Protein AF-0000000072920788 (afdb_homodimer)

Sequence (516 aa):
MMQLVLKSISQIAMSTTFSICERSWMILAWKSLCYYIQLGRATLAVGLEISRQMSTSIFTAQNLERAKILKPVKINAQSGGDYWSLDESVYFYQKTLGIDKELGLTGLVSHETHRNRSLFTPYAAQYILPKVPELRVTADISHWVVVCERLLDLGEEDREILDLLIPRVTHIHARIGTTQSSQCPEPEDPVFKEEREFFERLWLRIVKARSKDSDLITFVPEYGPYPYHPYGSVRTHGQVADSEGARLQKLFEDSLKEMMQLVLKSISQIAMSTTFSICERSWMILAWKSLCYYIQLGRATLAVGLEISRQMSTSIFTAQNLERAKILKPVKINAQSGGDYWSLDESVYFYQKTLGIDKELGLTGLVSHETHRNRSLFTPYAAQYILPKVPELRVTADISHWVVVCERLLDLGEEDREILDLLIPRVTHIHARIGTTQSSQCPEPEDPVFKEEREFFERLWLRIVKARSKDSDLITFVPEYGPYPYHPYGSVRTHGQVADSEGARLQKLFEDSLKE

Organism: Fusarium oxysporum f. sp. lycopersici (strain 4287 / CBS 123668 / FGSC 9935 / NRRL 34936) (NCBI:txid426428)

Radius of gyration: 23.6 Å; Cα contacts (8 Å, |Δi|>4): 907; chains: 2; bounding box: 44×71×62 Å

pLDDT: mean 74.29, std 27.28, range [22.17, 98.44]

Solvent-accessible surface area (backbone atoms only — not comparable to full-atom values): 27228 Å² total; per-residue (Å²): 128,68,54,67,54,69,56,70,24,64,80,55,55,60,76,52,75,58,71,82,63,88,67,79,77,66,57,63,50,45,49,54,52,44,53,48,40,57,73,51,59,21,68,46,67,46,55,40,75,51,59,94,57,82,58,31,58,50,48,46,48,51,54,47,56,58,46,53,76,55,53,43,70,32,31,36,28,44,44,53,34,56,85,51,52,70,66,55,42,41,50,51,55,54,50,48,52,54,51,27,51,73,70,71,37,66,89,32,52,20,40,33,37,30,47,47,12,41,35,27,38,65,66,45,37,60,60,33,45,78,76,38,74,85,58,32,23,20,45,28,59,15,36,35,22,30,35,41,50,36,73,70,72,77,44,70,68,33,45,52,45,50,63,66,46,42,84,32,46,50,32,34,40,58,36,57,25,35,49,34,21,44,37,50,73,52,62,83,42,75,92,32,44,69,48,42,50,52,50,51,52,50,51,49,50,35,51,57,58,37,60,74,78,39,70,59,51,39,48,37,36,61,44,42,56,75,73,44,31,47,84,81,51,88,62,50,37,47,57,47,13,34,54,47,27,56,53,47,46,52,53,54,55,58,60,66,73,103,128,69,55,68,56,65,60,71,24,66,80,58,58,64,76,52,76,57,69,81,62,88,68,77,79,64,57,63,50,44,48,56,50,43,51,48,37,56,76,51,58,23,67,47,67,46,53,40,76,51,60,93,57,82,58,31,60,49,48,47,49,52,53,47,57,57,45,52,77,55,53,42,70,34,31,37,28,44,43,52,35,57,86,51,54,68,66,56,42,39,52,50,54,55,51,49,52,54,50,27,50,75,72,70,38,67,90,31,52,19,39,32,37,30,48,48,12,41,34,26,37,64,64,45,37,60,61,34,45,77,77,38,73,84,58,32,25,21,45,26,60,16,37,35,22,31,35,42,52,36,73,69,72,79,45,70,68,34,45,52,44,50,63,65,45,43,86,32,46,50,33,34,38,59,36,57,25,34,48,36,22,44,38,50,71,50,63,84,42,75,90,33,43,68,46,39,52,52,50,50,52,49,51,49,50,34,52,57,58,36,60,74,79,37,70,60,52,41,48,37,35,60,48,43,57,76,73,44,31,48,83,81,51,90,61,52,36,45,58,46,14,31,54,47,25,57,54,46,43,53,51,54,54,58,61,66,74,105

Foldseek 3Di:
DADAPLDQCLLQQLPPPQPPDPDDVNPPSVVSQVVCLPVQARQAEAEQPDDPDPCSLVVLLVVVLVVVVSVHQAYEYAAAFPPDDLVVVLVRQVVNCVSCVVSVNQPRYAYECPCRHQNQELVSCVSRCVSVVSHAHAYLCLSHLLVVLHLLPDDPVSVVSLVSRLLRYQEYQQAQHHNNASHDLCCPPPVNVVSNVSSLVSVLSSLVNCVVPHSYHYYFPRQHAPPRNPPPRPDGSSVVRNVVSVVSVVSSVVSVVD/DADAPLDQLLLVALPPPPPPDPDDVNPPSVVSQVVCLPVQARQAEAEQPDDPDPCSLVVLLVSVLVVVVSVHQAYEYAAAFPPDDLVVVLVRQVVNQVSCVVSVNQPRYAYECPCRGQNQELVSCVSRCVSVVSHAHAYLCLSHLLVVLHLLPDDPVSVVSLVSRLLRYQEYQQAQHHNNASHDLCLPPPVNVVSNVSSLVSVLSSLVNCVVPHSYHYYFPDQHAPPRNPPPRPDGSSVVRNVCSVVSVVSSVVSVVD

Structure (mmCIF, N/CA/C/O backbone):
data_AF-0000000072920788-model_v1
#
loop_
_entity.id
_entity.type
_entity.pdbx_description
1 polymer 'Xylose isomerase-like TIM barrel domain-containing protein'
#
loop_
_atom_site.group_PDB
_atom_site.id
_atom_site.type_symbol
_atom_site.label_atom_id
_atom_site.label_alt_id
_atom_site.label_comp_id
_atom_site.label_asym_id
_atom_site.label_entity_id
_atom_site.label_seq_id
_atom_site.pdbx_PDB_ins_code
_atom_site.Cartn_x
_atom_site.Cartn_y
_atom_site.Cartn_z
_atom_site.occupancy
_atom_site.B_iso_or_equiv
_atom_site.auth_seq_id
_atom_site.auth_comp_id
_atom_site.auth_asym_id
_atom_site.auth_atom_id
_atom_site.pdbx_PDB_model_num
ATOM 1 N N . MET A 1 1 ? -1.663 36.125 10.211 1 23.39 1 MET A N 1
ATOM 2 C CA . MET A 1 1 ? -0.418 35.594 9.664 1 23.39 1 MET A CA 1
ATOM 3 C C . MET A 1 1 ? -0.216 34.125 10.078 1 23.39 1 MET A C 1
ATOM 5 O O . MET A 1 1 ? -0.204 33.812 11.266 1 23.39 1 MET A O 1
ATOM 9 N N . MET A 1 2 ? -0.618 33.188 9.219 1 27.11 2 MET A N 1
ATOM 10 C CA . MET A 1 2 ? -0.575 31.766 9.453 1 27.11 2 MET A CA 1
ATOM 11 C C . MET A 1 2 ? 0.817 31.328 9.891 1 27.11 2 MET A C 1
ATOM 13 O O . MET A 1 2 ? 1.817 31.703 9.289 1 27.11 2 MET A O 1
ATOM 17 N N . GLN A 1 3 ? 1.067 31.109 11.18 1 25 3 GLN A N 1
ATOM 18 C CA . GLN A 1 3 ? 2.361 30.656 11.68 1 25 3 GLN A CA 1
ATOM 19 C C . GLN A 1 3 ? 2.66 29.234 11.227 1 25 3 GLN A C 1
ATOM 21 O O . GLN A 1 3 ? 1.826 28.344 11.375 1 25 3 GLN A O 1
ATOM 26 N N . LEU A 1 4 ? 3.439 29.156 10.172 1 26.92 4 LEU A N 1
ATOM 27 C CA . LEU A 1 4 ? 4.051 27.891 9.773 1 26.92 4 LEU A CA 1
ATOM 28 C C . LEU A 1 4 ? 5.129 27.469 10.766 1 26.92 4 LEU A C 1
ATOM 30 O O . LEU A 1 4 ? 6.062 28.234 11.031 1 26.92 4 LEU A O 1
ATOM 34 N N . VAL A 1 5 ? 4.895 26.766 11.719 1 29.5 5 VAL A N 1
ATOM 35 C CA . VAL A 1 5 ? 5.934 26.312 12.633 1 29.5 5 VAL A CA 1
ATOM 36 C C . VAL A 1 5 ? 6.715 25.172 11.992 1 29.5 5 VAL A C 1
ATOM 38 O O . VAL A 1 5 ? 6.137 24.141 11.633 1 29.5 5 VAL A O 1
ATOM 41 N N . LEU A 1 6 ? 7.84 25.594 11.266 1 28.22 6 LEU A N 1
ATOM 42 C CA . LEU A 1 6 ? 8.82 24.672 10.703 1 28.22 6 LEU A CA 1
ATOM 43 C C . LEU A 1 6 ? 9.625 23.984 11.805 1 28.22 6 LEU A C 1
ATOM 45 O O . LEU A 1 6 ? 10.211 24.656 12.656 1 28.22 6 LEU A O 1
ATOM 49 N N . LYS A 1 7 ? 9.266 22.859 12.352 1 30.86 7 LYS A N 1
ATOM 50 C CA . LYS A 1 7 ? 10.156 22.266 13.344 1 30.86 7 LYS A CA 1
ATOM 51 C C . LYS A 1 7 ? 11.305 21.516 12.672 1 30.86 7 LYS A C 1
ATOM 53 O O . LYS A 1 7 ? 11.102 20.844 11.656 1 30.86 7 LYS A O 1
ATOM 58 N N . SER A 1 8 ? 12.461 22.109 12.43 1 26.11 8 SER A N 1
ATOM 59 C CA . SER A 1 8 ? 13.672 21.453 11.938 1 26.11 8 SER A CA 1
ATOM 60 C C . SER A 1 8 ? 13.844 20.078 12.578 1 26.11 8 SER A C 1
ATOM 62 O O . SER A 1 8 ? 13.688 19.922 13.789 1 26.11 8 SER A O 1
ATOM 64 N N . ILE A 1 9 ? 13.664 18.984 11.797 1 30.09 9 ILE A N 1
ATOM 65 C CA . ILE A 1 9 ? 13.594 17.547 11.992 1 30.09 9 ILE A CA 1
ATOM 66 C C . ILE A 1 9 ? 14.93 17.031 12.539 1 30.09 9 ILE A C 1
ATOM 68 O O . ILE A 1 9 ? 15.109 15.828 12.734 1 30.09 9 ILE A O 1
ATOM 72 N N . SER A 1 10 ? 16.062 17.719 12.57 1 25.31 10 SER A N 1
ATOM 73 C CA . SER A 1 10 ? 17.156 16.906 13.102 1 25.31 10 SER A CA 1
ATOM 74 C C . SER A 1 10 ? 16.734 16.172 14.367 1 25.31 10 SER A C 1
ATOM 76 O O . SER A 1 10 ? 17.219 15.07 14.641 1 25.31 10 SER A O 1
ATOM 78 N N . GLN A 1 11 ? 16.219 16.844 15.359 1 24.8 11 GLN A N 1
ATOM 79 C CA . GLN A 1 11 ? 16 16.234 16.672 1 24.8 11 GLN A CA 1
ATOM 80 C C . GLN A 1 11 ? 14.766 15.344 16.672 1 24.8 11 GLN A C 1
ATOM 82 O O . GLN A 1 11 ? 14.398 14.773 17.703 1 24.8 11 GLN A O 1
ATOM 87 N N . ILE A 1 12 ? 13.922 15.484 15.609 1 28.17 12 ILE A N 1
ATOM 88 C CA . ILE A 1 12 ? 12.594 14.898 15.711 1 28.17 12 ILE A CA 1
ATOM 89 C C . ILE A 1 12 ? 12.656 13.414 15.367 1 28.17 12 ILE A C 1
ATOM 91 O O . ILE A 1 12 ? 11.625 12.758 15.219 1 28.17 12 ILE A O 1
ATOM 95 N N . ALA A 1 13 ? 13.766 12.914 15.062 1 25.36 13 ALA A N 1
ATOM 96 C CA . ALA A 1 13 ? 13.727 11.617 14.391 1 25.36 13 ALA A CA 1
ATOM 97 C C . ALA A 1 13 ? 13 10.586 15.25 1 25.36 13 ALA A C 1
ATOM 99 O O . ALA A 1 13 ? 12.898 9.414 14.867 1 25.36 13 ALA A O 1
ATOM 100 N N . MET A 1 14 ? 12.859 10.781 16.562 1 24.98 14 MET A N 1
ATOM 101 C CA . MET A 1 14 ? 12.539 9.516 17.219 1 24.98 14 MET A CA 1
ATOM 102 C C . MET A 1 14 ? 11.047 9.211 17.125 1 24.98 14 MET A C 1
ATOM 104 O O . MET A 1 14 ? 10.234 9.898 17.734 1 24.98 14 MET A O 1
ATOM 108 N N . SER A 1 15 ? 10.516 9.086 15.969 1 25.14 15 SER A N 1
ATOM 109 C CA . SER A 1 15 ? 9.156 8.578 15.859 1 25.14 15 SER A CA 1
ATOM 110 C C . SER A 1 15 ? 8.953 7.328 16.703 1 25.14 15 SER A C 1
ATOM 112 O O . SER A 1 15 ? 9.57 6.293 16.453 1 25.14 15 SER A O 1
ATOM 114 N N . THR A 1 16 ? 8.953 7.359 18.047 1 25.75 16 THR A N 1
ATOM 115 C CA . THR A 1 16 ? 8.703 6.281 19 1 25.75 16 THR A CA 1
ATOM 116 C C . THR A 1 16 ? 7.316 5.68 18.797 1 25.75 16 THR A C 1
ATOM 118 O O . THR A 1 16 ? 6.32 6.406 18.75 1 25.75 16 THR A O 1
ATOM 121 N N . THR A 1 17 ? 7.191 4.75 17.906 1 24.48 17 THR A N 1
ATOM 122 C CA . THR A 1 17 ? 6.031 3.869 17.875 1 24.48 17 THR A CA 1
ATOM 123 C C . THR A 1 17 ? 5.758 3.268 19.25 1 24.48 17 THR A C 1
ATOM 125 O O . THR A 1 17 ? 6.668 2.727 19.891 1 24.48 17 THR A O 1
ATOM 128 N N . PHE A 1 18 ? 4.828 3.824 20.031 1 26.42 18 PHE A N 1
ATOM 129 C CA . PHE A 1 18 ? 4.332 3.373 21.328 1 26.42 18 PHE A CA 1
ATOM 130 C C . PHE A 1 18 ? 3.809 1.944 21.234 1 26.42 18 PHE A C 1
ATOM 132 O O . PHE A 1 18 ? 2.738 1.704 20.672 1 26.42 18 PHE A O 1
ATOM 139 N N . SER A 1 19 ? 4.668 0.994 20.812 1 24.23 19 SER A N 1
ATOM 140 C CA . SER A 1 19 ? 4.188 -0.355 21.109 1 24.23 19 SER A CA 1
ATOM 141 C C . SER A 1 19 ? 4 -0.569 22.609 1 24.23 19 SER A C 1
ATOM 143 O O . SER A 1 19 ? 4.961 -0.471 23.375 1 24.23 19 SER A O 1
ATOM 145 N N . ILE A 1 20 ? 2.803 -0.224 23.188 1 26.5 20 ILE A N 1
ATOM 146 C CA . ILE A 1 20 ? 2.457 -0.541 24.578 1 26.5 20 ILE A CA 1
ATOM 147 C C . ILE A 1 20 ? 2.605 -2.043 24.812 1 26.5 20 ILE A C 1
ATOM 149 O O . ILE A 1 20 ? 1.613 -2.775 24.828 1 26.5 20 ILE A O 1
ATOM 153 N N . CYS A 1 21 ? 3.422 -2.885 24.234 1 24.39 21 CYS A N 1
ATOM 154 C CA . CYS A 1 21 ? 3.574 -4.16 24.922 1 24.39 21 CYS A CA 1
ATOM 155 C C . CYS A 1 21 ? 4.051 -3.951 26.359 1 24.39 21 CYS A C 1
ATOM 157 O O . CYS A 1 21 ? 4.691 -2.945 26.656 1 24.39 21 CYS A O 1
ATOM 159 N N . GLU A 1 22 ? 3.678 -4.758 27.562 1 24.55 22 GLU A N 1
ATOM 160 C CA . GLU A 1 22 ? 4.117 -4.828 28.953 1 24.55 22 GLU A CA 1
ATOM 161 C C . GLU A 1 22 ? 5.613 -4.551 29.062 1 24.55 22 GLU A C 1
ATOM 163 O O . GLU A 1 22 ? 6.109 -4.25 30.156 1 24.55 22 GLU A O 1
ATOM 168 N N . ARG A 1 23 ? 6.547 -5.258 28.422 1 23.7 23 ARG A N 1
ATOM 169 C CA . ARG A 1 23 ? 7.848 -5.211 29.078 1 23.7 23 ARG A CA 1
ATOM 170 C C . ARG A 1 23 ? 8.344 -3.773 29.203 1 23.7 23 ARG A C 1
ATOM 172 O O . ARG A 1 23 ? 7.852 -2.877 28.516 1 23.7 23 ARG A O 1
ATOM 179 N N . SER A 1 24 ? 9.648 -3.457 29.922 1 22.2 24 SER A N 1
ATOM 180 C CA . SER A 1 24 ? 10.414 -2.34 30.469 1 22.2 24 SER A CA 1
ATOM 181 C C . SER A 1 24 ? 10.609 -1.245 29.422 1 22.2 24 SER A C 1
ATOM 183 O O . SER A 1 24 ? 10.984 -0.12 29.766 1 22.2 24 SER A O 1
ATOM 185 N N . TRP A 1 25 ? 10.938 -1.683 28.234 1 23.45 25 TRP A N 1
ATOM 186 C CA . TRP A 1 25 ? 11.617 -0.628 27.484 1 23.45 25 TRP A CA 1
ATOM 187 C C . TRP A 1 25 ? 10.641 0.466 27.078 1 23.45 25 TRP A C 1
ATOM 189 O O . TRP A 1 25 ? 10.891 1.211 26.125 1 23.45 25 TRP A O 1
ATOM 199 N N . MET A 1 26 ? 9.523 0.631 27.766 1 25.53 26 MET A N 1
ATOM 200 C CA . MET A 1 26 ? 8.562 1.731 27.766 1 25.53 26 MET A CA 1
ATOM 201 C C . MET A 1 26 ? 9.281 3.078 27.812 1 25.53 26 MET A C 1
ATOM 203 O O . MET A 1 26 ? 8.711 4.098 27.406 1 25.53 26 MET A O 1
ATOM 207 N N . ILE A 1 27 ? 10.359 3.145 28.641 1 24.02 27 ILE A N 1
ATOM 208 C CA . ILE A 1 27 ? 10.898 4.371 29.219 1 24.02 27 ILE A CA 1
ATOM 209 C C . ILE A 1 27 ? 11.523 5.223 28.125 1 24.02 27 ILE A C 1
ATOM 211 O O . ILE A 1 27 ? 11.375 6.449 28.109 1 24.02 27 ILE A O 1
ATOM 215 N N . LEU A 1 28 ? 12.383 4.48 27.375 1 24.5 28 LEU A N 1
ATOM 216 C CA . LEU A 1 28 ? 13.336 5.352 26.703 1 24.5 28 LEU A CA 1
ATOM 217 C C . LEU A 1 28 ? 12.656 6.141 25.578 1 24.5 28 LEU A C 1
ATOM 219 O O . LEU A 1 28 ? 13.125 7.211 25.203 1 24.5 28 LEU A O 1
ATOM 223 N N . ALA A 1 29 ? 11.648 5.445 25.016 1 26.78 29 ALA A N 1
ATOM 224 C CA . ALA A 1 29 ? 11.062 6.188 23.891 1 26.78 29 ALA A CA 1
ATOM 225 C C . ALA A 1 29 ? 10.25 7.375 24.391 1 26.78 29 ALA A C 1
ATOM 227 O O . ALA A 1 29 ? 9.758 8.18 23.594 1 26.78 29 ALA A O 1
ATOM 228 N N . TRP A 1 30 ? 9.977 7.477 25.609 1 27.11 30 TRP A N 1
ATOM 229 C CA . TRP A 1 30 ? 9.469 8.586 26.406 1 27.11 30 TRP A CA 1
ATOM 230 C C . TRP A 1 30 ? 10.367 9.805 26.297 1 27.11 30 TRP A C 1
ATOM 232 O O . TRP A 1 30 ? 9.891 10.945 26.266 1 27.11 30 TRP A O 1
ATOM 242 N N . LYS A 1 31 ? 11.688 9.531 26.375 1 27.27 31 LYS A N 1
ATOM 243 C CA . LYS A 1 31 ? 12.602 10.664 26.438 1 27.27 31 LYS A CA 1
ATOM 244 C C . LYS A 1 31 ? 12.578 11.469 25.141 1 27.27 31 LYS A C 1
ATOM 246 O O . LYS A 1 31 ? 12.648 12.695 25.156 1 27.27 31 LYS A O 1
ATOM 251 N N . SER A 1 32 ? 12.664 10.711 24.031 1 26.66 32 SER A N 1
ATOM 252 C CA . SER A 1 32 ? 12.688 11.531 22.828 1 26.66 32 SER A CA 1
ATOM 253 C C . SER A 1 32 ? 11.312 12.133 22.531 1 26.66 32 SER A C 1
ATOM 255 O O . SER A 1 32 ? 11.195 13.086 21.766 1 26.66 32 SER A O 1
ATOM 257 N N . LEU A 1 33 ? 10.266 11.547 22.953 1 30.06 33 LEU A N 1
ATOM 258 C CA . LEU A 1 33 ? 8.953 12.164 23.094 1 30.06 33 LEU A CA 1
ATOM 259 C C . LEU A 1 33 ? 9.039 13.438 23.922 1 30.06 33 LEU A C 1
ATOM 261 O O . LEU A 1 33 ? 8.406 14.445 23.594 1 30.06 33 LEU A O 1
ATOM 265 N N . CYS A 1 34 ? 9.711 13.266 25.094 1 27.59 34 CYS A N 1
ATOM 266 C CA . CYS A 1 34 ? 9.859 14.336 26.078 1 27.59 34 CYS A CA 1
ATOM 267 C C . CYS A 1 34 ? 10.641 15.508 25.484 1 27.59 34 CYS A C 1
ATOM 269 O O . CYS A 1 34 ? 10.453 16.656 25.906 1 27.59 34 CYS A O 1
ATOM 271 N N . TYR A 1 35 ? 11.742 15.086 24.891 1 27.64 35 TYR A N 1
ATOM 272 C CA . TYR A 1 35 ? 12.492 16.266 24.469 1 27.64 35 TYR A CA 1
ATOM 273 C C . TYR A 1 35 ? 11.688 17.094 23.484 1 27.64 35 TYR A C 1
ATOM 275 O O . TYR A 1 35 ? 11.828 18.328 23.438 1 27.64 35 TYR A O 1
ATOM 283 N N . TYR A 1 36 ? 10.977 16.312 22.562 1 29.16 36 TYR A N 1
ATOM 284 C CA . TYR A 1 36 ? 10.133 17.156 21.719 1 29.16 36 TYR A CA 1
ATOM 285 C C . TYR A 1 36 ? 9.094 17.891 22.562 1 29.16 36 TYR A C 1
ATOM 287 O O . TYR A 1 36 ? 8.352 18.734 22.031 1 29.16 36 TYR A O 1
ATOM 295 N N . ILE A 1 37 ? 8.727 17.328 23.625 1 28.25 37 ILE A N 1
ATOM 296 C CA . ILE A 1 37 ? 7.945 18.109 24.578 1 28.25 37 ILE A CA 1
ATOM 297 C C . ILE A 1 37 ? 8.727 19.344 25 1 28.25 37 ILE A C 1
ATOM 299 O O . ILE A 1 37 ? 8.156 20.312 25.531 1 28.25 37 ILE A O 1
ATOM 303 N N . GLN A 1 38 ? 9.922 19.203 24.953 1 26.06 38 GLN A N 1
ATOM 304 C CA . GLN A 1 38 ? 10.508 20.359 25.594 1 26.06 38 GLN A CA 1
ATOM 305 C C . GLN A 1 38 ? 10.086 21.656 24.891 1 26.06 38 GLN A C 1
ATOM 307 O O . GLN A 1 38 ? 10.039 22.719 25.5 1 26.06 38 GLN A O 1
ATOM 312 N N . LEU A 1 39 ? 10.422 21.625 23.5 1 29.14 39 LEU A N 1
ATOM 313 C CA . LEU A 1 39 ? 10.258 23.016 23.109 1 29.14 39 LEU A CA 1
ATOM 314 C C . LEU A 1 39 ? 8.781 23.375 22.953 1 29.14 39 LEU A C 1
ATOM 316 O O . LEU A 1 39 ? 8.156 23.016 21.953 1 29.14 39 LEU A O 1
ATOM 320 N N . GLY A 1 40 ? 7.828 23.219 23.938 1 28.2 40 GLY A N 1
ATOM 321 C CA . GLY A 1 40 ? 6.465 23.578 24.297 1 28.2 40 GLY A CA 1
ATOM 322 C C . GLY A 1 40 ? 5.43 22.969 23.375 1 28.2 40 GLY A C 1
ATOM 323 O O . GLY A 1 40 ? 4.246 22.906 23.719 1 28.2 40 GLY A O 1
ATOM 324 N N . ARG A 1 41 ? 5.426 23.047 22.016 1 30.75 41 ARG A N 1
ATOM 325 C CA . ARG A 1 41 ? 4.297 22.703 21.156 1 30.75 41 ARG A CA 1
ATOM 326 C C . ARG A 1 41 ? 4.449 21.297 20.594 1 30.75 41 ARG A C 1
ATOM 328 O O . ARG A 1 41 ? 5.258 21.062 19.703 1 30.75 41 ARG A O 1
ATOM 335 N N . ALA A 1 42 ? 4.363 20.172 21.406 1 32.38 42 ALA A N 1
ATOM 336 C CA . ALA A 1 42 ? 4.668 18.766 21.094 1 32.38 42 ALA A CA 1
ATOM 337 C C . ALA A 1 42 ? 3.529 18.125 20.312 1 32.38 42 ALA A C 1
ATOM 339 O O . ALA A 1 42 ? 2.355 18.328 20.641 1 32.38 42 ALA A O 1
ATOM 340 N N . THR A 1 43 ? 3.664 17.891 18.938 1 32.28 43 THR A N 1
ATOM 341 C CA . THR A 1 43 ? 2.736 16.984 18.266 1 32.28 43 THR A CA 1
ATOM 342 C C . THR A 1 43 ? 2.918 15.562 18.766 1 32.28 43 THR A C 1
ATOM 344 O O . THR A 1 43 ? 4.039 15.047 18.797 1 32.28 43 THR A O 1
ATOM 347 N N . LEU A 1 44 ? 2.053 14.938 19.688 1 33.59 44 LEU A N 1
ATOM 348 C CA . LEU A 1 44 ? 2.072 13.594 20.266 1 33.59 44 LEU A CA 1
ATOM 349 C C . LEU A 1 44 ? 1.532 12.57 19.266 1 33.59 44 LEU A C 1
ATOM 351 O O . LEU A 1 44 ? 0.473 12.773 18.672 1 33.59 44 LEU A O 1
ATOM 355 N N . ALA A 1 45 ? 2.387 11.742 18.688 1 35.38 45 ALA A N 1
ATOM 356 C CA . ALA A 1 45 ? 1.929 10.602 17.891 1 35.38 45 ALA A CA 1
ATOM 357 C C . ALA A 1 45 ? 1.496 9.445 18.781 1 35.38 45 ALA A C 1
ATOM 359 O O . ALA A 1 45 ? 2.266 8.992 19.641 1 35.38 45 ALA A O 1
ATOM 360 N N . VAL A 1 46 ? 0.158 9.148 19.062 1 32.19 46 VAL A N 1
ATOM 361 C CA . VAL A 1 46 ? -0.371 8.062 19.875 1 32.19 46 VAL A CA 1
ATOM 362 C C . VAL A 1 46 ? -0.774 6.891 18.984 1 32.19 46 VAL A C 1
ATOM 364 O O . VAL A 1 46 ? -1.521 7.059 18.031 1 32.19 46 VAL A O 1
ATOM 367 N N . GLY A 1 47 ? 0.143 5.859 18.781 1 33.78 47 GLY A N 1
ATOM 368 C CA . GLY A 1 47 ? -0.266 4.625 18.125 1 33.78 47 GLY A CA 1
ATOM 369 C C . GLY A 1 47 ? -1.359 3.887 18.875 1 33.78 47 GLY A C 1
ATOM 370 O O . GLY A 1 47 ? -1.194 3.547 20.047 1 33.78 47 GLY A O 1
ATOM 371 N N . LEU A 1 48 ? -2.594 4.066 18.656 1 32.16 48 LEU A N 1
ATOM 372 C CA . LEU A 1 48 ? -3.746 3.461 19.312 1 32.16 48 LEU A CA 1
ATOM 373 C C . LEU A 1 48 ? -3.994 2.051 18.781 1 32.16 48 LEU A C 1
ATOM 375 O O . LEU A 1 48 ? -4.387 1.875 17.625 1 32.16 48 LEU A O 1
ATOM 379 N N . GLU A 1 49 ? -3.164 1.115 19.062 1 29.56 49 GLU A N 1
ATOM 380 C CA . GLU A 1 49 ? -3.547 -0.248 18.703 1 29.56 49 GLU A CA 1
ATOM 381 C C . GLU A 1 49 ? -4.844 -0.655 19.406 1 29.56 49 GLU A C 1
ATOM 383 O O . GLU A 1 49 ? -4.969 -0.532 20.625 1 29.56 49 GLU A O 1
ATOM 388 N N . ILE A 1 50 ? -5.977 -0.544 18.75 1 30.17 50 ILE A N 1
ATOM 389 C CA . ILE A 1 50 ? -7.277 -0.958 19.266 1 30.17 50 ILE A CA 1
ATOM 390 C C . ILE A 1 50 ? -7.355 -2.482 19.312 1 30.17 50 ILE A C 1
ATOM 392 O O . ILE A 1 50 ? -7.246 -3.146 18.281 1 30.17 50 ILE A O 1
ATOM 396 N N . SER A 1 51 ? -6.941 -3.115 20.297 1 28.73 51 SER A N 1
ATOM 397 C CA . SER A 1 51 ? -7.562 -4.426 20.469 1 28.73 51 SER A CA 1
ATOM 398 C C . SER A 1 51 ? -9.07 -4.355 20.25 1 28.73 51 SER A C 1
ATOM 400 O O . SER A 1 51 ? -9.68 -3.305 20.469 1 28.73 51 SER A O 1
ATOM 402 N N . ARG A 1 52 ? -9.711 -5.332 19.625 1 32.62 52 ARG A N 1
ATOM 403 C CA . ARG A 1 52 ? -11.141 -5.496 19.375 1 32.62 52 ARG A CA 1
ATOM 404 C C . ARG A 1 52 ? -11.961 -4.891 20.516 1 32.62 52 ARG A C 1
ATOM 406 O O . ARG A 1 52 ? -13.18 -4.715 20.391 1 32.62 52 ARG A O 1
ATOM 413 N N . GLN A 1 53 ? -11.727 -5.039 21.734 1 27.8 53 GLN A N 1
ATOM 414 C CA . GLN A 1 53 ? -12.625 -4.672 22.828 1 27.8 53 GLN A CA 1
ATOM 415 C C . GLN A 1 53 ? -12.602 -3.166 23.078 1 27.8 53 GLN A C 1
ATOM 417 O O . GLN A 1 53 ? -11.609 -2.5 22.781 1 27.8 53 GLN A O 1
ATOM 422 N N . MET A 1 54 ? -13.688 -2.404 23.672 1 32.38 54 MET A N 1
ATOM 423 C CA . MET A 1 54 ? -14.031 -1.152 24.328 1 32.38 54 MET A CA 1
ATOM 424 C C . MET A 1 54 ? -12.797 -0.5 24.953 1 32.38 54 MET A C 1
ATOM 426 O O . MET A 1 54 ? -12.82 0.688 25.281 1 32.38 54 MET A O 1
ATOM 430 N N . SER A 1 55 ? -11.797 -1.195 25.125 1 35.59 55 SER A N 1
ATOM 431 C CA . SER A 1 55 ? -10.648 -0.721 25.875 1 35.59 55 SER A CA 1
ATOM 432 C C . SER A 1 55 ? -9.797 0.234 25.062 1 35.59 55 SER A C 1
ATOM 434 O O . SER A 1 55 ? -8.852 0.838 25.578 1 35.59 55 SER A O 1
ATOM 436 N N . THR A 1 56 ? -10.031 0.288 23.844 1 41.22 56 THR A N 1
ATOM 437 C CA . THR A 1 56 ? -9.328 1.205 22.953 1 41.22 56 THR A CA 1
ATOM 438 C C . THR A 1 56 ? -9.664 2.654 23.297 1 41.22 56 THR A C 1
ATOM 440 O O . THR A 1 56 ? -8.797 3.525 23.266 1 41.22 56 THR A O 1
ATOM 443 N N . SER A 1 57 ? -10.93 2.775 23.562 1 40.97 57 SER A N 1
ATOM 444 C CA . SER A 1 57 ? -11.352 4.117 23.953 1 40.97 57 SER A CA 1
ATOM 445 C C . SER A 1 57 ? -10.641 4.57 25.234 1 40.97 57 SER A C 1
ATOM 447 O O . SER A 1 57 ? -10.242 5.73 25.344 1 40.97 57 SER A O 1
ATOM 449 N N . ILE A 1 58 ? -10.469 3.51 26.031 1 39.88 58 ILE A N 1
ATOM 450 C CA . ILE A 1 58 ? -9.828 3.852 27.297 1 39.88 58 ILE A CA 1
ATOM 451 C C . ILE A 1 58 ? -8.359 4.203 27.062 1 39.88 58 ILE A C 1
ATOM 453 O O . ILE A 1 58 ? -7.855 5.18 27.609 1 39.88 58 ILE A O 1
ATOM 457 N N . PHE A 1 59 ? -7.883 3.393 26.172 1 41.31 59 PHE A N 1
ATOM 458 C CA . PHE A 1 59 ? -6.469 3.641 25.906 1 41.31 59 PHE A CA 1
ATOM 459 C C . PHE A 1 59 ? -6.277 4.969 25.172 1 41.31 59 PHE A C 1
ATOM 461 O O . PHE A 1 59 ? -5.352 5.723 25.484 1 41.31 59 PHE A O 1
ATOM 468 N N . THR A 1 60 ? -7.262 5.168 24.406 1 47.44 60 THR A N 1
ATOM 469 C CA . THR A 1 60 ? -7.211 6.469 23.75 1 47.44 60 THR A CA 1
ATOM 470 C C . THR A 1 60 ? -7.352 7.598 24.766 1 47.44 60 THR A C 1
ATOM 472 O O . THR A 1 60 ? -6.594 8.57 24.719 1 47.44 60 THR A O 1
ATOM 475 N N . ALA A 1 61 ? -8.297 7.309 25.641 1 46.28 61 ALA A N 1
ATOM 476 C CA . ALA A 1 61 ? -8.539 8.336 26.656 1 46.28 61 ALA A CA 1
ATOM 477 C C . ALA A 1 61 ? -7.316 8.539 27.547 1 46.28 61 ALA A C 1
ATOM 479 O O . ALA A 1 61 ? -6.945 9.672 27.844 1 46.28 61 ALA A O 1
ATOM 480 N N . GLN A 1 62 ? -6.738 7.398 27.828 1 48.56 62 GLN A N 1
ATOM 481 C CA . GLN A 1 62 ? -5.59 7.477 28.719 1 48.56 62 GLN A CA 1
ATOM 482 C C . GLN A 1 62 ? -4.406 8.156 28.047 1 48.56 62 GLN A C 1
ATOM 484 O O . GLN A 1 62 ? -3.717 8.969 28.656 1 48.56 62 GLN A O 1
ATOM 489 N N . ASN A 1 63 ? -4.254 7.836 26.812 1 49.16 63 ASN A N 1
ATOM 490 C CA . ASN A 1 63 ? -3.143 8.438 26.078 1 49.16 63 ASN A CA 1
ATOM 491 C C . ASN A 1 63 ? -3.375 9.922 25.828 1 49.16 63 ASN A C 1
ATOM 493 O O . ASN A 1 63 ? -2.443 10.719 25.906 1 49.16 63 ASN A O 1
ATOM 497 N N . LEU A 1 64 ? -4.59 10.25 25.719 1 52.12 64 LEU A N 1
ATOM 498 C CA . LEU A 1 64 ? -4.938 11.648 25.484 1 52.12 64 LEU A CA 1
ATOM 499 C C . LEU A 1 64 ? -4.805 12.461 26.766 1 52.12 64 LEU A C 1
ATOM 501 O O . LEU A 1 64 ? -4.371 13.617 26.734 1 52.12 64 LEU A O 1
ATOM 505 N N . GLU A 1 65 ? -5.141 11.852 27.812 1 52.53 65 GLU A N 1
ATOM 506 C CA . GLU A 1 65 ? -4.992 12.523 29.094 1 52.53 65 GLU A CA 1
ATOM 507 C C . GLU A 1 65 ? -3.531 12.852 29.391 1 52.53 65 GLU A C 1
ATOM 509 O O . GLU A 1 65 ? -3.221 13.914 29.922 1 52.53 65 GLU A O 1
ATOM 514 N N . ARG A 1 66 ? -2.715 11.938 28.938 1 49.78 66 ARG A N 1
ATOM 515 C CA . ARG A 1 66 ? -1.284 12.148 29.141 1 49.78 66 ARG A CA 1
ATOM 516 C C . ARG A 1 66 ? -0.755 13.242 28.219 1 49.78 66 ARG A C 1
ATOM 518 O O . ARG A 1 66 ? 0.088 14.047 28.625 1 49.78 66 ARG A O 1
ATOM 525 N N . ALA A 1 67 ? -1.298 13.227 27.094 1 51.44 67 ALA A N 1
ATOM 526 C CA . ALA A 1 67 ? -0.875 14.25 26.141 1 51.44 67 ALA A CA 1
ATOM 527 C C . ALA A 1 67 ? -1.323 15.641 26.578 1 51.44 67 ALA A C 1
ATOM 529 O O . ALA A 1 67 ? -0.614 16.625 26.359 1 51.44 67 ALA A O 1
ATOM 530 N N . LYS A 1 68 ? -2.418 15.734 27.219 1 51.59 68 LYS A N 1
ATOM 531 C CA . LYS A 1 68 ? -2.977 17 27.672 1 51.59 68 LYS A CA 1
ATOM 532 C C . LYS A 1 68 ? -2.021 17.719 28.625 1 51.59 68 LYS A C 1
ATOM 534 O O . LYS A 1 68 ? -1.929 18.938 28.625 1 51.59 68 LYS A O 1
ATOM 539 N N . ILE A 1 69 ? -1.347 16.922 29.344 1 47.69 69 ILE A N 1
ATOM 540 C CA . ILE A 1 69 ? -0.445 17.5 30.344 1 47.69 69 ILE A CA 1
ATOM 541 C C . ILE A 1 69 ? 0.653 18.297 29.641 1 47.69 69 ILE A C 1
ATOM 543 O O . ILE A 1 69 ? 1.115 19.312 30.172 1 47.69 69 ILE A O 1
ATOM 547 N N . LEU A 1 70 ? 0.848 17.859 28.406 1 46.62 70 LEU A N 1
ATOM 548 C CA . LEU A 1 70 ? 1.96 18.484 27.688 1 46.62 70 LEU A CA 1
ATOM 549 C C . LEU A 1 70 ? 1.487 19.688 26.891 1 46.62 70 LEU A C 1
ATOM 551 O O . LEU A 1 70 ? 2.301 20.422 26.312 1 46.62 70 LEU A O 1
ATOM 555 N N . LYS A 1 71 ? 0.271 20.062 27.078 1 51.22 71 LYS A N 1
ATOM 556 C CA . LYS A 1 71 ? -0.335 21.188 26.375 1 51.22 71 LYS A CA 1
ATOM 557 C C . LYS A 1 71 ? 0.122 21.219 24.906 1 51.22 71 LYS A C 1
ATOM 559 O O . LYS A 1 71 ? 0.717 22.203 24.469 1 51.22 71 LYS A O 1
ATOM 564 N N . PRO A 1 72 ? -0.131 20.109 24.25 1 55.94 72 PRO A N 1
ATOM 565 C CA . PRO A 1 72 ? 0.333 20.062 22.859 1 55.94 72 PRO A CA 1
ATOM 566 C C . PRO A 1 72 ? -0.455 20.984 21.938 1 55.94 72 PRO A C 1
ATOM 568 O O . PRO A 1 72 ? -1.601 21.328 22.234 1 55.94 72 PRO A O 1
ATOM 571 N N . VAL A 1 73 ? 0.223 21.547 20.859 1 58.31 73 VAL A N 1
ATOM 572 C CA . VAL A 1 73 ? -0.472 22.344 19.859 1 58.31 73 VAL A CA 1
ATOM 573 C C . VAL A 1 73 ? -1.347 21.438 19 1 58.31 73 VAL A C 1
ATOM 575 O O . VAL A 1 73 ? -2.457 21.812 18.609 1 58.31 73 VAL A O 1
ATOM 578 N N . LYS A 1 74 ? -0.874 20.203 18.781 1 68.94 74 LYS A N 1
ATOM 579 C CA . LYS A 1 74 ? -1.602 19.219 17.984 1 68.94 74 LYS A CA 1
ATOM 580 C C . LYS A 1 74 ? -1.235 17.797 18.406 1 68.94 74 LYS A C 1
ATOM 582 O O . LYS A 1 74 ? -0.121 17.562 18.875 1 68.94 74 LYS A O 1
ATOM 587 N N . ILE A 1 75 ? -2.186 16.984 18.359 1 71.5 75 ILE A N 1
ATOM 588 C CA . ILE A 1 75 ? -1.974 15.562 18.672 1 71.5 75 ILE A CA 1
ATOM 589 C C . ILE A 1 75 ? -2.207 14.727 17.406 1 71.5 75 ILE A C 1
ATOM 591 O O . ILE A 1 75 ? -3.285 14.773 16.812 1 71.5 75 ILE A O 1
ATOM 595 N N . ASN A 1 76 ? -1.146 14.102 16.953 1 77.75 76 ASN A N 1
ATOM 596 C CA . ASN A 1 76 ? -1.281 13.172 15.844 1 77.75 76 ASN A CA 1
ATOM 597 C C . ASN A 1 76 ? -1.614 11.766 16.328 1 77.75 76 ASN A C 1
ATOM 599 O O . ASN A 1 76 ? -0.941 11.227 17.203 1 77.75 76 ASN A O 1
ATOM 603 N N . ALA A 1 77 ? -2.662 11.195 15.773 1 76.56 77 ALA A N 1
ATOM 604 C CA . ALA A 1 77 ? -3.1 9.867 16.188 1 76.56 77 ALA A CA 1
ATOM 605 C C . ALA A 1 77 ? -3.105 8.898 15.008 1 76.56 77 ALA A C 1
ATOM 607 O O . ALA A 1 77 ? -3.625 9.219 13.938 1 76.56 77 ALA A O 1
ATOM 608 N N . GLN A 1 78 ? -2.391 7.742 15.156 1 81 78 GLN A N 1
ATOM 609 C CA . GLN A 1 78 ? -2.564 6.598 14.266 1 81 78 GLN A CA 1
ATOM 610 C C . GLN A 1 78 ? -3.668 5.672 14.773 1 81 78 GLN A C 1
ATOM 612 O O . GLN A 1 78 ? -3.441 4.859 15.664 1 81 78 GLN A O 1
ATOM 617 N N . SER A 1 79 ? -4.797 5.785 14.141 1 83.5 79 SER A N 1
ATOM 618 C CA . SER A 1 79 ? -6.027 5.293 14.75 1 83.5 79 SER A CA 1
ATOM 619 C C . SER A 1 79 ? -6.59 4.105 13.977 1 83.5 79 SER A C 1
ATOM 621 O O . SER A 1 79 ? -6.543 4.082 12.742 1 83.5 79 SER A O 1
ATOM 623 N N . GLY A 1 80 ? -7.074 3.146 14.812 1 84.31 80 GLY A N 1
ATOM 624 C CA . GLY A 1 80 ? -7.816 2.031 14.25 1 84.31 80 GLY A CA 1
ATOM 625 C C . GLY A 1 80 ? -6.922 0.979 13.617 1 84.31 80 GLY A C 1
ATOM 626 O O . GLY A 1 80 ? -5.793 0.769 14.062 1 84.31 80 GLY A O 1
ATOM 627 N N . GLY A 1 81 ? -7.555 0.222 12.695 1 86.81 81 GLY A N 1
ATOM 628 C CA . GLY A 1 81 ? -6.879 -0.874 12.023 1 86.81 81 GLY A CA 1
ATOM 629 C C . GLY A 1 81 ? -7.395 -1.12 10.617 1 86.81 81 GLY A C 1
ATOM 630 O O . GLY A 1 81 ? -8.578 -0.916 10.344 1 86.81 81 GLY A O 1
ATOM 631 N N . ASP A 1 82 ? -6.41 -1.57 9.812 1 91.12 82 ASP A N 1
ATOM 632 C CA . ASP A 1 82 ? -6.785 -1.806 8.422 1 91.12 82 ASP A CA 1
ATOM 633 C C . ASP A 1 82 ? -7.637 -3.064 8.289 1 91.12 82 ASP A C 1
ATOM 635 O O . ASP A 1 82 ? -8.336 -3.246 7.285 1 91.12 82 ASP A O 1
ATOM 639 N N . TYR A 1 83 ? -7.699 -3.898 9.344 1 87.44 83 TYR A N 1
ATOM 640 C CA . TYR A 1 83 ? -8.484 -5.129 9.297 1 87.44 83 TYR A CA 1
ATOM 641 C C . TYR A 1 83 ? -9.898 -4.895 9.812 1 87.44 83 TYR A C 1
ATOM 643 O O . TYR A 1 83 ? -10.742 -5.793 9.766 1 87.44 83 TYR A O 1
ATOM 651 N N . TRP A 1 84 ? -10.211 -3.662 10.281 1 88.75 84 TRP A N 1
ATOM 652 C CA . TRP A 1 84 ? -11.57 -3.328 10.703 1 88.75 84 TRP A CA 1
ATOM 653 C C . TRP A 1 84 ? -12.484 -3.129 9.5 1 88.75 84 TRP A C 1
ATOM 655 O O . TRP A 1 84 ? -12.023 -2.736 8.422 1 88.75 84 TRP A O 1
ATOM 665 N N . SER A 1 85 ? -13.773 -3.426 9.766 1 89.69 85 SER A N 1
ATOM 666 C CA . SER A 1 85 ? -14.742 -2.967 8.773 1 89.69 85 SER A CA 1
ATOM 667 C C . SER A 1 85 ? -14.805 -1.443 8.734 1 89.69 85 SER A C 1
ATOM 669 O O . SER A 1 85 ? -14.445 -0.774 9.703 1 89.69 85 SER A O 1
ATOM 671 N N . LEU A 1 86 ? -15.211 -0.95 7.574 1 94.44 86 LEU A N 1
ATOM 672 C CA . LEU A 1 86 ? -15.336 0.498 7.438 1 94.44 86 LEU A CA 1
ATOM 673 C C . LEU A 1 86 ? -16.312 1.061 8.461 1 94.44 86 LEU A C 1
ATOM 675 O O . LEU A 1 86 ? -16.062 2.123 9.039 1 94.44 86 LEU A O 1
ATOM 679 N N . ASP A 1 87 ? -17.359 0.323 8.742 1 93.94 87 ASP A N 1
ATOM 680 C CA . ASP A 1 87 ? -18.359 0.766 9.719 1 93.94 87 ASP A CA 1
ATOM 681 C C . ASP A 1 87 ? -17.766 0.779 11.133 1 93.94 87 ASP A C 1
ATOM 683 O O . ASP A 1 87 ? -18.094 1.657 11.938 1 93.94 87 ASP A O 1
ATOM 687 N N . GLU A 1 88 ? -16.953 -0.194 11.43 1 89.75 88 GLU A N 1
ATOM 688 C CA . GLU A 1 88 ? -16.25 -0.208 12.711 1 89.75 88 GLU A CA 1
ATOM 689 C C . GLU A 1 88 ? -15.344 1.011 12.867 1 89.75 88 GLU A C 1
ATOM 691 O O . GLU A 1 88 ? -15.273 1.604 13.945 1 89.75 88 GLU A O 1
ATOM 696 N N . SER A 1 89 ? -14.672 1.341 11.812 1 91.56 89 SER A N 1
ATOM 697 C CA . SER A 1 89 ? -13.812 2.52 11.828 1 91.56 89 SER A CA 1
ATOM 698 C C . SER A 1 89 ? -14.625 3.793 12.039 1 91.56 89 SER A C 1
ATOM 700 O O . SER A 1 89 ? -14.234 4.664 12.82 1 91.56 89 SER A O 1
ATOM 702 N N . VAL A 1 90 ? -15.773 3.887 11.367 1 95.19 90 VAL A N 1
ATOM 703 C CA . VAL A 1 90 ? -16.656 5.039 11.531 1 95.19 90 VAL A CA 1
ATOM 704 C C . VAL A 1 90 ? -17.078 5.152 12.992 1 95.19 90 VAL A C 1
ATOM 706 O O . VAL A 1 90 ? -17 6.23 13.586 1 95.19 90 VAL A O 1
ATOM 709 N N . TYR A 1 91 ? -17.484 4.039 13.5 1 89.75 91 TYR A N 1
ATOM 710 C CA . TYR A 1 91 ? -17.938 4.008 14.891 1 89.75 91 TYR A CA 1
ATOM 711 C C . TYR A 1 91 ? -16.828 4.449 15.836 1 89.75 91 TYR A C 1
ATOM 713 O O . TYR A 1 91 ? -17.062 5.254 16.734 1 89.75 91 TYR A O 1
ATOM 721 N N . PHE A 1 92 ? -15.656 3.936 15.633 1 85.62 92 PHE A N 1
ATOM 722 C CA . PHE A 1 92 ? -14.492 4.273 16.438 1 85.62 92 PHE A CA 1
ATOM 723 C C . PHE A 1 92 ? -14.234 5.773 16.422 1 85.62 92 PHE A C 1
ATOM 725 O O . PHE A 1 92 ? -14.055 6.395 17.469 1 85.62 92 PHE A O 1
ATOM 732 N N . TYR A 1 93 ? -14.227 6.398 15.242 1 90.31 93 TYR A N 1
ATOM 733 C CA . TYR A 1 93 ? -13.914 7.816 15.117 1 90.31 93 TYR A CA 1
ATOM 734 C C . TYR A 1 93 ? -15.008 8.672 15.75 1 90.31 93 TYR A C 1
ATOM 736 O O . TYR A 1 93 ? -14.727 9.703 16.359 1 90.31 93 TYR A O 1
ATOM 744 N N . GLN A 1 94 ? -16.281 8.234 15.633 1 89.38 94 GLN A N 1
ATOM 745 C CA . GLN A 1 94 ? -17.375 8.961 16.281 1 89.38 94 GLN A CA 1
ATOM 746 C C . GLN A 1 94 ? -17.219 8.938 17.797 1 89.38 94 GLN A C 1
ATOM 748 O O . GLN A 1 94 ? -17.406 9.961 18.453 1 89.38 94 GLN A O 1
ATOM 753 N N . LYS A 1 95 ? -16.828 7.836 18.281 1 81.25 95 LYS A N 1
ATOM 754 C CA . LYS A 1 95 ? -16.641 7.691 19.719 1 81.25 95 LYS A CA 1
ATOM 755 C C . LYS A 1 95 ? -15.453 8.516 20.203 1 81.25 95 LYS A C 1
ATOM 757 O O . LYS A 1 95 ? -15.516 9.125 21.281 1 81.25 95 LYS A O 1
ATOM 762 N N . THR A 1 96 ? -14.391 8.477 19.453 1 82.69 96 THR A N 1
ATOM 763 C CA . THR A 1 96 ? -13.195 9.211 19.859 1 82.69 96 THR A CA 1
ATOM 764 C C . THR A 1 96 ? -13.484 10.711 19.938 1 82.69 96 THR A C 1
ATOM 766 O O . THR A 1 96 ? -12.922 11.414 20.766 1 82.69 96 THR A O 1
ATOM 769 N N . LEU A 1 97 ? -14.336 11.25 19.078 1 86.19 97 LEU A N 1
ATOM 770 C CA . LEU A 1 97 ? -14.719 12.656 19.125 1 86.19 97 LEU A CA 1
ATOM 771 C C . LEU A 1 97 ? -15.414 13 20.438 1 86.19 97 LEU A C 1
ATOM 773 O O . LEU A 1 97 ? -15.211 14.078 20.984 1 86.19 97 LEU A O 1
ATOM 777 N N . GLY A 1 98 ? -16.234 12.062 20.859 1 79.5 98 GLY A N 1
ATOM 778 C CA . GLY A 1 98 ? -16.859 12.242 22.156 1 79.5 98 GLY A CA 1
ATOM 779 C C . GLY A 1 98 ? -15.859 12.32 23.297 1 79.5 98 GLY A C 1
ATOM 780 O O . GLY A 1 98 ? -15.992 13.164 24.188 1 79.5 98 GLY A O 1
ATOM 781 N N . ILE A 1 99 ? -14.883 11.516 23.219 1 74.88 99 ILE A N 1
ATOM 782 C CA . ILE A 1 99 ? -13.836 11.469 24.234 1 74.88 99 ILE A CA 1
ATOM 783 C C . ILE A 1 99 ? -13.031 12.766 24.203 1 74.88 99 ILE A C 1
ATOM 785 O O . ILE A 1 99 ? -12.703 13.336 25.25 1 74.88 99 ILE A O 1
ATOM 789 N N . ASP A 1 100 ? -12.703 13.164 22.969 1 78.19 100 ASP A N 1
ATOM 790 C CA . ASP A 1 100 ? -11.992 14.43 22.828 1 78.19 100 ASP A CA 1
ATOM 791 C C . ASP A 1 100 ? -12.758 15.57 23.5 1 78.19 100 ASP A C 1
ATOM 793 O O . ASP A 1 100 ? -12.156 16.406 24.188 1 78.19 100 ASP A O 1
ATOM 797 N N . LYS A 1 101 ? -14.031 15.594 23.312 1 83 101 LYS A N 1
ATOM 798 C CA . LYS A 1 101 ? -14.875 16.625 23.906 1 83 101 LYS A CA 1
ATOM 799 C C . LYS A 1 101 ? -14.836 16.547 25.438 1 83 101 LYS A C 1
ATOM 801 O O . LYS A 1 101 ? -14.68 17.578 26.109 1 83 101 LYS A O 1
ATOM 806 N N . GLU A 1 102 ? -14.906 15.438 25.891 1 75.31 102 GLU A N 1
ATOM 807 C CA . GLU A 1 102 ? -14.914 15.242 27.344 1 75.31 102 GLU A CA 1
ATOM 808 C C . GLU A 1 102 ? -13.586 15.664 27.969 1 75.31 102 GLU A C 1
ATOM 810 O O . GLU A 1 102 ? -13.562 16.188 29.078 1 75.31 102 GLU A O 1
ATOM 815 N N . LEU A 1 103 ? -12.5 15.461 27.219 1 72.81 103 LEU A N 1
ATOM 816 C CA . LEU A 1 103 ? -11.172 15.734 27.75 1 72.81 103 LEU A CA 1
ATOM 817 C C . LEU A 1 103 ? -10.727 17.156 27.406 1 72.81 103 LEU A C 1
ATOM 819 O O . LEU A 1 103 ? -9.617 17.562 27.75 1 72.81 103 LEU A O 1
ATOM 823 N N . GLY A 1 104 ? -11.602 17.906 26.688 1 77.44 104 GLY A N 1
ATOM 824 C CA . GLY A 1 104 ? -11.242 19.266 26.312 1 77.44 104 GLY A CA 1
ATOM 825 C C . GLY A 1 104 ? -10.203 19.312 25.203 1 77.44 104 GLY A C 1
ATOM 826 O O . GLY A 1 104 ? -9.391 20.234 25.156 1 77.44 104 GLY A O 1
ATOM 827 N N . LEU A 1 105 ? -10.211 18.297 24.375 1 76.62 105 LEU A N 1
ATOM 828 C CA . LEU A 1 105 ? -9.219 18.188 23.312 1 76.62 105 LEU A CA 1
ATOM 829 C C . LEU A 1 105 ? -9.859 18.375 21.938 1 76.62 105 LEU A C 1
ATOM 831 O O . LEU A 1 105 ? -9.258 18.031 20.922 1 76.62 105 LEU A O 1
ATOM 835 N N . THR A 1 106 ? -11.047 18.891 21.969 1 81.12 106 THR A N 1
ATOM 836 C CA . THR A 1 106 ? -11.766 19.078 20.719 1 81.12 106 THR A CA 1
ATOM 837 C C . THR A 1 106 ? -10.93 19.891 19.734 1 81.12 106 THR A C 1
ATOM 839 O O . THR A 1 106 ? -10.43 20.953 20.062 1 81.12 106 THR A O 1
ATOM 842 N N . GLY A 1 107 ? -10.719 19.266 18.531 1 78.69 107 GLY A N 1
ATOM 843 C CA . GLY A 1 107 ? -10.031 19.969 17.453 1 78.69 107 GLY A CA 1
ATOM 844 C C . GLY A 1 107 ? -8.516 19.859 17.547 1 78.69 107 GLY A C 1
ATOM 845 O O . GLY A 1 107 ? -7.805 20.344 16.672 1 78.69 107 GLY A O 1
ATOM 846 N N . LEU A 1 108 ? -8.016 19.203 18.594 1 77.56 108 LEU A N 1
ATOM 847 C CA . LEU A 1 108 ? -6.574 19.141 18.812 1 77.56 108 LEU A CA 1
ATOM 848 C C . LEU A 1 108 ? -6.004 17.828 18.297 1 77.56 108 LEU A C 1
ATOM 850 O O . LEU A 1 108 ? -4.793 17.719 18.078 1 77.56 108 LEU A O 1
ATOM 854 N N . VAL A 1 109 ? -6.91 16.875 18.125 1 81.62 109 VAL A N 1
ATOM 855 C CA . VAL A 1 109 ? -6.465 15.547 17.703 1 81.62 109 VAL A CA 1
ATOM 856 C C . VAL A 1 109 ? -6.633 15.391 16.203 1 81.62 109 VAL A C 1
ATOM 858 O O . VAL A 1 109 ? -7.707 15.664 15.656 1 81.62 109 VAL A O 1
ATOM 861 N N . SER A 1 110 ? -5.574 15.125 15.531 1 87.5 110 SER A N 1
ATOM 862 C CA . SER A 1 110 ? -5.582 14.836 14.102 1 87.5 110 SER A CA 1
ATOM 863 C C . SER A 1 110 ? -5.25 13.367 13.836 1 87.5 110 SER A C 1
ATOM 865 O O . SER A 1 110 ? -4.234 12.859 14.312 1 87.5 110 SER A O 1
ATOM 867 N N . HIS A 1 111 ? -6.102 12.703 13.141 1 90.94 111 HIS A N 1
ATOM 868 C CA . HIS A 1 111 ? -5.91 11.289 12.828 1 90.94 111 HIS A CA 1
ATOM 869 C C . HIS A 1 111 ? -5.199 11.109 11.492 1 90.94 111 HIS A C 1
ATOM 871 O O . HIS A 1 111 ? -5.621 11.664 10.477 1 90.94 111 HIS A O 1
ATOM 877 N N . GLU A 1 112 ? -4.191 10.266 11.477 1 92.62 112 GLU A N 1
ATOM 878 C CA . GLU A 1 112 ? -3.236 10.203 10.375 1 92.62 112 GLU A CA 1
ATOM 879 C C . GLU A 1 112 ? -3.693 9.219 9.305 1 92.62 112 GLU A C 1
ATOM 881 O O . GLU A 1 112 ? -4.176 8.125 9.617 1 92.62 112 GLU A O 1
ATOM 886 N N . THR A 1 113 ? -3.564 9.664 8.031 1 97.69 113 THR A N 1
ATOM 887 C CA . THR A 1 113 ? -3.578 8.68 6.957 1 97.69 113 THR A CA 1
ATOM 888 C C . THR A 1 113 ? -2.348 7.785 7.031 1 97.69 113 THR A C 1
ATOM 890 O O . THR A 1 113 ? -1.224 8.242 6.812 1 97.69 113 THR A O 1
ATOM 893 N N . HIS A 1 114 ? -2.564 6.539 7.398 1 94.94 114 HIS A N 1
ATOM 894 C CA . HIS A 1 114 ? -1.437 5.656 7.672 1 94.94 114 HIS A CA 1
ATOM 895 C C . HIS A 1 114 ? -1.787 4.203 7.359 1 94.94 114 HIS A C 1
ATOM 897 O O . HIS A 1 114 ? -2.854 3.723 7.75 1 94.94 114 HIS A O 1
ATOM 903 N N . ARG A 1 115 ? -0.866 3.576 6.613 1 96.31 115 ARG A N 1
ATOM 904 C CA . ARG A 1 115 ? -1.026 2.143 6.398 1 96.31 115 ARG A CA 1
ATOM 905 C C . ARG A 1 115 ? -1.126 1.398 7.727 1 96.31 115 ARG A C 1
ATOM 907 O O . ARG A 1 115 ? -0.585 1.849 8.734 1 96.31 115 ARG A O 1
ATOM 914 N N . ASN A 1 116 ? -1.839 0.272 7.754 1 90.69 116 ASN A N 1
ATOM 915 C CA . ASN A 1 116 ? -2.055 -0.557 8.938 1 90.69 116 ASN A CA 1
ATOM 916 C C . ASN A 1 116 ? -3.098 0.055 9.867 1 90.69 116 ASN A C 1
ATOM 918 O O . ASN A 1 116 ? -3.42 -0.521 10.906 1 90.69 116 ASN A O 1
ATOM 922 N N . ARG A 1 117 ? -3.68 1.22 9.477 1 91.25 117 ARG A N 1
ATOM 923 C CA . ARG A 1 117 ? -4.695 1.905 10.273 1 91.25 117 ARG A CA 1
ATOM 924 C C . ARG A 1 117 ? -5.992 2.057 9.484 1 91.25 117 ARG A C 1
ATOM 926 O O . ARG A 1 117 ? -6.109 1.549 8.367 1 91.25 117 ARG A O 1
ATOM 933 N N . SER A 1 118 ? -7.012 2.744 10.078 1 93.06 118 SER A N 1
ATOM 934 C CA . SER A 1 118 ? -8.344 2.822 9.5 1 93.06 118 SER A CA 1
ATOM 935 C C . SER A 1 118 ? -8.336 3.639 8.211 1 93.06 118 SER A C 1
ATOM 937 O O . SER A 1 118 ? -9.117 3.369 7.293 1 93.06 118 SER A O 1
ATOM 939 N N . LEU A 1 119 ? -7.422 4.621 8.18 1 97.12 119 LEU A N 1
ATOM 940 C CA . LEU A 1 119 ? -7.359 5.484 7.008 1 97.12 119 LEU A CA 1
ATOM 941 C C . LEU A 1 119 ? -6.215 5.066 6.09 1 97.12 119 LEU A C 1
ATOM 943 O O . LEU A 1 119 ? -5.508 5.918 5.547 1 97.12 119 LEU A O 1
ATOM 947 N N . PHE A 1 120 ? -6.012 3.754 5.844 1 96.94 120 PHE A N 1
ATOM 948 C CA . PHE A 1 120 ? -4.832 3.223 5.168 1 96.94 120 PHE A CA 1
ATOM 949 C C . PHE A 1 120 ? -4.973 3.34 3.656 1 96.94 120 PHE A C 1
ATOM 951 O O . PHE A 1 120 ? -3.996 3.188 2.92 1 96.94 120 PHE A O 1
ATOM 958 N N . THR A 1 121 ? -6.234 3.629 3.105 1 97.31 121 THR A N 1
ATOM 959 C CA . THR A 1 121 ? -6.449 3.854 1.68 1 97.31 121 THR A CA 1
ATOM 960 C C . THR A 1 121 ? -7.297 5.102 1.452 1 97.31 121 THR A C 1
ATOM 962 O O . THR A 1 121 ? -8.07 5.504 2.328 1 97.31 121 THR A O 1
ATOM 965 N N . PRO A 1 122 ? -7.168 5.711 0.217 1 96.88 122 PRO A N 1
ATOM 966 C CA . PRO A 1 122 ? -8.062 6.824 -0.108 1 96.88 122 PRO A CA 1
ATOM 967 C C . PRO A 1 122 ? -9.531 6.418 -0.12 1 96.88 122 PRO A C 1
ATOM 969 O O . PRO A 1 122 ? -10.398 7.219 0.234 1 96.88 122 PRO A O 1
ATOM 972 N N . TYR A 1 123 ? -9.789 5.172 -0.377 1 95.69 123 TYR A N 1
ATOM 973 C CA . TYR A 1 123 ? -11.172 4.723 -0.508 1 95.69 123 TYR A CA 1
ATOM 974 C C . TYR A 1 123 ? -11.812 4.512 0.86 1 95.69 123 TYR A C 1
ATOM 976 O O . TYR A 1 123 ? -13.008 4.762 1.041 1 95.69 123 TYR A O 1
ATOM 984 N N . ALA A 1 124 ? -10.984 4.016 1.783 1 96.5 124 ALA A N 1
ATOM 985 C CA . ALA A 1 124 ? -11.461 3.988 3.164 1 96.5 124 ALA A CA 1
ATOM 986 C C . ALA A 1 124 ? -11.805 5.391 3.656 1 96.5 124 ALA A C 1
ATOM 988 O O . ALA A 1 124 ? -12.852 5.602 4.273 1 96.5 124 ALA A O 1
ATOM 989 N N . ALA A 1 125 ? -10.93 6.352 3.373 1 97.56 125 ALA A N 1
ATOM 990 C CA . ALA A 1 125 ? -11.164 7.738 3.762 1 97.56 125 ALA A CA 1
ATOM 991 C C . ALA A 1 125 ? -12.43 8.281 3.104 1 97.56 125 ALA A C 1
ATOM 993 O O . ALA A 1 125 ? -13.211 8.984 3.744 1 97.56 125 ALA A O 1
ATOM 994 N N . GLN A 1 126 ? -12.578 7.938 1.843 1 96.44 126 GLN A N 1
ATOM 995 C CA . GLN A 1 126 ? -13.758 8.391 1.103 1 96.44 126 GLN A CA 1
ATOM 996 C C . GLN A 1 126 ? -15.039 7.914 1.765 1 96.44 126 GLN A C 1
ATOM 998 O O . GLN A 1 126 ? -16.047 8.617 1.747 1 96.44 126 GLN A O 1
ATOM 1003 N N . TYR A 1 127 ? -14.984 6.785 2.32 1 96.25 127 TYR A N 1
ATOM 1004 C CA . TYR A 1 127 ? -16.141 6.227 3 1 96.25 127 TYR A CA 1
ATOM 1005 C C . TYR A 1 127 ? -16.297 6.82 4.395 1 96.25 127 TYR A C 1
ATOM 1007 O O . TYR A 1 127 ? -17.406 7.156 4.812 1 96.25 127 TYR A O 1
ATOM 1015 N N . ILE A 1 128 ? -15.266 6.992 5.172 1 97.56 128 ILE A N 1
ATOM 1016 C CA . ILE A 1 128 ? -15.273 7.293 6.598 1 97.56 128 ILE A CA 1
ATOM 1017 C C . ILE A 1 128 ? -15.484 8.789 6.812 1 97.56 128 ILE A C 1
ATOM 1019 O O . ILE A 1 128 ? -16.312 9.195 7.633 1 97.56 128 ILE A O 1
ATOM 1023 N N . LEU A 1 129 ? -14.812 9.617 6.047 1 97.94 129 LEU A N 1
ATOM 1024 C CA . LEU A 1 129 ? -14.695 11.039 6.348 1 97.94 129 LEU A CA 1
ATOM 1025 C C . LEU A 1 129 ? -16.062 11.727 6.254 1 97.94 129 LEU A C 1
ATOM 1027 O O . LEU A 1 129 ? -16.422 12.508 7.137 1 97.94 129 LEU A O 1
ATOM 1031 N N . PRO A 1 130 ? -16.938 11.383 5.207 1 97.81 130 PRO A N 1
ATOM 1032 C CA . PRO A 1 130 ? -18.266 12.016 5.156 1 97.81 130 PRO A CA 1
ATOM 1033 C C . PRO A 1 130 ? -19.156 11.617 6.328 1 97.81 130 PRO A C 1
ATOM 1035 O O . PRO A 1 130 ? -20.062 12.359 6.695 1 97.81 130 PRO A O 1
ATOM 1038 N N . LYS A 1 131 ? -18.875 10.547 6.973 1 97.88 131 LYS A N 1
ATOM 1039 C CA . LYS A 1 131 ? -19.703 10.031 8.062 1 97.88 131 LYS A CA 1
ATOM 1040 C C . LYS A 1 131 ? -19.219 10.562 9.414 1 97.88 131 LYS A C 1
ATOM 1042 O O . LYS A 1 131 ? -19.906 10.43 10.422 1 97.88 131 LYS A O 1
ATOM 1047 N N . VAL A 1 132 ? -18.062 11.086 9.453 1 97.12 132 VAL A N 1
ATOM 1048 C CA . VAL A 1 132 ? -17.5 11.727 10.633 1 97.12 132 VAL A CA 1
ATOM 1049 C C . VAL A 1 132 ? -16.984 13.125 10.273 1 97.12 132 VAL A C 1
ATOM 1051 O O . VAL A 1 132 ? -15.781 13.375 10.32 1 97.12 132 VAL A O 1
ATOM 1054 N N . PRO A 1 133 ? -17.844 14.039 10 1 95.88 133 PRO A N 1
ATOM 1055 C CA . PRO A 1 133 ? -17.469 15.32 9.398 1 95.88 133 PRO A CA 1
ATOM 1056 C C . PRO A 1 133 ? -16.531 16.141 10.281 1 95.88 133 PRO A C 1
ATOM 1058 O O . PRO A 1 133 ? -15.773 16.969 9.781 1 95.88 133 PRO A O 1
ATOM 1061 N N . GLU A 1 134 ? -16.5 15.938 11.594 1 94.94 134 GLU A N 1
ATOM 1062 C CA . GLU A 1 134 ? -15.695 16.734 12.508 1 94.94 134 GLU A CA 1
ATOM 1063 C C . GLU A 1 134 ? -14.281 16.188 12.633 1 94.94 134 GLU A C 1
ATOM 1065 O O . GLU A 1 134 ? -13.43 16.781 13.289 1 94.94 134 GLU A O 1
ATOM 1070 N N . LEU A 1 135 ? -14.039 15.07 11.992 1 95.12 135 LEU A N 1
ATOM 1071 C CA . LEU A 1 135 ? -12.742 14.414 12.109 1 95.12 135 LEU A CA 1
ATOM 1072 C C . LEU A 1 135 ? -11.648 15.25 11.461 1 95.12 135 LEU A C 1
ATOM 1074 O O . LEU A 1 135 ? -11.789 15.688 10.32 1 95.12 135 LEU A O 1
ATOM 1078 N N . ARG A 1 136 ? -10.594 15.523 12.211 1 93.31 136 ARG A N 1
ATOM 1079 C CA . ARG A 1 136 ? -9.406 16.203 11.688 1 93.31 136 ARG A CA 1
ATOM 1080 C C . ARG A 1 136 ? -8.32 15.195 11.328 1 93.31 136 ARG A C 1
ATOM 1082 O O . ARG A 1 136 ? -8.164 14.172 11.992 1 93.31 136 ARG A O 1
ATOM 1089 N N . VAL A 1 137 ? -7.555 15.586 10.281 1 95.75 137 VAL A N 1
ATOM 1090 C CA . VAL A 1 137 ? -6.68 14.578 9.695 1 95.75 137 VAL A CA 1
ATOM 1091 C C . VAL A 1 137 ? -5.246 15.102 9.648 1 95.75 137 VAL A C 1
ATOM 1093 O O . VAL A 1 137 ? -5.02 16.266 9.328 1 95.75 137 VAL A O 1
ATOM 1096 N N . THR A 1 138 ? -4.301 14.281 10.078 1 92.44 138 THR A N 1
ATOM 1097 C CA . THR A 1 138 ? -2.904 14.438 9.688 1 92.44 138 THR A CA 1
ATOM 1098 C C . THR A 1 138 ? -2.643 13.773 8.336 1 92.44 138 THR A C 1
ATOM 1100 O O . THR A 1 138 ? -2.77 12.555 8.211 1 92.44 138 THR A O 1
ATOM 1103 N N . ALA A 1 139 ? -2.27 14.57 7.348 1 96.94 139 ALA A N 1
ATOM 1104 C CA . ALA A 1 139 ? -2.137 14.055 5.988 1 96.94 139 ALA A CA 1
ATOM 1105 C C . ALA A 1 139 ? -0.714 13.57 5.719 1 96.94 139 ALA A C 1
ATOM 1107 O O . ALA A 1 139 ? 0.206 14.383 5.582 1 96.94 139 ALA A O 1
ATOM 1108 N N . ASP A 1 140 ? -0.503 12.336 5.727 1 97.25 140 ASP A N 1
ATOM 1109 C CA . ASP A 1 140 ? 0.665 11.688 5.145 1 97.25 140 ASP A CA 1
ATOM 1110 C C . ASP A 1 140 ? 0.279 10.867 3.916 1 97.25 140 ASP A C 1
ATOM 1112 O O . ASP A 1 140 ? 0.015 9.664 4.023 1 97.25 140 ASP A O 1
ATOM 1116 N N . ILE A 1 141 ? 0.323 11.492 2.787 1 98.19 141 ILE A N 1
ATOM 1117 C CA . ILE A 1 141 ? -0.229 10.93 1.561 1 98.19 141 ILE A CA 1
ATOM 1118 C C . ILE A 1 141 ? 0.767 9.945 0.95 1 98.19 141 ILE A C 1
ATOM 1120 O O . ILE A 1 141 ? 0.417 9.172 0.054 1 98.19 141 ILE A O 1
ATOM 1124 N N . SER A 1 142 ? 2.037 9.906 1.477 1 98.31 142 SER A N 1
ATOM 1125 C CA . SER A 1 142 ? 2.996 8.906 1.016 1 98.31 142 SER A CA 1
A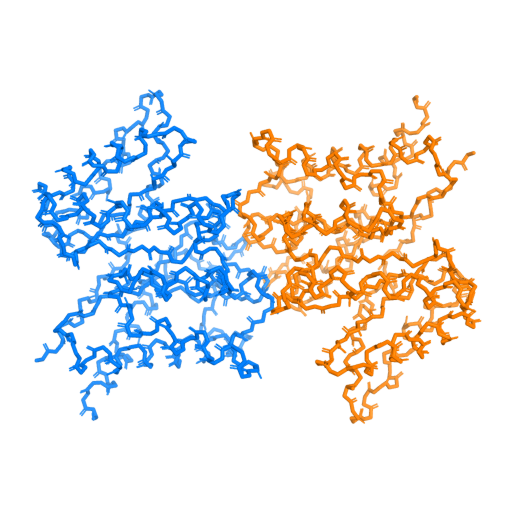TOM 1126 C C . SER A 1 142 ? 2.455 7.492 1.198 1 98.31 142 SER A C 1
ATOM 1128 O O . SER A 1 142 ? 2.711 6.613 0.375 1 98.31 142 SER A O 1
ATOM 1130 N N . HIS A 1 143 ? 1.646 7.289 2.252 1 98.06 143 HIS A N 1
ATOM 1131 C CA . HIS A 1 143 ? 1.037 5.988 2.508 1 98.06 143 HIS A CA 1
ATOM 1132 C C . HIS A 1 143 ? 0.049 5.617 1.408 1 98.06 143 HIS A C 1
ATOM 1134 O O . HIS A 1 143 ? 0.055 4.484 0.92 1 98.06 143 HIS A O 1
ATOM 1140 N N . TRP A 1 144 ? -0.748 6.578 1.011 1 98.31 144 TRP A N 1
ATOM 1141 C CA . TRP A 1 144 ? -1.762 6.305 -0.002 1 98.31 144 TRP A CA 1
ATOM 1142 C C . TRP A 1 144 ? -1.119 6.082 -1.367 1 98.31 144 TRP A C 1
ATOM 1144 O O . TRP A 1 144 ? -1.582 5.246 -2.148 1 98.31 144 TRP A O 1
ATOM 1154 N N . VAL A 1 145 ? -0.072 6.801 -1.648 1 98.12 145 VAL A N 1
ATOM 1155 C CA . VAL A 1 145 ? 0.61 6.695 -2.934 1 98.12 145 VAL A CA 1
ATOM 1156 C C . VAL A 1 145 ? 1.177 5.289 -3.104 1 98.12 145 VAL A C 1
ATOM 1158 O O . VAL A 1 145 ? 0.997 4.66 -4.152 1 98.12 145 VAL A O 1
ATOM 1161 N N . VAL A 1 146 ? 1.827 4.789 -2.096 1 98.19 146 VAL A N 1
ATOM 1162 C CA . VAL A 1 146 ? 2.418 3.461 -2.211 1 98.19 146 VAL A CA 1
ATOM 1163 C C . VAL A 1 146 ? 1.315 2.404 -2.234 1 98.19 146 VAL A C 1
ATOM 1165 O O . VAL A 1 146 ? 1.42 1.404 -2.947 1 98.19 146 VAL A O 1
ATOM 1168 N N . VAL A 1 147 ? 0.221 2.594 -1.518 1 98.19 147 VAL A N 1
ATOM 1169 C CA . VAL A 1 147 ? -0.89 1.65 -1.467 1 98.19 147 VAL A CA 1
ATOM 1170 C C . VAL A 1 147 ? -1.539 1.541 -2.844 1 98.19 147 VAL A C 1
ATOM 1172 O O . VAL A 1 147 ? -1.856 0.441 -3.303 1 98.19 147 VAL A O 1
ATOM 1175 N N . CYS A 1 148 ? -1.644 2.662 -3.514 1 96.19 148 CYS A N 1
ATOM 1176 C CA . CYS A 1 148 ? -2.396 2.705 -4.762 1 96.19 148 CYS A CA 1
ATOM 1177 C C . CYS A 1 148 ? -1.481 2.48 -5.957 1 96.19 148 CYS A C 1
ATOM 1179 O O . CYS A 1 148 ? -1.954 2.281 -7.078 1 96.19 148 CYS A O 1
ATOM 1181 N N . GLU A 1 149 ? -0.205 2.502 -5.77 1 96.31 149 GLU A N 1
ATOM 1182 C CA . GLU A 1 149 ? 0.807 2.357 -6.809 1 96.31 149 GLU A CA 1
ATOM 1183 C C . GLU A 1 149 ? 0.627 3.406 -7.902 1 96.31 149 GLU A C 1
ATOM 1185 O O . GLU A 1 149 ? 0.716 3.092 -9.094 1 96.31 149 GLU A O 1
ATOM 1190 N N . ARG A 1 150 ? 0.3 4.59 -7.547 1 94.25 150 ARG A N 1
ATOM 1191 C CA . ARG A 1 150 ? 0.185 5.742 -8.438 1 94.25 150 ARG A CA 1
ATOM 1192 C C . ARG A 1 150 ? 0.176 7.047 -7.645 1 94.25 150 ARG A C 1
ATOM 1194 O O . ARG A 1 150 ? -0.163 7.059 -6.457 1 94.25 150 ARG A O 1
ATOM 1201 N N . LEU A 1 151 ? 0.564 8.062 -8.414 1 95.06 151 LEU A N 1
ATOM 1202 C CA . LEU A 1 151 ? 0.343 9.383 -7.84 1 95.06 151 LEU A CA 1
ATOM 1203 C C . LEU A 1 151 ? -1.134 9.758 -7.895 1 95.06 151 LEU A C 1
ATOM 1205 O O . LEU A 1 151 ? -1.827 9.43 -8.859 1 95.06 151 LEU A O 1
ATOM 1209 N N . LEU A 1 152 ? -1.846 10.062 -6.969 1 93.69 152 LEU A N 1
ATOM 1210 C CA . LEU A 1 152 ? -3.27 10.344 -6.824 1 93.69 152 LEU A CA 1
ATOM 1211 C C . LEU A 1 152 ? -3.654 11.594 -7.605 1 93.69 152 LEU A C 1
ATOM 1213 O O . LEU A 1 152 ? -4.301 12.5 -7.066 1 93.69 152 LEU A O 1
ATOM 1217 N N . ASP A 1 153 ? -3.211 11.688 -8.82 1 85.81 153 ASP A N 1
ATOM 1218 C CA . ASP A 1 153 ? -3.521 12.812 -9.695 1 85.81 153 ASP A CA 1
ATOM 1219 C C . ASP A 1 153 ? -3.959 12.336 -11.078 1 85.81 153 ASP A C 1
ATOM 1221 O O . ASP A 1 153 ? -3.992 13.117 -12.031 1 85.81 153 ASP A O 1
ATOM 1225 N N . LEU A 1 154 ? -4.227 11.078 -11.234 1 74.56 154 LEU A N 1
ATOM 1226 C CA . LEU A 1 154 ? -4.484 10.508 -12.547 1 74.56 154 LEU A CA 1
ATOM 1227 C C . LEU A 1 154 ? -5.945 10.703 -12.945 1 74.56 154 LEU A C 1
ATOM 1229 O O . LEU A 1 154 ? -6.242 11.016 -14.102 1 74.56 154 LEU A O 1
ATOM 1233 N N . GLY A 1 155 ? -6.77 10.492 -12.078 1 77.69 155 GLY A N 1
ATOM 1234 C CA . GLY A 1 155 ? -8.164 10.5 -12.484 1 77.69 155 GLY A CA 1
ATOM 1235 C C . GLY A 1 155 ? -9.047 11.367 -11.609 1 77.69 155 GLY A C 1
ATOM 1236 O O . GLY A 1 155 ? -8.555 12.016 -10.68 1 77.69 155 GLY A O 1
ATOM 1237 N N . GLU A 1 156 ? -10.25 11.484 -12.086 1 84.5 156 GLU A N 1
ATOM 1238 C CA . GLU A 1 156 ? -11.25 12.266 -11.375 1 84.5 156 GLU A CA 1
ATOM 1239 C C . GLU A 1 156 ? -11.477 11.727 -9.969 1 84.5 156 GLU A C 1
ATOM 1241 O O . GLU A 1 156 ? -11.664 12.5 -9.023 1 84.5 156 GLU A O 1
ATOM 1246 N N . GLU A 1 157 ? -11.344 10.445 -9.859 1 83.56 157 GLU A N 1
ATOM 1247 C CA . GLU A 1 157 ? -11.555 9.82 -8.555 1 83.56 157 GLU A CA 1
ATOM 1248 C C . GLU A 1 157 ? -10.492 10.258 -7.555 1 83.56 157 GLU A C 1
ATOM 1250 O O . GLU A 1 157 ? -10.797 10.508 -6.387 1 83.56 157 GLU A O 1
ATOM 1255 N N . ASP A 1 158 ? -9.281 10.352 -8.031 1 89.81 158 ASP A N 1
ATOM 1256 C CA . ASP A 1 158 ? -8.18 10.805 -7.18 1 89.81 158 ASP A CA 1
ATOM 1257 C C . ASP A 1 158 ? -8.398 12.242 -6.727 1 89.81 158 ASP A C 1
ATOM 1259 O O . ASP A 1 158 ? -8.227 12.562 -5.551 1 89.81 158 ASP A O 1
ATOM 1263 N N . ARG A 1 159 ? -8.859 13.031 -7.641 1 90.88 159 ARG A N 1
ATOM 1264 C CA . ARG A 1 159 ? -9.086 14.438 -7.336 1 90.88 159 ARG A CA 1
ATOM 1265 C C . ARG A 1 159 ? -10.203 14.602 -6.305 1 90.88 159 ARG A C 1
ATOM 1267 O O . ARG A 1 159 ? -10.086 15.406 -5.383 1 90.88 159 ARG A O 1
ATOM 1274 N N . GLU A 1 160 ? -11.195 13.859 -6.473 1 92.5 160 GLU A N 1
ATOM 1275 C CA . GLU A 1 160 ? -12.352 13.953 -5.586 1 92.5 160 GLU A CA 1
ATOM 1276 C C . GLU A 1 160 ? -11.977 13.578 -4.152 1 92.5 160 GLU A C 1
ATOM 1278 O O . GLU A 1 160 ? -12.43 14.211 -3.201 1 92.5 160 GLU A O 1
ATOM 1283 N N . ILE A 1 161 ? -11.188 12.625 -4.016 1 94.69 161 ILE A N 1
ATOM 1284 C CA . ILE A 1 161 ? -10.828 12.156 -2.686 1 94.69 161 ILE A CA 1
ATOM 1285 C C . ILE A 1 161 ? -9.93 13.188 -2 1 94.69 161 ILE A C 1
ATOM 1287 O O . ILE A 1 161 ? -10.07 13.445 -0.801 1 94.69 161 ILE A O 1
ATOM 1291 N N . LEU A 1 162 ? -9 13.766 -2.795 1 96.56 162 LEU A N 1
ATOM 1292 C CA . LEU A 1 162 ? -8.141 14.797 -2.229 1 96.56 162 LEU A CA 1
ATOM 1293 C C . LEU A 1 162 ? -8.953 16.031 -1.85 1 96.56 162 LEU A C 1
ATOM 1295 O O . LEU A 1 162 ? -8.688 16.656 -0.82 1 96.56 162 LEU A O 1
ATOM 1299 N N . ASP A 1 163 ? -9.953 16.344 -2.664 1 95.62 163 ASP A N 1
ATOM 1300 C CA . ASP A 1 163 ? -10.836 17.469 -2.354 1 95.62 163 ASP A CA 1
ATOM 1301 C C . ASP A 1 163 ? -11.594 17.234 -1.052 1 95.62 163 ASP A C 1
ATOM 1303 O O . ASP A 1 163 ? -11.883 18.172 -0.309 1 95.62 163 ASP A O 1
ATOM 1307 N N . LEU A 1 164 ? -11.961 16.031 -0.84 1 96.38 164 LEU A N 1
ATOM 1308 C CA . LEU A 1 164 ? -12.656 15.641 0.385 1 96.38 164 LEU A CA 1
ATOM 1309 C C . LEU A 1 164 ? -11.727 15.734 1.589 1 96.38 164 LEU A C 1
ATOM 1311 O O . LEU A 1 164 ? -12.148 16.125 2.68 1 96.38 164 LEU A O 1
ATOM 1315 N N . LEU A 1 165 ? -10.453 15.445 1.406 1 97.5 165 LEU A N 1
ATOM 1316 C CA . LEU A 1 165 ? -9.469 15.344 2.479 1 97.5 165 LEU A CA 1
ATOM 1317 C C . LEU A 1 165 ? -8.977 16.719 2.896 1 97.5 165 LEU A C 1
ATOM 1319 O O . LEU A 1 165 ? -8.859 17.016 4.09 1 97.5 165 LEU A O 1
ATOM 1323 N N . ILE A 1 166 ? -8.734 17.609 1.983 1 96.81 166 ILE A N 1
ATOM 1324 C CA . ILE A 1 166 ? -7.941 18.812 2.137 1 96.81 166 ILE A CA 1
ATOM 1325 C C . ILE A 1 166 ? -8.578 19.719 3.195 1 96.81 166 ILE A C 1
ATOM 1327 O O . ILE A 1 166 ? -7.895 20.188 4.105 1 96.81 166 ILE A O 1
ATOM 1331 N N . PRO A 1 167 ? -9.898 19.922 3.197 1 95.56 167 PRO A N 1
ATOM 1332 C CA . PRO A 1 167 ? -10.484 20.828 4.191 1 95.56 167 PRO A CA 1
ATOM 1333 C C . PRO A 1 167 ? -10.383 20.281 5.613 1 95.56 167 PRO A C 1
ATOM 1335 O O . PRO A 1 167 ? -10.617 21.031 6.574 1 95.56 167 PRO A O 1
ATOM 1338 N N . ARG A 1 168 ? -9.984 19.047 5.766 1 95.5 168 ARG A N 1
ATOM 1339 C CA . ARG A 1 168 ? -9.969 18.406 7.074 1 95.5 168 ARG A CA 1
ATOM 1340 C C . ARG A 1 168 ? -8.562 18.359 7.648 1 95.5 168 ARG A C 1
ATOM 1342 O O . ARG A 1 168 ? -8.367 18.016 8.812 1 95.5 168 ARG A O 1
ATOM 1349 N N . VAL A 1 169 ? -7.586 18.703 6.887 1 95.06 169 VAL A N 1
ATOM 1350 C CA . VAL A 1 169 ? -6.188 18.562 7.273 1 95.06 169 VAL A CA 1
ATOM 1351 C C . VAL A 1 169 ? -5.797 19.672 8.25 1 95.06 169 VAL A C 1
ATOM 1353 O O . VAL A 1 169 ? -6.008 20.859 7.965 1 95.06 169 VAL A O 1
ATOM 1356 N N . THR A 1 170 ? -5.25 19.266 9.391 1 89.75 170 THR A N 1
ATOM 1357 C CA . THR A 1 170 ? -4.766 20.234 10.367 1 89.75 170 THR A CA 1
ATOM 1358 C C . THR A 1 170 ? -3.264 20.078 10.594 1 89.75 170 THR A C 1
ATOM 1360 O O . THR A 1 170 ? -2.627 20.922 11.211 1 89.75 170 THR A O 1
ATOM 1363 N N . HIS A 1 171 ? -2.719 18.984 10.102 1 87.94 171 HIS A N 1
ATOM 1364 C CA . HIS A 1 171 ? -1.293 18.688 10.203 1 87.94 171 HIS A CA 1
ATOM 1365 C C . HIS A 1 171 ? -0.8 17.922 8.977 1 87.94 171 HIS A C 1
ATOM 1367 O O . HIS A 1 171 ? -1.505 17.062 8.461 1 87.94 171 HIS A O 1
ATOM 1373 N N . ILE A 1 172 ? 0.446 18.297 8.516 1 91.44 172 ILE A N 1
ATOM 1374 C CA . ILE A 1 172 ? 1.006 17.656 7.332 1 91.44 172 ILE A CA 1
ATOM 1375 C C . ILE A 1 172 ? 2.262 16.875 7.711 1 91.44 172 ILE A C 1
ATOM 1377 O O . ILE A 1 172 ? 3.193 17.438 8.297 1 91.44 172 ILE A O 1
ATOM 1381 N N . HIS A 1 173 ? 2.223 15.594 7.555 1 92.88 173 HIS A N 1
ATOM 1382 C CA . HIS A 1 173 ? 3.471 14.844 7.445 1 92.88 173 HIS A CA 1
ATOM 1383 C C . HIS A 1 173 ? 4.031 14.906 6.027 1 92.88 173 HIS A C 1
ATOM 1385 O O . HIS A 1 173 ? 3.559 14.203 5.137 1 92.88 173 HIS A O 1
ATOM 1391 N N . ALA A 1 174 ? 5.051 15.773 5.934 1 94.56 174 ALA A N 1
ATOM 1392 C CA . ALA A 1 174 ? 5.602 16.078 4.613 1 94.56 174 ALA A CA 1
ATOM 1393 C C . ALA A 1 174 ? 6.691 15.078 4.23 1 94.56 174 ALA A C 1
ATOM 1395 O O . ALA A 1 174 ? 7.867 15.445 4.133 1 94.56 174 ALA A O 1
ATOM 1396 N N . ARG A 1 175 ? 6.305 13.914 3.998 1 96.62 175 ARG A N 1
ATOM 1397 C CA . ARG A 1 175 ? 7.148 12.836 3.484 1 96.62 175 ARG A CA 1
ATOM 1398 C C . ARG A 1 175 ? 6.855 12.57 2.012 1 96.62 175 ARG A C 1
ATOM 1400 O O . ARG A 1 175 ? 5.711 12.305 1.64 1 96.62 175 ARG A O 1
ATOM 1407 N N . ILE A 1 176 ? 7.871 12.719 1.21 1 98.19 176 ILE A N 1
ATOM 1408 C CA . ILE A 1 176 ? 7.695 12.328 -0.185 1 98.19 176 ILE A CA 1
ATOM 1409 C C . ILE A 1 176 ? 7.855 10.82 -0.324 1 98.19 176 ILE A C 1
ATOM 1411 O O . ILE A 1 176 ? 8.859 10.25 0.112 1 98.19 176 ILE A O 1
ATOM 1415 N N . GLY A 1 177 ? 6.789 10.156 -0.75 1 97.88 177 GLY A N 1
ATOM 1416 C CA . GLY A 1 177 ? 6.84 8.75 -1.112 1 97.88 177 GLY A CA 1
ATOM 1417 C C . GLY A 1 177 ? 6.977 8.523 -2.607 1 97.88 177 GLY A C 1
ATOM 1418 O O . GLY A 1 177 ? 7.062 9.477 -3.379 1 97.88 177 GLY A O 1
ATOM 1419 N N . THR A 1 178 ? 7.195 7.25 -3.02 1 97.75 178 THR A N 1
ATOM 1420 C CA . THR A 1 178 ? 7.125 6.832 -4.414 1 97.75 178 THR A CA 1
ATOM 1421 C C . THR A 1 178 ? 6.012 5.805 -4.613 1 97.75 178 THR A C 1
ATOM 1423 O O . THR A 1 178 ? 5.379 5.371 -3.648 1 97.75 178 THR A O 1
ATOM 1426 N N . THR A 1 179 ? 5.789 5.465 -5.871 1 97.19 179 THR A N 1
ATOM 1427 C CA . THR A 1 179 ? 4.754 4.473 -6.152 1 97.19 179 THR A CA 1
ATOM 1428 C C . THR A 1 179 ? 5.184 3.094 -5.664 1 97.19 179 THR A C 1
ATOM 1430 O O . THR A 1 179 ? 4.359 2.184 -5.555 1 97.19 179 THR A O 1
ATOM 1433 N N . GLN A 1 180 ? 6.484 2.965 -5.281 1 97.69 180 GLN A N 1
ATOM 1434 C CA . GLN A 1 180 ? 6.977 1.634 -4.938 1 97.69 180 GLN A CA 1
ATOM 1435 C C . GLN A 1 180 ? 7.531 1.603 -3.518 1 97.69 180 GLN A C 1
ATOM 1437 O O . GLN A 1 180 ? 7.809 0.53 -2.977 1 97.69 180 GLN A O 1
ATOM 1442 N N . SER A 1 181 ? 7.711 2.797 -2.918 1 97.25 181 SER A N 1
ATOM 1443 C CA . SER A 1 181 ? 8.258 2.906 -1.569 1 97.25 181 SER A CA 1
ATOM 1444 C C . SER A 1 181 ? 7.574 4.023 -0.788 1 97.25 181 SER A C 1
ATOM 1446 O O . SER A 1 181 ? 7.27 5.082 -1.344 1 97.25 181 SER A O 1
ATOM 1448 N N . SER A 1 182 ? 7.414 3.812 0.542 1 96.75 182 SER A N 1
ATOM 1449 C CA . SER A 1 182 ? 6.723 4.793 1.373 1 96.75 182 SER A CA 1
ATOM 1450 C C . SER A 1 182 ? 7.57 6.043 1.581 1 96.75 182 SER A C 1
ATOM 1452 O O . SER A 1 182 ? 7.043 7.105 1.91 1 96.75 182 SER A O 1
ATOM 1454 N N . GLN A 1 183 ? 8.891 5.914 1.407 1 97.31 183 GLN A N 1
ATOM 1455 C CA . GLN A 1 183 ? 9.781 7.047 1.644 1 97.31 183 GLN A CA 1
ATOM 1456 C C . GLN A 1 183 ? 10.82 7.172 0.537 1 97.31 183 GLN A C 1
ATOM 1458 O O . GLN A 1 183 ? 11.508 6.199 0.216 1 97.31 183 GLN A O 1
ATOM 1463 N N . CYS A 1 184 ? 10.859 8.32 -0.096 1 97.44 184 CYS A N 1
ATOM 1464 C CA . CYS A 1 184 ? 11.852 8.648 -1.109 1 97.44 184 CYS A CA 1
ATOM 1465 C C . CYS A 1 184 ? 13.188 9 -0.467 1 97.44 184 CYS A C 1
ATOM 1467 O O . CYS A 1 184 ? 13.258 9.859 0.41 1 97.44 184 CYS A O 1
ATOM 1469 N N . PRO A 1 185 ? 14.25 8.359 -0.911 1 95.62 185 PRO A N 1
ATOM 1470 C CA . PRO A 1 185 ? 15.547 8.617 -0.28 1 95.62 185 PRO A CA 1
ATOM 1471 C C . PRO A 1 185 ? 16.172 9.938 -0.724 1 95.62 185 PRO A C 1
ATOM 1473 O O . PRO A 1 185 ? 17.016 10.492 -0.016 1 95.62 185 PRO A O 1
ATOM 1476 N N . GLU A 1 186 ? 15.812 10.438 -1.896 1 96.38 186 GLU A N 1
ATOM 1477 C CA . GLU A 1 186 ? 16.422 11.633 -2.48 1 96.38 186 GLU A CA 1
ATOM 1478 C C . GLU A 1 186 ? 15.375 12.5 -3.176 1 96.38 186 GLU A C 1
ATOM 1480 O O . GLU A 1 186 ? 15.344 12.586 -4.406 1 96.38 186 GLU A O 1
ATOM 1485 N N . PRO A 1 187 ? 14.633 13.266 -2.395 1 96.56 187 PRO A N 1
ATOM 1486 C CA . PRO A 1 187 ? 13.492 14 -2.949 1 96.56 187 PRO A CA 1
ATOM 1487 C C . PRO A 1 187 ? 13.906 15.008 -4.016 1 96.56 187 PRO A C 1
ATOM 1489 O O . PRO A 1 187 ? 13.117 15.32 -4.914 1 96.56 187 PRO A O 1
ATOM 1492 N N . GLU A 1 188 ? 15.102 15.531 -3.979 1 95.62 188 GLU A N 1
ATOM 1493 C CA . GLU A 1 188 ? 15.5 16.578 -4.91 1 95.62 188 GLU A CA 1
ATOM 1494 C C . GLU A 1 188 ? 16.188 15.992 -6.141 1 95.62 188 GLU A C 1
ATOM 1496 O O . GLU A 1 188 ? 16.484 16.719 -7.094 1 95.62 188 GLU A O 1
ATOM 1501 N N . ASP A 1 189 ? 16.516 14.68 -6.102 1 96 189 ASP A N 1
ATOM 1502 C CA . ASP A 1 189 ? 17.094 14.039 -7.285 1 96 189 ASP A CA 1
ATOM 1503 C C . ASP A 1 189 ? 16.109 14.094 -8.461 1 96 189 ASP A C 1
ATOM 1505 O O . ASP A 1 189 ? 14.922 13.836 -8.297 1 96 189 ASP A O 1
ATOM 1509 N N . PRO A 1 190 ? 16.625 14.398 -9.672 1 96.94 190 PRO A N 1
ATOM 1510 C CA . PRO A 1 190 ? 15.758 14.516 -10.852 1 96.94 190 PRO A CA 1
ATOM 1511 C C . PRO A 1 190 ? 14.961 13.25 -11.133 1 96.94 190 PRO A C 1
ATOM 1513 O O . PRO A 1 190 ? 13.875 13.312 -11.719 1 96.94 190 PRO A O 1
ATOM 1516 N N . VAL A 1 191 ? 15.383 12.125 -10.68 1 95.44 191 VAL A N 1
ATOM 1517 C CA . VAL A 1 191 ? 14.695 10.859 -10.914 1 95.44 191 VAL A CA 1
ATOM 1518 C C . VAL A 1 191 ? 13.344 10.875 -10.203 1 95.44 191 VAL A C 1
ATOM 1520 O O . VAL A 1 191 ? 12.398 10.203 -10.625 1 95.44 191 VAL A O 1
ATOM 1523 N N . PHE A 1 192 ? 13.195 11.719 -9.156 1 97.44 192 PHE A N 1
ATOM 1524 C CA . PHE A 1 192 ? 11.984 11.758 -8.352 1 97.44 192 PHE A CA 1
ATOM 1525 C C . PHE A 1 192 ? 11.211 13.047 -8.586 1 97.44 192 PHE A C 1
ATOM 1527 O O . PHE A 1 192 ? 10.469 13.5 -7.719 1 97.44 192 PHE A O 1
ATOM 1534 N N . LYS A 1 193 ? 11.43 13.641 -9.758 1 97.75 193 LYS A N 1
ATOM 1535 C CA . LYS A 1 193 ? 10.82 14.93 -10.07 1 97.75 193 LYS A CA 1
ATOM 1536 C C . LYS A 1 193 ? 9.297 14.836 -10.039 1 97.75 193 LYS A C 1
ATOM 1538 O O . LYS A 1 193 ? 8.625 15.703 -9.484 1 97.75 193 LYS A O 1
ATOM 1543 N N . GLU A 1 194 ? 8.734 13.773 -10.609 1 96.5 194 GLU A N 1
ATOM 1544 C CA . GLU A 1 194 ? 7.281 13.633 -10.672 1 96.5 194 GLU A CA 1
ATOM 1545 C C . GLU A 1 194 ? 6.68 13.508 -9.273 1 96.5 194 GLU A C 1
ATOM 1547 O O . GLU A 1 194 ? 5.664 14.133 -8.969 1 96.5 194 GLU A O 1
ATOM 1552 N N . GLU A 1 195 ? 7.297 12.688 -8.422 1 97.81 195 GLU A N 1
ATOM 1553 C CA . GLU A 1 195 ? 6.848 12.547 -7.039 1 97.81 195 GLU A CA 1
ATOM 1554 C C . GLU A 1 195 ? 6.949 13.875 -6.285 1 97.81 195 GLU A C 1
ATOM 1556 O O . GLU A 1 195 ? 5.996 14.297 -5.629 1 97.81 195 GLU A O 1
ATOM 1561 N N . ARG A 1 196 ? 8.094 14.5 -6.449 1 98.19 196 ARG A N 1
ATOM 1562 C CA . ARG A 1 196 ? 8.32 15.766 -5.758 1 98.19 196 ARG A CA 1
ATOM 1563 C C . ARG A 1 196 ? 7.27 16.797 -6.141 1 98.19 196 ARG A C 1
ATOM 1565 O O . ARG A 1 196 ? 6.664 17.438 -5.273 1 98.19 196 ARG A O 1
ATOM 1572 N N . GLU A 1 197 ? 7.047 16.938 -7.41 1 97.75 197 GLU A N 1
ATOM 1573 C CA . GLU A 1 197 ? 6.098 17.922 -7.895 1 97.75 197 GLU A CA 1
ATOM 1574 C C . GLU A 1 197 ? 4.68 17.609 -7.438 1 97.75 197 GLU A C 1
ATOM 1576 O O . GLU A 1 197 ? 3.92 18.516 -7.078 1 97.75 197 GLU A O 1
ATOM 1581 N N . PHE A 1 198 ? 4.309 16.391 -7.469 1 98 198 PHE A N 1
ATOM 1582 C CA . PHE A 1 198 ? 2.982 15.984 -7.012 1 98 198 PHE A CA 1
ATOM 1583 C C . PHE A 1 198 ? 2.775 16.375 -5.551 1 98 198 PHE A C 1
ATOM 1585 O O . PHE A 1 198 ? 1.768 16.984 -5.199 1 98 198 PHE A O 1
ATOM 1592 N N . PHE A 1 199 ? 3.699 16 -4.68 1 98.44 199 PHE A N 1
ATOM 1593 C CA . PHE A 1 199 ? 3.551 16.25 -3.25 1 98.44 199 PHE A CA 1
ATOM 1594 C C . PHE A 1 199 ? 3.58 17.75 -2.953 1 98.44 199 PHE A C 1
ATOM 1596 O O . PHE A 1 199 ? 2.785 18.234 -2.148 1 98.44 199 PHE A O 1
ATOM 1603 N N . GLU A 1 200 ? 4.5 18.438 -3.619 1 97.88 200 GLU A N 1
ATOM 1604 C CA . GLU A 1 200 ? 4.555 19.875 -3.43 1 97.88 200 GLU A CA 1
ATOM 1605 C C . GLU A 1 200 ? 3.23 20.531 -3.814 1 97.88 200 GLU A C 1
ATOM 1607 O O . GLU A 1 200 ? 2.711 21.375 -3.078 1 97.88 200 GLU A O 1
ATOM 1612 N N . ARG A 1 201 ? 2.719 20.156 -4.934 1 97.25 201 ARG A N 1
ATOM 1613 C CA . ARG A 1 201 ? 1.443 20.703 -5.375 1 97.25 201 ARG A CA 1
ATOM 1614 C C . ARG A 1 201 ? 0.341 20.422 -4.363 1 97.25 201 ARG A C 1
ATOM 1616 O O . ARG A 1 201 ? -0.472 21.297 -4.055 1 97.25 201 ARG A O 1
ATOM 1623 N N . LEU A 1 202 ? 0.299 19.234 -3.875 1 97.62 202 LEU A N 1
ATOM 1624 C CA . LEU A 1 202 ? -0.712 18.844 -2.902 1 97.62 202 LEU A CA 1
ATOM 1625 C C . LEU A 1 202 ? -0.567 19.641 -1.61 1 97.62 202 LEU A C 1
ATOM 1627 O O . LEU A 1 202 ? -1.554 20.156 -1.081 1 97.62 202 LEU A O 1
ATOM 1631 N N . TRP A 1 203 ? 0.671 19.719 -1.079 1 96.81 203 TRP A N 1
ATOM 1632 C CA . TRP A 1 203 ? 0.901 20.438 0.173 1 96.81 203 TRP A CA 1
ATOM 1633 C C . TRP A 1 203 ? 0.556 21.922 0.031 1 96.81 203 TRP A C 1
ATOM 1635 O O . TRP A 1 203 ? -0.023 22.516 0.941 1 96.81 203 TRP A O 1
ATOM 1645 N N . LEU A 1 204 ? 0.882 22.453 -1.116 1 96.06 204 LEU A N 1
ATOM 1646 C CA . LEU A 1 204 ? 0.536 23.859 -1.351 1 96.06 204 LEU A CA 1
ATOM 1647 C C . LEU A 1 204 ? -0.978 24.047 -1.398 1 96.06 204 LEU A C 1
ATOM 1649 O O . LEU A 1 204 ? -1.502 25.031 -0.891 1 96.06 204 LEU A O 1
ATOM 1653 N N . ARG A 1 205 ? -1.653 23.125 -2.035 1 95.88 205 ARG A N 1
ATOM 1654 C CA . ARG A 1 205 ? -3.111 23.156 -2.047 1 95.88 205 ARG A CA 1
ATOM 1655 C C . ARG A 1 205 ? -3.672 23.125 -0.629 1 95.88 205 ARG A C 1
ATOM 1657 O O . ARG A 1 205 ? -4.609 23.859 -0.305 1 95.88 205 ARG A O 1
ATOM 1664 N N . ILE A 1 206 ? -3.121 22.25 0.207 1 95.12 206 ILE A N 1
ATOM 1665 C CA . ILE A 1 206 ? -3.557 22.125 1.593 1 95.12 206 ILE A CA 1
ATOM 1666 C C . ILE A 1 206 ? -3.305 23.438 2.334 1 95.12 206 ILE A C 1
ATOM 1668 O O . ILE A 1 206 ? -4.207 23.984 2.98 1 95.12 206 ILE A O 1
ATOM 1672 N N . VAL A 1 207 ? -2.078 23.938 2.238 1 92.44 207 VAL A N 1
ATOM 1673 C CA . VAL A 1 207 ? -1.681 25.156 2.941 1 92.44 207 VAL A CA 1
ATOM 1674 C C . VAL A 1 207 ? -2.578 26.312 2.518 1 92.44 207 VAL A C 1
ATOM 1676 O O . VAL A 1 207 ? -3.072 27.062 3.359 1 92.44 207 VAL A O 1
ATOM 1679 N N . LYS A 1 208 ? -2.85 26.453 1.25 1 91.81 208 LYS A N 1
ATOM 1680 C CA . LYS A 1 208 ? -3.688 27.547 0.742 1 91.81 208 LYS A CA 1
ATOM 1681 C C . LYS A 1 208 ? -5.129 27.391 1.219 1 91.81 208 LYS A C 1
ATOM 1683 O O . LYS A 1 208 ? -5.754 28.375 1.64 1 91.81 208 LYS A O 1
ATOM 1688 N N . ALA A 1 209 ? -5.621 26.219 1.128 1 91.75 209 ALA A N 1
ATOM 1689 C CA . ALA A 1 209 ? -6.996 25.969 1.553 1 91.75 209 ALA A CA 1
ATOM 1690 C C . ALA A 1 209 ? -7.168 26.25 3.043 1 91.75 209 ALA A C 1
ATOM 1692 O O . ALA A 1 209 ? -8.148 26.875 3.457 1 91.75 209 ALA A O 1
ATOM 1693 N N . ARG A 1 210 ? -6.188 25.828 3.787 1 89.44 210 ARG A N 1
ATOM 1694 C CA . ARG A 1 210 ? -6.316 25.922 5.238 1 89.44 210 ARG A CA 1
ATOM 1695 C C . ARG A 1 210 ? -5.984 27.328 5.73 1 89.44 210 ARG A C 1
ATOM 1697 O O . ARG A 1 210 ? -6.371 27.703 6.836 1 89.44 210 ARG A O 1
ATOM 1704 N N . SER A 1 211 ? -5.266 28.094 4.992 1 84.19 211 SER A N 1
ATOM 1705 C CA . SER A 1 211 ? -4.973 29.469 5.34 1 84.19 211 SER A CA 1
ATOM 1706 C C . SER A 1 211 ? -6.238 30.328 5.355 1 84.19 211 SER A C 1
ATOM 1708 O O . SER A 1 211 ? -6.273 31.375 5.98 1 84.19 211 SER A O 1
ATOM 1710 N N . LYS A 1 212 ? -7.246 29.828 4.77 1 81.81 212 LYS A N 1
ATOM 1711 C CA . LYS A 1 212 ? -8.492 30.578 4.676 1 81.81 212 LYS A CA 1
ATOM 1712 C C . LYS A 1 212 ? -9.391 30.297 5.883 1 81.81 212 LYS A C 1
ATOM 1714 O O . LYS A 1 212 ? -10.211 31.141 6.25 1 81.81 212 LYS A O 1
ATOM 1719 N N . ASP A 1 213 ? -9.219 29.125 6.469 1 77.31 213 ASP A N 1
ATOM 1720 C CA . ASP A 1 213 ? -10.227 28.781 7.465 1 77.31 213 ASP A CA 1
ATOM 1721 C C . ASP A 1 213 ? -9.578 28.375 8.789 1 77.31 213 ASP A C 1
ATOM 1723 O O . ASP A 1 213 ? -10.273 28.031 9.75 1 77.31 213 ASP A O 1
ATOM 1727 N N . SER A 1 214 ? -8.242 28.328 8.734 1 71.31 214 SER A N 1
ATOM 1728 C CA . SER A 1 214 ? -7.551 27.953 9.961 1 71.31 214 SER A CA 1
ATOM 1729 C C . SER A 1 214 ? -6.398 28.906 10.258 1 71.31 214 SER A C 1
ATOM 1731 O O . SER A 1 214 ? -5.742 29.391 9.336 1 71.31 214 SER A O 1
ATOM 1733 N N . ASP A 1 215 ? -6.238 29.109 11.484 1 64.19 215 ASP A N 1
ATOM 1734 C CA . ASP A 1 215 ? -5.176 30.031 11.891 1 64.19 215 ASP A CA 1
ATOM 1735 C C . ASP A 1 215 ? -3.828 29.312 11.938 1 64.19 215 ASP A C 1
ATOM 1737 O O . ASP A 1 215 ? -2.777 29.953 11.914 1 64.19 215 ASP A O 1
ATOM 1741 N N . LEU A 1 216 ? -4.004 28 12.008 1 76.25 216 LEU A N 1
ATOM 1742 C CA . LEU A 1 216 ? -2.746 27.297 12.219 1 76.25 216 LEU A CA 1
ATOM 1743 C C . LEU A 1 216 ? -2.717 25.984 11.445 1 76.25 216 LEU A C 1
ATOM 1745 O O . LEU A 1 216 ? -3.648 25.172 11.539 1 76.25 216 LEU A O 1
ATOM 1749 N N . ILE A 1 217 ? -1.727 25.891 10.539 1 81.12 217 ILE A N 1
ATOM 1750 C CA . ILE A 1 217 ? -1.394 24.609 9.914 1 81.12 217 ILE A CA 1
ATOM 1751 C C . ILE A 1 217 ? 0.061 24.25 10.219 1 81.12 217 ILE A C 1
ATOM 1753 O O . ILE A 1 217 ? 0.934 25.125 10.203 1 81.12 217 ILE A O 1
ATOM 1757 N N . THR A 1 218 ? 0.27 23.016 10.648 1 80.12 218 THR A N 1
ATOM 1758 C CA . THR A 1 218 ? 1.614 22.562 11 1 80.12 218 THR A CA 1
ATOM 1759 C C . THR A 1 218 ? 2.08 21.453 10.07 1 80.12 218 THR A C 1
ATOM 1761 O O . THR A 1 218 ? 1.261 20.766 9.469 1 80.12 218 THR A O 1
ATOM 1764 N N . PHE A 1 219 ? 3.402 21.438 9.828 1 84.25 219 PHE A N 1
ATOM 1765 C CA . PHE A 1 219 ? 3.943 20.328 9.055 1 84.25 219 PHE A CA 1
ATOM 1766 C C . PHE A 1 219 ? 5.238 19.812 9.672 1 84.25 219 PHE A C 1
ATOM 1768 O O . PHE A 1 219 ? 5.902 20.531 10.422 1 84.25 219 PHE A O 1
ATOM 1775 N N . VAL A 1 220 ? 5.496 18.547 9.5 1 84.44 220 VAL A N 1
ATOM 1776 C CA . VAL A 1 220 ? 6.754 17.922 9.883 1 84.44 220 VAL A CA 1
ATOM 1777 C C . VAL A 1 220 ? 7.285 17.078 8.719 1 84.44 220 VAL A C 1
ATOM 1779 O O . VAL A 1 220 ? 6.539 16.312 8.109 1 84.44 220 VAL A O 1
ATOM 1782 N N . PRO A 1 221 ? 8.555 17.438 8.281 1 88.94 221 PRO A N 1
ATOM 1783 C CA . PRO A 1 221 ? 9.164 16.516 7.32 1 88.94 221 PRO A CA 1
ATOM 1784 C C . PRO A 1 221 ? 9.43 15.133 7.918 1 88.94 221 PRO A C 1
ATOM 1786 O O . PRO A 1 221 ? 10.57 14.82 8.266 1 88.94 221 PRO A O 1
ATOM 1789 N N . GLU A 1 222 ? 8.469 14.273 7.926 1 85.94 222 GLU A N 1
ATOM 1790 C CA . GLU A 1 222 ? 8.477 13.023 8.68 1 85.94 222 GLU A CA 1
ATOM 1791 C C . GLU A 1 222 ? 9.211 11.93 7.922 1 85.94 222 GLU A C 1
ATOM 1793 O O . GLU A 1 222 ? 8.602 10.938 7.5 1 85.94 222 GLU A O 1
ATOM 1798 N N . TYR A 1 223 ? 10.547 12.109 7.801 1 90.44 223 TYR A N 1
ATOM 1799 C CA . TYR A 1 223 ? 11.383 11.039 7.289 1 90.44 223 TYR A CA 1
ATOM 1800 C C . TYR A 1 223 ? 11.875 10.141 8.422 1 90.44 223 TYR A C 1
ATOM 1802 O O . TYR A 1 223 ? 12.508 10.617 9.367 1 90.44 223 TYR A O 1
ATOM 1810 N N . GLY A 1 224 ? 11.492 8.852 8.305 1 87.94 224 GLY A N 1
ATOM 1811 C CA . GLY A 1 224 ? 11.828 7.918 9.375 1 87.94 224 GLY A CA 1
ATOM 1812 C C . GLY A 1 224 ? 13.031 7.055 9.055 1 87.94 224 GLY A C 1
ATOM 1813 O O . GLY A 1 224 ? 13.469 6.988 7.906 1 87.94 224 GLY A O 1
ATOM 1814 N N . PRO A 1 225 ? 13.602 6.473 10.117 1 91.06 225 PRO A N 1
ATOM 1815 C CA . PRO A 1 225 ? 14.75 5.59 9.922 1 91.06 225 PRO A CA 1
ATOM 1816 C C . PRO A 1 225 ? 14.383 4.285 9.219 1 91.06 225 PRO A C 1
ATOM 1818 O O . PRO A 1 225 ? 13.211 4.055 8.914 1 91.06 225 PRO A O 1
ATOM 1821 N N . TYR A 1 226 ? 15.477 3.486 8.898 1 89.88 226 TYR A N 1
ATOM 1822 C CA . TYR A 1 226 ? 15.203 2.139 8.414 1 89.88 226 TYR A CA 1
ATOM 1823 C C . TYR A 1 226 ? 14.211 1.425 9.328 1 89.88 226 TYR A C 1
ATOM 1825 O O . TYR A 1 226 ? 14.32 1.51 10.555 1 89.88 226 TYR A O 1
ATOM 1833 N N . PRO A 1 227 ? 13.031 0.822 8.797 1 94 227 PRO A N 1
ATOM 1834 C CA . PRO A 1 227 ? 12.945 0.358 7.41 1 94 227 PRO A CA 1
ATOM 1835 C C . PRO A 1 227 ? 12.227 1.349 6.496 1 94 227 PRO A C 1
ATOM 1837 O O . PRO A 1 227 ? 12.125 1.121 5.289 1 94 227 PRO A O 1
ATOM 1840 N N . TYR A 1 228 ? 11.812 2.523 7.004 1 92.81 228 TYR A N 1
ATOM 1841 C CA . TYR A 1 228 ? 11.227 3.531 6.125 1 92.81 228 TYR A CA 1
AT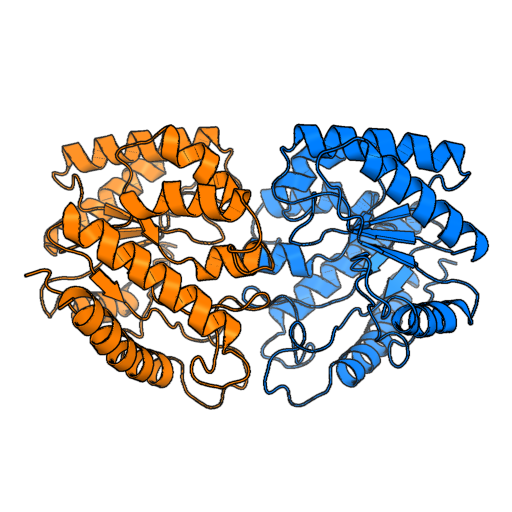OM 1842 C C . TYR A 1 228 ? 12.258 4.047 5.129 1 92.81 228 TYR A C 1
ATOM 1844 O O . TYR A 1 228 ? 11.992 4.129 3.93 1 92.81 228 TYR A O 1
ATOM 1852 N N . HIS A 1 229 ? 13.398 4.457 5.75 1 94 229 HIS A N 1
ATOM 1853 C CA . HIS A 1 229 ? 14.477 4.957 4.898 1 94 229 HIS A CA 1
ATOM 1854 C C . HIS A 1 229 ? 15.109 3.824 4.098 1 94 229 HIS A C 1
ATOM 1856 O O . HIS A 1 229 ? 15.57 2.834 4.672 1 94 229 HIS A O 1
ATOM 1862 N N . PRO A 1 230 ? 15.07 3.939 2.787 1 93.88 230 PRO A N 1
ATOM 1863 C CA . PRO A 1 230 ? 15.492 2.814 1.948 1 93.88 230 PRO A CA 1
ATOM 1864 C C . PRO A 1 230 ? 16.906 2.344 2.258 1 93.88 230 PRO A C 1
ATOM 1866 O O . PRO A 1 230 ? 17.797 3.166 2.52 1 93.88 230 PRO A O 1
ATOM 1869 N N . TYR A 1 231 ? 17.062 1.026 2.199 1 91.06 231 TYR A N 1
ATOM 1870 C CA . TYR A 1 231 ? 18.359 0.369 2.373 1 91.06 231 TYR A CA 1
ATOM 1871 C C . TYR A 1 231 ? 19.359 0.865 1.344 1 91.06 231 TYR A C 1
ATOM 1873 O O . TYR A 1 231 ? 19.047 0.983 0.158 1 91.06 231 TYR A O 1
ATOM 1881 N N . GLY A 1 232 ? 20.547 1.229 1.82 1 89.38 232 GLY A N 1
ATOM 1882 C CA . GLY A 1 232 ? 21.609 1.605 0.912 1 89.38 232 GLY A CA 1
ATOM 1883 C C . GLY A 1 232 ? 21.578 3.068 0.511 1 89.38 232 GLY A C 1
ATOM 1884 O O . GLY A 1 232 ? 22.281 3.49 -0.398 1 89.38 232 GLY A O 1
ATOM 1885 N N . SER A 1 233 ? 20.75 3.891 1.142 1 92.31 233 SER A N 1
ATOM 1886 C CA . SER A 1 233 ? 20.656 5.309 0.815 1 92.31 233 SER A CA 1
ATOM 1887 C C . SER A 1 233 ? 21.953 6.035 1.119 1 92.31 233 SER A C 1
ATOM 1889 O O . SER A 1 233 ? 22.656 5.699 2.08 1 92.31 233 SER A O 1
ATOM 1891 N N . VAL A 1 234 ? 22.25 7.055 0.297 1 92.44 234 VAL A N 1
ATOM 1892 C CA . VAL A 1 234 ? 23.469 7.832 0.461 1 92.44 234 VAL A CA 1
ATOM 1893 C C . VAL A 1 234 ? 23.328 8.773 1.657 1 92.44 234 VAL A C 1
ATOM 1895 O O . VAL A 1 234 ? 24.172 8.781 2.553 1 92.44 234 VAL A O 1
ATOM 1898 N N . ARG A 1 235 ? 22.281 9.523 1.713 1 94.75 235 ARG A N 1
ATOM 1899 C CA . ARG A 1 235 ? 22.016 10.422 2.83 1 94.75 235 ARG A CA 1
ATOM 1900 C C . ARG A 1 235 ? 21.234 9.719 3.932 1 94.75 235 ARG A C 1
ATOM 1902 O O . ARG A 1 235 ? 20.469 8.789 3.66 1 94.75 235 ARG A O 1
ATOM 1909 N N . THR A 1 236 ? 21.438 10.164 5.172 1 93.56 236 THR A N 1
ATOM 1910 C CA . THR A 1 236 ? 20.625 9.672 6.273 1 93.56 236 THR A CA 1
ATOM 1911 C C . THR A 1 236 ? 19.219 10.281 6.223 1 93.56 236 THR A C 1
ATOM 1913 O O . THR A 1 236 ? 19 11.305 5.57 1 93.56 236 THR A O 1
ATOM 1916 N N . HIS A 1 237 ? 18.344 9.562 6.895 1 91.75 237 HIS A N 1
ATOM 1917 C CA . HIS A 1 237 ? 16.984 10.086 6.957 1 91.75 237 HIS A CA 1
ATOM 1918 C C . HIS A 1 237 ? 16.953 11.469 7.605 1 91.75 237 HIS A C 1
ATOM 1920 O O . HIS A 1 237 ? 16.141 12.32 7.23 1 91.75 237 HIS A O 1
ATOM 1926 N N . GLY A 1 238 ? 17.797 11.688 8.578 1 88.75 238 GLY A N 1
ATOM 1927 C CA . GLY A 1 238 ? 17.891 12.984 9.234 1 88.75 238 GLY A CA 1
ATOM 1928 C C . GLY A 1 238 ? 18.344 14.086 8.297 1 88.75 238 GLY A C 1
ATOM 1929 O O . GLY A 1 238 ? 17.781 15.188 8.305 1 88.75 238 GLY A O 1
ATOM 1930 N N . GLN A 1 239 ? 19.375 13.797 7.496 1 92.5 239 GLN A N 1
ATOM 1931 C CA . GLN A 1 239 ? 19.859 14.766 6.516 1 92.5 239 GLN A CA 1
ATOM 1932 C C . GLN A 1 239 ? 18.766 15.141 5.52 1 92.5 239 GLN A C 1
ATOM 1934 O O . GLN A 1 239 ? 18.609 16.312 5.172 1 92.5 239 GLN A O 1
ATOM 1939 N N . VAL A 1 240 ? 18.016 14.164 5.082 1 94.25 240 VAL A N 1
ATOM 1940 C CA . VAL A 1 240 ? 16.922 14.398 4.141 1 94.25 240 VAL A CA 1
ATOM 1941 C C . VAL A 1 240 ? 15.836 15.242 4.805 1 94.25 240 VAL A C 1
ATOM 1943 O O . VAL A 1 240 ? 15.352 16.203 4.223 1 94.25 240 VAL A O 1
ATOM 1946 N N . ALA A 1 241 ? 15.461 14.859 6.066 1 90.5 241 ALA A N 1
ATOM 1947 C CA . ALA A 1 241 ? 14.438 15.594 6.809 1 90.5 241 ALA A CA 1
ATOM 1948 C C . ALA A 1 241 ? 14.82 17.062 6.98 1 90.5 241 ALA A C 1
ATOM 1950 O O . ALA A 1 241 ? 13.992 17.953 6.777 1 90.5 241 ALA A O 1
ATOM 1951 N N . ASP A 1 242 ? 16.078 17.297 7.309 1 86.88 242 ASP A N 1
ATOM 1952 C CA . ASP A 1 242 ? 16.562 18.656 7.535 1 86.88 242 ASP A CA 1
ATOM 1953 C C . ASP A 1 242 ? 16.516 19.484 6.246 1 86.88 242 ASP A C 1
ATOM 1955 O O . ASP A 1 242 ? 16.031 20.609 6.25 1 86.88 242 ASP A O 1
ATOM 1959 N N . SER A 1 243 ? 17.047 18.938 5.195 1 92.94 243 SER A N 1
ATOM 1960 C CA . SER A 1 243 ? 17.062 19.641 3.922 1 92.94 243 SER A CA 1
ATOM 1961 C C . SER A 1 243 ? 15.656 19.906 3.408 1 92.94 243 SER A C 1
ATOM 1963 O O . SER A 1 243 ? 15.359 21 2.928 1 92.94 243 SER A O 1
ATOM 1965 N N . GLU A 1 244 ? 14.797 18.922 3.525 1 93.44 244 GLU A N 1
ATOM 1966 C CA . GLU A 1 244 ? 13.414 19.078 3.086 1 93.44 244 GLU A CA 1
ATOM 1967 C C . GLU A 1 244 ? 12.656 20.062 3.971 1 93.44 244 GLU A C 1
ATOM 1969 O O . GLU A 1 244 ? 11.836 20.844 3.48 1 93.44 244 GLU A O 1
ATOM 1974 N N . GLY A 1 245 ? 12.906 19.938 5.289 1 90 245 GLY A N 1
ATOM 1975 C CA . GLY A 1 245 ? 12.297 20.906 6.191 1 90 245 GLY A CA 1
ATOM 1976 C C . GLY A 1 245 ? 12.578 22.344 5.797 1 90 245 GLY A C 1
ATOM 1977 O O . GLY A 1 245 ? 11.656 23.156 5.719 1 90 245 GLY A O 1
ATOM 1978 N N . ALA A 1 246 ? 13.836 22.641 5.516 1 87.62 246 ALA A N 1
ATOM 1979 C CA . ALA A 1 246 ? 14.234 23.984 5.121 1 87.62 246 ALA A CA 1
ATOM 1980 C C . ALA A 1 246 ? 13.617 24.375 3.777 1 87.62 246 ALA A C 1
ATOM 1982 O O . ALA A 1 246 ? 13.086 25.469 3.621 1 87.62 246 ALA A O 1
ATOM 1983 N N . ARG A 1 247 ? 13.688 23.484 2.842 1 94.38 247 ARG A N 1
ATOM 1984 C CA . ARG A 1 247 ? 13.195 23.734 1.49 1 94.38 247 ARG A CA 1
ATOM 1985 C C . ARG A 1 247 ? 11.688 23.969 1.494 1 94.38 247 ARG A C 1
ATOM 1987 O O . ARG A 1 247 ? 11.195 24.891 0.855 1 94.38 247 ARG A O 1
ATOM 1994 N N . LEU A 1 248 ? 10.969 23.172 2.229 1 91.94 248 LEU A N 1
ATOM 1995 C CA . LEU A 1 248 ? 9.508 23.234 2.234 1 91.94 248 LEU A CA 1
ATOM 1996 C C . LEU A 1 248 ? 9.023 24.438 3.031 1 91.94 248 LEU A C 1
ATOM 1998 O O . LEU A 1 248 ? 7.996 25.031 2.699 1 91.94 248 LEU A O 1
ATOM 2002 N N . GLN A 1 249 ? 9.742 24.75 4.125 1 87.75 249 GLN A N 1
ATOM 2003 C CA . GLN A 1 249 ? 9.398 25.969 4.855 1 87.75 249 GLN A CA 1
ATOM 2004 C C . GLN A 1 249 ? 9.375 27.188 3.932 1 87.75 249 GLN A C 1
ATOM 2006 O O . GLN A 1 249 ? 8.43 27.969 3.947 1 87.75 249 GLN A O 1
ATOM 2011 N N . LYS A 1 250 ? 10.43 27.312 3.164 1 89.38 250 LYS A N 1
ATOM 2012 C CA . LYS A 1 250 ? 10.516 28.406 2.215 1 89.38 250 LYS A CA 1
ATOM 2013 C C . LYS A 1 250 ? 9.391 28.344 1.188 1 89.38 250 LYS A C 1
ATOM 2015 O O . LYS A 1 250 ? 8.781 29.359 0.861 1 89.38 250 LYS A O 1
ATOM 2020 N N . LEU A 1 251 ? 9.148 27.156 0.7 1 92.56 251 LEU A N 1
ATOM 2021 C CA . LEU A 1 251 ? 8.109 26.969 -0.302 1 92.56 251 LEU A CA 1
ATOM 2022 C C . LEU A 1 251 ? 6.746 27.391 0.235 1 92.56 251 LEU A C 1
ATOM 2024 O O . LEU A 1 251 ? 5.996 28.094 -0.448 1 92.56 251 LEU A O 1
ATOM 2028 N N . PHE A 1 252 ? 6.379 26.969 1.465 1 89.31 252 PHE A N 1
ATOM 2029 C CA . PHE A 1 252 ? 5.09 27.266 2.07 1 89.31 252 PHE A CA 1
ATOM 2030 C C . PHE A 1 252 ? 4.969 28.75 2.381 1 89.31 252 PHE A C 1
ATOM 2032 O O . PHE A 1 252 ? 3.926 29.359 2.127 1 89.31 252 PHE A O 1
ATOM 2039 N N . GLU A 1 253 ? 6.027 29.344 2.881 1 86.44 253 GLU A N 1
ATOM 2040 C CA . GLU A 1 253 ? 6.02 30.781 3.188 1 86.44 253 GLU A CA 1
ATOM 2041 C C . GLU A 1 253 ? 5.816 31.609 1.926 1 86.44 253 GLU A C 1
ATOM 2043 O O . GLU A 1 253 ? 5.055 32.594 1.933 1 86.44 253 GLU A O 1
ATOM 2048 N N . ASP A 1 254 ? 6.492 31.25 0.872 1 90.12 254 ASP A N 1
ATOM 2049 C CA . ASP A 1 254 ? 6.375 31.969 -0.394 1 90.12 254 ASP A CA 1
ATOM 2050 C C . ASP A 1 254 ? 4.953 31.875 -0.949 1 90.12 254 ASP A C 1
ATOM 2052 O O . ASP A 1 254 ? 4.477 32.812 -1.599 1 90.12 254 ASP A O 1
ATOM 2056 N N . SER A 1 255 ? 4.348 30.75 -0.724 1 87.31 255 SER A N 1
ATOM 2057 C CA . SER A 1 255 ? 3.004 30.531 -1.253 1 87.31 255 SER A CA 1
ATOM 2058 C C . SER A 1 255 ? 1.976 31.375 -0.498 1 87.31 255 SER A C 1
ATOM 2060 O O . SER A 1 255 ? 0.895 31.656 -1.019 1 87.31 255 SER A O 1
ATOM 2062 N N . LEU A 1 256 ? 2.203 31.781 0.713 1 84.44 256 LEU A N 1
ATOM 2063 C CA . LEU A 1 256 ? 1.27 32.531 1.546 1 84.44 256 LEU A CA 1
ATOM 2064 C C . LEU A 1 256 ? 1.463 34.031 1.36 1 84.44 256 LEU A C 1
ATOM 2066 O O . LEU A 1 256 ? 0.632 34.812 1.803 1 84.44 256 LEU A O 1
ATOM 2070 N N . LYS A 1 257 ? 2.514 34.531 0.763 1 81.69 257 LYS A N 1
ATOM 2071 C CA . LYS A 1 257 ? 2.74 35.938 0.453 1 81.69 257 LYS A CA 1
ATOM 2072 C C . LYS A 1 257 ? 1.987 36.344 -0.808 1 81.69 257 LYS A C 1
ATOM 2074 O O . LYS A 1 257 ? 1.716 37.531 -1.016 1 81.69 257 LYS A O 1
ATOM 2079 N N . GLU A 1 258 ? 1.591 35.438 -1.627 1 67.25 258 GLU A N 1
ATOM 2080 C CA . GLU A 1 258 ? 0.856 35.781 -2.842 1 67.25 258 GLU A CA 1
ATOM 2081 C C . GLU A 1 258 ? -0.642 35.875 -2.57 1 67.25 258 GLU A C 1
ATOM 2083 O O . GLU A 1 258 ? -1.168 35.188 -1.703 1 67.25 258 GLU A O 1
ATOM 2088 N N . MET B 1 1 ? 4.535 -36.125 -10.602 1 22.67 1 MET B N 1
ATOM 2089 C CA . MET B 1 1 ? 5.727 -35.312 -10.367 1 22.67 1 MET B CA 1
ATOM 2090 C C . MET B 1 1 ? 5.488 -33.844 -10.758 1 22.67 1 MET B C 1
ATOM 2092 O O . MET B 1 1 ? 5.137 -33.562 -11.906 1 22.67 1 MET B O 1
ATOM 2096 N N . MET B 1 2 ? 5.086 -33.031 -9.789 1 26.16 2 MET B N 1
ATOM 2097 C CA . MET B 1 2 ? 4.738 -31.625 -9.961 1 26.16 2 MET B CA 1
ATOM 2098 C C . MET B 1 2 ? 5.848 -30.875 -10.695 1 26.16 2 MET B C 1
ATOM 2100 O O . MET B 1 2 ? 7.023 -31 -10.336 1 26.16 2 MET B O 1
ATOM 2104 N N . GLN B 1 3 ? 5.734 -30.656 -12 1 24.33 3 GLN B N 1
ATOM 2105 C CA . GLN B 1 3 ? 6.746 -29.938 -12.766 1 24.33 3 GLN B CA 1
ATOM 2106 C C . GLN B 1 3 ? 6.797 -28.469 -12.352 1 24.33 3 GLN B C 1
ATOM 2108 O O . GLN B 1 3 ? 5.766 -27.797 -12.289 1 24.33 3 GLN B O 1
ATOM 2113 N N . LEU B 1 4 ? 7.758 -28.172 -11.508 1 26.23 4 LEU B N 1
ATOM 2114 C CA . LEU B 1 4 ? 8.133 -26.797 -11.219 1 26.23 4 LEU B CA 1
ATOM 2115 C C . LEU B 1 4 ? 8.844 -26.156 -12.414 1 26.23 4 LEU B C 1
ATOM 2117 O O . LEU B 1 4 ? 9.836 -26.688 -12.906 1 26.23 4 LEU B O 1
ATOM 2121 N N . VAL B 1 5 ? 8.234 -25.562 -13.273 1 29.11 5 VAL B N 1
ATOM 2122 C CA . VAL B 1 5 ? 8.914 -24.906 -14.391 1 29.11 5 VAL B CA 1
ATOM 2123 C C . VAL B 1 5 ? 9.523 -23.578 -13.914 1 29.11 5 VAL B C 1
ATOM 2125 O O . VAL B 1 5 ? 8.82 -22.703 -13.414 1 29.11 5 VAL B O 1
ATOM 2128 N N . LEU B 1 6 ? 10.852 -23.688 -13.445 1 27.41 6 LEU B N 1
ATOM 2129 C CA . LEU B 1 6 ? 11.695 -22.562 -13.102 1 27.41 6 LEU B CA 1
ATOM 2130 C C . LEU B 1 6 ? 12.078 -21.766 -14.344 1 27.41 6 LEU B C 1
ATOM 2132 O O . LEU B 1 6 ? 12.609 -22.328 -15.305 1 27.41 6 LEU B O 1
ATOM 2136 N N . LYS B 1 7 ? 11.359 -20.797 -14.805 1 29.75 7 LYS B N 1
ATOM 2137 C CA . LYS B 1 7 ? 11.852 -20.078 -15.977 1 29.75 7 LYS B CA 1
ATOM 2138 C C . LYS B 1 7 ? 12.922 -19.062 -15.594 1 29.75 7 LYS B C 1
ATOM 2140 O O . LYS B 1 7 ? 12.82 -18.406 -14.562 1 29.75 7 LYS B O 1
ATOM 2145 N N . SER B 1 8 ? 14.219 -19.375 -15.672 1 25.67 8 SER B N 1
ATOM 2146 C CA . SER B 1 8 ? 15.352 -18.469 -15.469 1 25.67 8 SER B CA 1
ATOM 2147 C C . SER B 1 8 ? 15.07 -17.094 -16.047 1 25.67 8 SER B C 1
ATOM 2149 O O . SER B 1 8 ? 14.547 -16.969 -17.156 1 25.67 8 SER B O 1
ATOM 2151 N N . ILE B 1 9 ? 14.953 -16.047 -15.195 1 29.69 9 ILE B N 1
ATOM 2152 C CA . ILE B 1 9 ? 14.562 -14.641 -15.258 1 29.69 9 ILE B CA 1
ATOM 2153 C C . ILE B 1 9 ? 15.531 -13.883 -16.156 1 29.69 9 ILE B C 1
ATOM 2155 O O . ILE B 1 9 ? 15.391 -12.672 -16.359 1 29.69 9 ILE B O 1
ATOM 2159 N N . SER B 1 10 ? 16.734 -14.289 -16.516 1 24.92 10 SER B N 1
ATOM 2160 C CA . SER B 1 10 ? 17.469 -13.305 -17.297 1 24.92 10 SER B CA 1
ATOM 2161 C C . SER B 1 10 ? 16.594 -12.719 -18.406 1 24.92 10 SER B C 1
ATOM 2163 O O . SER B 1 10 ? 16.766 -11.57 -18.797 1 24.92 10 SER B O 1
ATOM 2165 N N . GLN B 1 11 ? 15.969 -13.508 -19.219 1 24.88 11 GLN B N 1
ATOM 2166 C CA . GLN B 1 11 ? 15.289 -13.016 -20.406 1 24.88 11 GLN B CA 1
ATOM 2167 C C . GLN B 1 11 ? 13.938 -12.391 -20.062 1 24.88 11 GLN B C 1
ATOM 2169 O O . GLN B 1 11 ? 13.188 -11.984 -20.938 1 24.88 11 GLN B O 1
ATOM 2174 N N . ILE B 1 12 ? 13.477 -12.617 -18.797 1 28.09 12 ILE B N 1
ATOM 2175 C CA . ILE B 1 12 ? 12.078 -12.297 -18.516 1 28.09 12 ILE B CA 1
ATOM 2176 C C . ILE B 1 12 ? 11.945 -10.805 -18.219 1 28.09 12 ILE B C 1
ATOM 2178 O O . ILE B 1 12 ? 11.016 -10.391 -17.5 1 28.09 12 ILE B O 1
ATOM 2182 N N . ALA B 1 13 ? 12.938 -10.016 -18.422 1 24.47 13 ALA B N 1
ATOM 2183 C CA . ALA B 1 13 ? 12.836 -8.672 -17.859 1 24.47 13 ALA B CA 1
ATOM 2184 C C . ALA B 1 13 ? 11.562 -7.977 -18.328 1 24.47 13 ALA B C 1
ATOM 2186 O O . ALA B 1 13 ? 11.219 -6.902 -17.828 1 24.47 13 ALA B O 1
ATOM 2187 N N . MET B 1 14 ? 11.031 -8.266 -19.547 1 24.7 14 MET B N 1
ATOM 2188 C CA . MET B 1 14 ? 10.211 -7.172 -20.062 1 24.7 14 MET B CA 1
ATOM 2189 C C . MET B 1 14 ? 8.789 -7.254 -19.516 1 24.7 14 MET B C 1
ATOM 2191 O O . MET B 1 14 ? 8.055 -8.188 -19.844 1 24.7 14 MET B O 1
ATOM 2195 N N . SER B 1 15 ? 8.578 -7.16 -18.281 1 24.75 15 SER B N 1
ATOM 2196 C CA . SER B 1 15 ? 7.219 -6.992 -17.766 1 24.75 15 SER B CA 1
ATOM 2197 C C . SER B 1 15 ? 6.484 -5.891 -18.531 1 24.75 15 SER B C 1
ATOM 2199 O O . SER B 1 15 ? 6.871 -4.723 -18.469 1 24.75 15 SER B O 1
ATOM 2201 N N . THR B 1 16 ? 6.113 -6.031 -19.828 1 25.45 16 THR B N 1
ATOM 2202 C CA . THR B 1 16 ? 5.379 -5.113 -20.688 1 25.45 16 THR B CA 1
ATOM 2203 C C . THR B 1 16 ? 3.988 -4.836 -20.125 1 25.45 16 THR B C 1
ATOM 2205 O O . THR B 1 16 ? 3.23 -5.766 -19.828 1 25.45 16 THR B O 1
ATOM 2208 N N . THR B 1 17 ? 3.871 -3.941 -19.219 1 24.53 17 THR B N 1
ATOM 2209 C CA . THR B 1 17 ? 2.576 -3.357 -18.891 1 24.53 17 THR B CA 1
ATOM 2210 C C . THR B 1 17 ? 1.864 -2.869 -20.141 1 24.53 17 THR B C 1
ATOM 2212 O O . THR B 1 17 ? 2.449 -2.146 -20.953 1 24.53 17 THR B O 1
ATOM 2215 N N . PHE B 1 18 ? 0.944 -3.658 -20.734 1 26.2 18 PHE B N 1
ATOM 2216 C CA . PHE B 1 18 ? 0.075 -3.379 -21.875 1 26.2 18 PHE B CA 1
ATOM 2217 C C . PHE B 1 18 ? -0.736 -2.111 -21.641 1 26.2 18 PHE B C 1
ATOM 2219 O O . PHE B 1 18 ? -1.678 -2.109 -20.844 1 26.2 18 PHE B O 1
ATOM 2226 N N . SER B 1 19 ? -0.075 -0.97 -21.406 1 24.25 19 SER B N 1
ATOM 2227 C CA . SER B 1 19 ? -0.92 0.21 -21.547 1 24.25 19 SER B CA 1
ATOM 2228 C C . SER B 1 19 ? -1.475 0.316 -22.969 1 24.25 19 SER B C 1
ATOM 2230 O O . SER B 1 19 ? -0.714 0.423 -23.938 1 24.25 19 SER B O 1
ATOM 2232 N N . ILE B 1 20 ? -2.643 -0.348 -23.297 1 26.39 20 ILE B N 1
ATOM 2233 C CA . ILE B 1 20 ? -3.348 -0.209 -24.562 1 26.39 20 ILE B CA 1
ATOM 2234 C C . ILE B 1 20 ? -3.639 1.266 -24.844 1 26.39 20 ILE B C 1
ATOM 2236 O O . ILE B 1 20 ? -4.789 1.703 -24.766 1 26.39 20 ILE B O 1
ATOM 2240 N N . CYS B 1 21 ? -3.064 2.328 -24.359 1 24.55 21 CYS B N 1
ATOM 2241 C CA . CYS B 1 21 ? -3.41 3.557 -25.062 1 24.55 21 CYS B CA 1
ATOM 2242 C C . CYS B 1 21 ? -3.045 3.455 -26.547 1 24.55 21 CYS B C 1
ATOM 2244 O O . CYS B 1 21 ? -2.164 2.68 -26.922 1 24.55 21 CYS B O 1
ATOM 2246 N N . GLU B 1 22 ? -3.729 4.117 -27.688 1 24.44 22 GLU B N 1
ATOM 2247 C CA . GLU B 1 22 ? -3.512 4.273 -29.125 1 24.44 22 GLU B CA 1
ATOM 2248 C C . GLU B 1 22 ? -2.023 4.391 -29.453 1 24.44 22 GLU B C 1
ATOM 2250 O O . GLU B 1 22 ? -1.619 4.23 -30.609 1 24.44 22 GLU B O 1
ATOM 2255 N N . ARG B 1 23 ? -1.23 5.289 -28.938 1 23.61 23 ARG B N 1
ATOM 2256 C CA . ARG B 1 23 ? -0.068 5.555 -29.781 1 23.61 23 ARG B CA 1
ATOM 2257 C C . ARG B 1 23 ? 0.731 4.277 -30.016 1 23.61 23 ARG B C 1
ATOM 2259 O O . ARG B 1 23 ? 0.583 3.295 -29.297 1 23.61 23 ARG B O 1
ATOM 2266 N N . SER B 1 24 ? 1.896 4.277 -30.984 1 22.17 24 SER B N 1
ATOM 2267 C CA . SER B 1 24 ? 2.785 3.354 -31.688 1 22.17 24 SER B CA 1
ATOM 2268 C C . SER B 1 24 ? 3.424 2.365 -30.719 1 22.17 24 SER B C 1
ATOM 2270 O O . SER B 1 24 ? 4.039 1.384 -31.141 1 22.17 24 SER B O 1
ATOM 2272 N N . TRP B 1 25 ? 3.795 2.912 -29.578 1 23.88 25 TRP B N 1
ATOM 2273 C CA . TRP B 1 25 ? 4.824 2.064 -28.984 1 23.88 25 TRP B CA 1
ATOM 2274 C C . TRP B 1 25 ? 4.234 0.744 -28.5 1 23.88 25 TRP B C 1
ATOM 2276 O O . TRP B 1 25 ? 4.805 0.079 -27.641 1 23.88 25 TRP B O 1
ATOM 2286 N N . MET B 1 26 ? 3.062 0.338 -29 1 25.44 26 MET B N 1
ATOM 2287 C CA . MET B 1 26 ? 2.398 -0.956 -28.875 1 25.44 26 MET B CA 1
ATOM 2288 C C . MET B 1 26 ? 3.369 -2.096 -29.172 1 25.44 26 MET B C 1
ATOM 2290 O O . MET B 1 26 ? 3.164 -3.221 -28.703 1 25.44 26 MET B O 1
ATOM 2294 N N . ILE B 1 27 ? 4.195 -1.906 -30.25 1 23.88 27 ILE B N 1
ATOM 2295 C CA . ILE B 1 27 ? 4.844 -2.973 -31.016 1 23.88 27 ILE B CA 1
ATOM 2296 C C . ILE B 1 27 ? 5.895 -3.656 -30.141 1 23.88 27 ILE B C 1
ATOM 2298 O O . ILE B 1 27 ? 6.023 -4.883 -30.156 1 23.88 27 ILE B O 1
ATOM 2302 N N . LEU B 1 28 ? 6.723 -2.729 -29.594 1 24.61 28 LEU B N 1
ATOM 2303 C CA . LEU B 1 28 ? 7.977 -3.365 -29.188 1 24.61 28 LEU B CA 1
ATOM 2304 C C . LEU B 1 28 ? 7.77 -4.281 -28 1 24.61 28 LEU B C 1
ATOM 2306 O O . LEU B 1 28 ? 8.555 -5.199 -27.766 1 24.61 28 LEU B O 1
ATOM 2310 N N . ALA B 1 29 ? 6.781 -3.84 -27.188 1 26.67 29 ALA B N 1
ATOM 2311 C CA . ALA B 1 29 ? 6.641 -4.691 -26.016 1 26.67 29 ALA B CA 1
ATOM 2312 C C . ALA B 1 29 ? 6.023 -6.039 -26.375 1 26.67 29 ALA B C 1
ATOM 2314 O O . ALA B 1 29 ? 5.91 -6.926 -25.531 1 26.67 29 ALA B O 1
ATOM 2315 N N . TRP B 1 30 ? 5.52 -6.207 -27.531 1 26.73 30 TRP B N 1
ATOM 2316 C CA . TRP B 1 30 ? 5.102 -7.406 -28.25 1 26.73 30 TRP B CA 1
ATOM 2317 C C . TRP B 1 30 ? 6.258 -8.398 -28.375 1 26.73 30 TRP B C 1
ATOM 2319 O O . TRP B 1 30 ? 6.055 -9.609 -28.297 1 26.73 30 TRP B O 1
ATOM 2329 N N . LYS B 1 31 ? 7.418 -7.836 -28.734 1 27.25 31 LYS B N 1
ATOM 2330 C CA . LYS B 1 31 ? 8.516 -8.75 -29.031 1 27.25 31 LYS B CA 1
ATOM 2331 C C . LYS B 1 31 ? 8.953 -9.516 -27.781 1 27.25 31 LYS B C 1
ATOM 2333 O O . LYS B 1 31 ? 9.266 -10.711 -27.875 1 27.25 31 LYS B O 1
ATOM 2338 N N . SER B 1 32 ? 9.125 -8.734 -26.703 1 26.33 32 SER B N 1
ATOM 2339 C CA . SER B 1 32 ? 9.594 -9.516 -25.562 1 26.33 32 SER B CA 1
ATOM 2340 C C . SER B 1 32 ? 8.469 -10.367 -24.984 1 26.33 32 SER B C 1
ATOM 2342 O O . SER B 1 32 ? 8.719 -11.305 -24.219 1 26.33 32 SER B O 1
ATOM 2344 N N . LEU B 1 33 ? 7.25 -9.984 -25.125 1 29.67 33 LEU B N 1
ATOM 2345 C CA . LEU B 1 33 ? 6.094 -10.859 -24.969 1 29.67 33 LEU B CA 1
ATOM 2346 C C . LEU B 1 33 ? 6.23 -12.102 -25.828 1 29.67 33 LEU B C 1
ATOM 2348 O O . LEU B 1 33 ? 5.906 -13.211 -25.406 1 29.67 33 LEU B O 1
ATOM 2352 N N . CYS B 1 34 ? 6.566 -11.805 -27.109 1 27.34 34 CYS B N 1
ATOM 2353 C CA . CYS B 1 34 ? 6.688 -12.844 -28.141 1 27.34 34 CYS B CA 1
ATOM 2354 C C . CYS B 1 34 ? 7.809 -13.82 -27.797 1 27.34 34 CYS B C 1
ATOM 2356 O O . CYS B 1 34 ? 7.738 -14.992 -28.141 1 27.34 34 CYS B O 1
ATOM 2358 N N . TYR B 1 35 ? 8.898 -13.18 -27.453 1 27.23 35 TYR B N 1
ATOM 2359 C CA . TYR B 1 35 ? 9.953 -14.172 -27.281 1 27.23 35 TYR B CA 1
ATOM 2360 C C . TYR B 1 35 ? 9.609 -15.133 -26.141 1 27.23 35 TYR B C 1
ATOM 2362 O O . TYR B 1 35 ? 9.984 -16.312 -26.188 1 27.23 35 TYR B O 1
ATOM 2370 N N . TYR B 1 36 ? 9.016 -14.5 -25.047 1 28.73 36 TYR B N 1
ATOM 2371 C CA . TYR B 1 36 ? 8.602 -15.484 -24.062 1 28.73 36 TYR B CA 1
ATOM 2372 C C . TYR B 1 36 ? 7.551 -16.422 -24.641 1 28.73 36 TYR B C 1
ATOM 2374 O O . TYR B 1 36 ? 7.16 -17.406 -23.984 1 28.73 36 TYR B O 1
ATOM 2382 N N . ILE B 1 37 ? 6.82 -15.953 -25.547 1 28.03 37 ILE B N 1
ATOM 2383 C CA . ILE B 1 37 ? 6.008 -16.906 -26.312 1 28.03 37 ILE B CA 1
ATOM 2384 C C . ILE B 1 37 ? 6.906 -17.953 -26.953 1 28.03 37 ILE B C 1
ATOM 2386 O O . ILE B 1 37 ? 6.441 -19.031 -27.328 1 28.03 37 ILE B O 1
ATOM 2390 N N . GLN B 1 38 ? 8.016 -17.531 -27.219 1 25.98 38 GLN B N 1
ATOM 2391 C CA . GLN B 1 38 ? 8.664 -18.547 -28.047 1 25.98 38 GLN B CA 1
ATOM 2392 C C . GLN B 1 38 ? 8.727 -19.891 -27.312 1 25.98 38 GLN B C 1
ATOM 2394 O O . GLN B 1 38 ? 8.812 -20.938 -27.938 1 25.98 38 GLN B O 1
ATOM 2399 N N . LEU B 1 39 ? 9.383 -19.781 -26.047 1 29.03 39 LEU B N 1
ATOM 2400 C CA . LEU B 1 39 ? 9.633 -21.172 -25.703 1 29.03 39 LEU B CA 1
ATOM 2401 C C . LEU B 1 39 ? 8.359 -21.844 -25.219 1 29.03 39 LEU B C 1
ATOM 2403 O O . LEU B 1 39 ? 8.016 -21.766 -24.031 1 29.03 39 LEU B O 1
ATOM 2407 N N . GLY B 1 40 ? 7.145 -21.828 -25.922 1 28.17 40 GLY B N 1
ATOM 2408 C CA . GLY B 1 40 ? 5.84 -22.469 -25.969 1 28.17 40 GLY B CA 1
ATOM 2409 C C . GLY B 1 40 ? 4.941 -22.094 -24.812 1 28.17 40 GLY B C 1
ATOM 2410 O O . GLY B 1 40 ? 3.723 -22.266 -24.875 1 28.17 40 GLY B O 1
ATOM 2411 N N . ARG B 1 41 ? 5.246 -22.125 -23.484 1 30.5 41 ARG B N 1
ATOM 2412 C CA . ARG B 1 41 ? 4.293 -22.031 -22.375 1 30.5 41 ARG B CA 1
ATOM 2413 C C . ARG B 1 41 ? 4.262 -20.609 -21.812 1 30.5 41 ARG B C 1
ATOM 2415 O O . ARG B 1 41 ? 5.191 -20.203 -21.125 1 30.5 41 ARG B O 1
ATOM 2422 N N . ALA B 1 42 ? 3.75 -19.547 -22.516 1 32.16 42 ALA B N 1
ATOM 2423 C CA . ALA B 1 42 ? 3.799 -18.109 -22.234 1 32.16 42 ALA B CA 1
ATOM 2424 C C . ALA B 1 42 ? 2.756 -17.719 -21.188 1 32.16 42 ALA B C 1
ATOM 2426 O O . ALA B 1 42 ? 1.622 -18.203 -21.219 1 32.16 42 ALA B O 1
ATOM 2427 N N . THR B 1 43 ? 3.162 -17.422 -19.859 1 31.98 43 THR B N 1
ATOM 2428 C CA . THR B 1 43 ? 2.236 -16.75 -18.953 1 31.98 43 THR B CA 1
ATOM 2429 C C . THR B 1 43 ? 1.961 -15.328 -19.438 1 31.98 43 THR B C 1
ATOM 2431 O O . THR B 1 43 ? 2.893 -14.562 -19.719 1 31.98 43 THR B O 1
ATOM 2434 N N . LEU B 1 44 ? 0.789 -14.93 -20.109 1 33.91 44 LEU B N 1
ATOM 2435 C CA . LEU B 1 44 ? 0.361 -13.633 -20.625 1 33.91 44 LEU B CA 1
ATOM 2436 C C . LEU B 1 44 ? -0.149 -12.742 -19.5 1 33.91 44 LEU B C 1
ATOM 2438 O O . LEU B 1 44 ? -0.97 -13.172 -18.688 1 33.91 44 LEU B O 1
ATOM 2442 N N . ALA B 1 45 ? 0.616 -11.734 -19.062 1 35.12 45 ALA B N 1
ATOM 2443 C CA . ALA B 1 45 ? 0.107 -10.719 -18.141 1 35.12 45 ALA B CA 1
ATOM 2444 C C . ALA B 1 45 ? -0.774 -9.711 -18.875 1 35.12 45 ALA B C 1
ATOM 2446 O O . ALA B 1 45 ? -0.348 -9.109 -19.859 1 35.12 45 ALA B O 1
ATOM 2447 N N . VAL B 1 46 ? -2.156 -9.75 -18.859 1 32.09 46 VAL B N 1
ATOM 2448 C CA . VAL B 1 46 ? -3.094 -8.836 -19.5 1 32.09 46 VAL B CA 1
ATOM 2449 C C . VAL B 1 46 ? -3.527 -7.754 -18.516 1 32.09 46 VAL B C 1
ATOM 2451 O O . VAL B 1 46 ? -3.967 -8.062 -17.406 1 32.09 46 VAL B O 1
ATOM 2454 N N . GLY B 1 47 ? -2.852 -6.547 -18.5 1 33.59 47 GLY B N 1
ATOM 2455 C CA . GLY B 1 47 ? -3.359 -5.418 -17.734 1 33.59 47 GLY B CA 1
ATOM 2456 C C . GLY B 1 47 ? -4.734 -4.961 -18.188 1 33.59 47 GLY B C 1
ATOM 2457 O O . GLY B 1 47 ? -4.926 -4.621 -19.344 1 33.59 47 GLY B O 1
ATOM 2458 N N . LEU B 1 48 ? -5.809 -5.398 -17.672 1 32.09 48 LEU B N 1
ATOM 2459 C CA . LEU B 1 48 ? -7.188 -5.082 -18.016 1 32.09 48 LEU B CA 1
ATOM 2460 C C . LEU B 1 48 ? -7.605 -3.742 -17.422 1 32.09 48 LEU B C 1
ATOM 2462 O O . LEU B 1 48 ? -7.727 -3.613 -16.203 1 32.09 48 LEU B O 1
ATOM 2466 N N . GLU B 1 49 ? -7.09 -2.658 -17.875 1 29.41 49 GLU B N 1
ATOM 2467 C CA . GLU B 1 49 ? -7.688 -1.408 -17.406 1 29.41 49 GLU B CA 1
ATOM 2468 C C . GLU B 1 49 ? -9.164 -1.337 -17.766 1 29.41 49 GLU B C 1
ATOM 2470 O O . GLU B 1 49 ? -9.539 -1.509 -18.938 1 29.41 49 GLU B O 1
ATOM 2475 N N . ILE B 1 50 ? -10.062 -1.707 -16.891 1 29.98 50 ILE B N 1
ATOM 2476 C CA . ILE B 1 50 ? -11.508 -1.627 -17.062 1 29.98 50 ILE B CA 1
ATOM 2477 C C . ILE B 1 50 ? -11.945 -0.165 -17.047 1 29.98 50 ILE B C 1
ATOM 2479 O O . ILE B 1 50 ? -11.758 0.532 -16.047 1 29.98 50 ILE B O 1
ATOM 2483 N N . SER B 1 51 ? -11.945 0.535 -18.078 1 28.55 51 SER B N 1
ATOM 2484 C CA . SER B 1 51 ? -12.875 1.66 -18.062 1 28.55 51 SER B CA 1
ATOM 2485 C C . SER B 1 5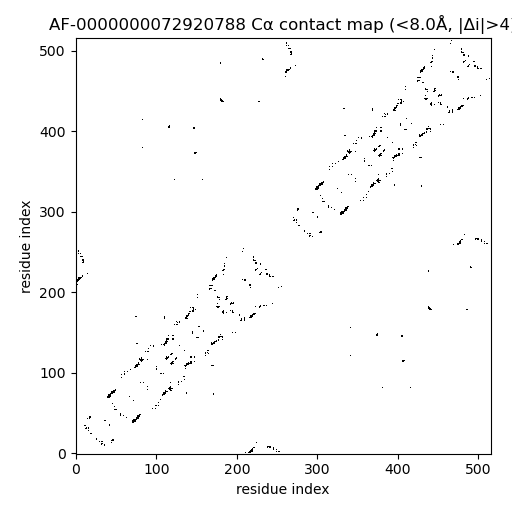1 ? -14.227 1.248 -17.5 1 28.55 51 SER B C 1
ATOM 2487 O O . SER B 1 51 ? -14.625 0.084 -17.594 1 28.55 51 SER B O 1
ATOM 2489 N N . ARG B 1 52 ? -14.914 2.053 -16.703 1 32.41 52 ARG B N 1
ATOM 2490 C CA . ARG B 1 52 ? -16.234 1.881 -16.125 1 32.41 52 ARG B CA 1
ATOM 2491 C C . ARG B 1 52 ? -17.141 1.083 -17.062 1 32.41 52 ARG B C 1
ATOM 2493 O O . ARG B 1 52 ? -18.219 0.645 -16.656 1 32.41 52 ARG B O 1
ATOM 2500 N N . GLN B 1 53 ? -17.234 1.243 -18.281 1 27.48 53 GLN B N 1
ATOM 2501 C CA . GLN B 1 53 ? -18.266 0.66 -19.141 1 27.48 53 GLN B CA 1
ATOM 2502 C C . GLN B 1 53 ? -17.969 -0.809 -19.422 1 27.48 53 GLN B C 1
ATOM 2504 O O . GLN B 1 53 ? -16.812 -1.23 -19.391 1 27.48 53 GLN B O 1
ATOM 2509 N N . MET B 1 54 ? -18.969 -1.807 -19.734 1 32.12 54 MET B N 1
ATOM 2510 C CA . MET B 1 54 ? -19.172 -3.129 -20.312 1 32.12 54 MET B CA 1
ATOM 2511 C C . MET B 1 54 ? -18.016 -3.498 -21.234 1 32.12 54 MET B C 1
ATOM 2513 O O . MET B 1 54 ? -17.828 -4.672 -21.578 1 32.12 54 MET B O 1
ATOM 2517 N N . SER B 1 55 ? -17.281 -2.6 -21.641 1 35.28 55 SER B N 1
ATOM 2518 C CA . SER B 1 55 ? -16.281 -2.82 -22.672 1 35.28 55 SER B CA 1
ATOM 2519 C C . SER B 1 55 ? -15.047 -3.523 -22.094 1 35.28 55 SER B C 1
ATOM 2521 O O . SER B 1 55 ? -14.156 -3.928 -22.859 1 35.28 55 SER B O 1
ATOM 2523 N N . THR B 1 56 ? -14.969 -3.604 -20.859 1 40.59 56 THR B N 1
ATOM 2524 C CA . THR B 1 56 ? -13.875 -4.301 -20.188 1 40.59 56 THR B CA 1
ATOM 2525 C C . THR B 1 56 ? -13.945 -5.801 -20.469 1 40.59 56 THR B C 1
ATOM 2527 O O . THR B 1 56 ? -12.914 -6.445 -20.672 1 40.59 56 THR B O 1
ATOM 2530 N N . SER B 1 57 ? -15.18 -6.234 -20.438 1 40.66 57 SER B N 1
ATOM 2531 C CA . SER B 1 57 ? -15.352 -7.648 -20.75 1 40.66 57 SER B CA 1
ATOM 2532 C C . SER B 1 57 ? -14.883 -7.965 -22.172 1 40.66 57 SER B C 1
ATOM 2534 O O . SER B 1 57 ? -14.266 -9.008 -22.406 1 40.66 57 SER B O 1
ATOM 2536 N N . ILE B 1 58 ? -15.164 -6.922 -22.953 1 39.28 58 ILE B N 1
ATOM 2537 C CA . ILE B 1 58 ? -14.797 -7.148 -24.344 1 39.28 58 ILE B CA 1
ATOM 2538 C C . ILE B 1 58 ? -13.273 -7.141 -24.484 1 39.28 58 ILE B C 1
ATOM 2540 O O . ILE B 1 58 ? -12.703 -7.988 -25.172 1 39.28 58 ILE B O 1
ATOM 2544 N N . PHE B 1 59 ? -12.781 -6.207 -23.703 1 40.91 59 PHE B N 1
ATOM 2545 C CA . PHE B 1 59 ? -11.328 -6.113 -23.797 1 40.91 59 PHE B CA 1
ATOM 2546 C C . PHE B 1 59 ? -10.664 -7.336 -23.172 1 40.91 59 PHE B C 1
ATOM 2548 O O . PHE B 1 59 ? -9.695 -7.863 -23.719 1 40.91 59 PHE B O 1
ATOM 2555 N N . THR B 1 60 ? -11.352 -7.75 -22.203 1 46.97 60 THR B N 1
ATOM 2556 C CA . THR B 1 60 ? -10.844 -8.984 -21.609 1 46.97 60 THR B CA 1
ATOM 2557 C C . THR B 1 60 ? -10.953 -10.141 -22.594 1 46.97 60 THR B C 1
ATOM 2559 O O . THR B 1 60 ? -10.008 -10.914 -22.766 1 46.97 60 THR B O 1
ATOM 2562 N N . ALA B 1 61 ? -12.141 -10.109 -23.219 1 46.16 61 ALA B N 1
ATOM 2563 C CA . ALA B 1 61 ? -12.367 -11.195 -24.172 1 46.16 61 ALA B CA 1
ATOM 2564 C C . ALA B 1 61 ? -11.383 -11.141 -25.328 1 46.16 61 ALA B C 1
ATOM 2566 O O . ALA B 1 61 ? -10.844 -12.164 -25.75 1 46.16 61 ALA B O 1
ATOM 2567 N N . GLN B 1 62 ? -11.156 -9.898 -25.703 1 48.31 62 GLN B N 1
ATOM 2568 C CA . GLN B 1 62 ? -10.266 -9.734 -26.859 1 48.31 62 GLN B CA 1
ATOM 2569 C C . GLN B 1 62 ? -8.828 -10.102 -26.5 1 48.31 62 GLN B C 1
ATOM 2571 O O . GLN B 1 62 ? -8.133 -10.758 -27.281 1 48.31 62 GLN B O 1
ATOM 2576 N N . ASN B 1 63 ? -8.469 -9.719 -25.328 1 48.56 63 ASN B N 1
ATOM 2577 C CA . ASN B 1 63 ? -7.109 -10.031 -24.891 1 48.56 63 ASN B CA 1
ATOM 2578 C C . ASN B 1 63 ? -6.926 -11.523 -24.625 1 48.56 63 ASN B C 1
ATOM 2580 O O . ASN B 1 63 ? -5.883 -12.086 -24.953 1 48.56 63 ASN B O 1
ATOM 2584 N N . LEU B 1 64 ? -7.98 -12.125 -24.25 1 51.53 64 LEU B N 1
ATOM 2585 C CA . LEU B 1 64 ? -7.934 -13.555 -23.984 1 51.53 64 LEU B CA 1
ATOM 2586 C C . LEU B 1 64 ? -7.922 -14.352 -25.281 1 51.53 64 LEU B C 1
ATOM 2588 O O . LEU B 1 64 ? -7.242 -15.367 -25.391 1 51.53 64 LEU B O 1
ATOM 2592 N N . GLU B 1 65 ? -8.625 -13.867 -26.203 1 52.19 65 GLU B N 1
ATOM 2593 C CA . GLU B 1 65 ? -8.633 -14.523 -27.516 1 52.19 65 GLU B CA 1
ATOM 2594 C C . GLU B 1 65 ? -7.242 -14.508 -28.141 1 52.19 65 GLU B C 1
ATOM 2596 O O . GLU B 1 65 ? -6.824 -15.492 -28.766 1 52.19 65 GLU B O 1
ATOM 2601 N N . ARG B 1 66 ? -6.574 -13.422 -27.859 1 49.34 66 ARG B N 1
ATOM 2602 C CA . ARG B 1 66 ? -5.223 -13.297 -28.406 1 49.34 66 ARG B CA 1
ATOM 2603 C C . ARG B 1 66 ? -4.25 -14.211 -27.672 1 49.34 66 ARG B C 1
ATOM 2605 O O . ARG B 1 66 ? -3.365 -14.812 -28.281 1 49.34 66 ARG B O 1
ATOM 2612 N N . ALA B 1 67 ? -4.492 -14.305 -26.453 1 51.06 67 ALA B N 1
ATOM 2613 C CA . ALA B 1 67 ? -3.633 -15.172 -25.641 1 51.06 67 ALA B CA 1
ATOM 2614 C C . ALA B 1 67 ? -3.84 -16.641 -26.016 1 51.06 67 ALA B C 1
ATOM 2616 O O . ALA B 1 67 ? -2.893 -17.422 -26 1 51.06 67 ALA B O 1
ATOM 2617 N N . LYS B 1 68 ? -5 -17 -26.375 1 51.38 68 LYS B N 1
ATOM 2618 C CA . LYS B 1 68 ? -5.344 -18.375 -26.719 1 51.38 68 LYS B CA 1
ATOM 2619 C C . LYS B 1 68 ? -4.5 -18.875 -27.891 1 51.38 68 LYS B C 1
ATOM 2621 O O . LYS B 1 68 ? -4.129 -20.047 -27.938 1 51.38 68 LYS B O 1
ATOM 2626 N N . ILE B 1 69 ? -4.207 -17.984 -28.719 1 47.28 69 ILE B N 1
ATOM 2627 C CA . ILE B 1 69 ? -3.457 -18.359 -29.922 1 47.28 69 ILE B CA 1
ATOM 2628 C C . ILE B 1 69 ? -2.072 -18.859 -29.516 1 47.28 69 ILE B C 1
ATOM 2630 O O . ILE B 1 69 ? -1.525 -19.766 -30.172 1 47.28 69 ILE B O 1
ATOM 2634 N N . LEU B 1 70 ? -1.688 -18.344 -28.344 1 46.25 70 LEU B N 1
ATOM 2635 C CA . LEU B 1 70 ? -0.328 -18.672 -27.938 1 46.25 70 LEU B CA 1
ATOM 2636 C C . LEU B 1 70 ? -0.308 -19.938 -27.078 1 46.25 70 LEU B C 1
ATOM 2638 O O . LEU B 1 70 ? 0.763 -20.453 -26.734 1 46.25 70 LEU B O 1
ATOM 2642 N N . LYS B 1 71 ? -1.423 -20.594 -27 1 50.62 71 LYS B N 1
ATOM 2643 C CA . LYS B 1 71 ? -1.574 -21.797 -26.188 1 50.62 71 LYS B CA 1
ATOM 2644 C C . LYS B 1 71 ? -0.794 -21.703 -24.891 1 50.62 71 LYS B C 1
ATOM 2646 O O . LYS B 1 71 ? 0.098 -22.5 -24.625 1 50.62 71 LYS B O 1
ATOM 2651 N N . PRO B 1 72 ? -1.125 -20.656 -24.141 1 55.78 72 PRO B N 1
ATOM 2652 C CA . PRO B 1 72 ? -0.377 -20.469 -22.906 1 55.78 72 PRO B CA 1
ATOM 2653 C C . PRO B 1 72 ? -0.699 -21.516 -21.844 1 55.78 72 PRO B C 1
ATOM 2655 O O . PRO B 1 72 ? -1.771 -22.125 -21.891 1 55.78 72 PRO B O 1
ATOM 2658 N N . VAL B 1 73 ? 0.313 -21.891 -20.984 1 58.03 73 VAL B N 1
ATOM 2659 C CA . VAL B 1 73 ? 0.07 -22.797 -19.859 1 58.03 73 VAL B CA 1
ATOM 2660 C C . VAL B 1 73 ? -0.768 -22.078 -18.812 1 58.03 73 VAL B C 1
ATOM 2662 O O . VAL B 1 73 ? -1.641 -22.688 -18.188 1 58.03 73 VAL B O 1
ATOM 2665 N N . LYS B 1 74 ? -0.548 -20.781 -18.672 1 68.81 74 LYS B N 1
ATOM 2666 C CA . LYS B 1 74 ? -1.28 -19.953 -17.703 1 68.81 74 LYS B CA 1
ATOM 2667 C C . LYS B 1 74 ? -1.36 -18.5 -18.156 1 68.81 74 LYS B C 1
ATOM 2669 O O . LYS B 1 74 ? -0.474 -18.031 -18.875 1 68.81 74 LYS B O 1
ATOM 2674 N N . ILE B 1 75 ? -2.445 -17.906 -17.875 1 71.06 75 ILE B N 1
ATOM 2675 C CA . ILE B 1 75 ? -2.643 -16.5 -18.188 1 71.06 75 ILE B CA 1
ATOM 2676 C C . ILE B 1 75 ? -2.76 -15.695 -16.891 1 71.06 75 ILE B C 1
ATOM 2678 O O . ILE B 1 75 ? -3.631 -15.969 -16.062 1 71.06 75 ILE B O 1
ATOM 2682 N N . ASN B 1 76 ? -1.792 -14.836 -16.672 1 77.44 76 ASN B N 1
ATOM 2683 C CA . ASN B 1 76 ? -1.87 -13.93 -15.539 1 77.44 76 ASN B CA 1
ATOM 2684 C C . ASN B 1 76 ? -2.623 -12.648 -15.891 1 77.44 76 ASN B C 1
ATOM 2686 O O . ASN B 1 76 ? -2.316 -12 -16.891 1 77.44 76 ASN B O 1
ATOM 2690 N N . ALA B 1 77 ? -3.617 -12.32 -15.086 1 76 77 ALA B N 1
ATOM 2691 C CA . ALA B 1 77 ? -4.434 -11.133 -15.344 1 76 77 ALA B CA 1
ATOM 2692 C C . ALA B 1 77 ? -4.383 -10.164 -14.172 1 76 77 ALA B C 1
ATOM 2694 O O . ALA B 1 77 ? -4.551 -10.57 -13.016 1 76 77 ALA B O 1
ATOM 2695 N N . GLN B 1 78 ? -3.998 -8.891 -14.445 1 80.31 78 GLN B N 1
ATOM 2696 C CA . GLN B 1 78 ? -4.215 -7.793 -13.508 1 80.31 78 GLN B CA 1
ATOM 2697 C C . GLN B 1 78 ? -5.586 -7.156 -13.711 1 80.31 78 GLN B C 1
ATOM 2699 O O . GLN B 1 78 ? -5.766 -6.332 -14.609 1 80.31 78 GLN B O 1
ATOM 2704 N N . SER B 1 79 ? -6.48 -7.508 -12.836 1 83.19 79 SER B N 1
ATOM 2705 C CA . SER B 1 79 ? -7.898 -7.324 -13.133 1 83.19 79 SER B CA 1
ATOM 2706 C C . SER B 1 79 ? -8.523 -6.281 -12.211 1 83.19 79 SER B C 1
ATOM 2708 O O . SER B 1 79 ? -8.195 -6.215 -11.023 1 83.19 79 SER B O 1
ATOM 2710 N N . GLY B 1 80 ? -9.391 -5.477 -12.883 1 84.38 80 GLY B N 1
ATOM 2711 C CA . GLY B 1 80 ? -10.219 -4.543 -12.133 1 84.38 80 GLY B CA 1
ATOM 2712 C C . GLY B 1 80 ? -9.469 -3.297 -11.703 1 84.38 80 GLY B C 1
ATOM 2713 O O . GLY B 1 80 ? -8.555 -2.848 -12.391 1 84.38 80 GLY B O 1
ATOM 2714 N N . GLY B 1 81 ? -10.031 -2.68 -10.641 1 86.88 81 GLY B N 1
ATOM 2715 C CA . GLY B 1 81 ? -9.484 -1.439 -10.117 1 86.88 81 GLY B CA 1
ATOM 2716 C C . GLY B 1 81 ? -9.695 -1.281 -8.617 1 86.88 81 GLY B C 1
ATOM 2717 O O . GLY B 1 81 ? -10.695 -1.756 -8.078 1 86.88 81 GLY B O 1
ATOM 2718 N N . ASP B 1 82 ? -8.68 -0.595 -8.062 1 91.19 82 ASP B N 1
ATOM 2719 C CA . ASP B 1 82 ? -8.758 -0.415 -6.613 1 91.19 82 ASP B CA 1
ATOM 2720 C C . ASP B 1 82 ? -9.82 0.614 -6.246 1 91.19 82 ASP B C 1
ATOM 2722 O O . ASP B 1 82 ? -10.289 0.652 -5.105 1 91.19 82 ASP B O 1
ATOM 2726 N N . TYR B 1 83 ? -10.32 1.379 -7.238 1 87.44 83 TYR B N 1
ATOM 2727 C CA . TYR B 1 83 ? -11.336 2.395 -6.973 1 87.44 83 TYR B CA 1
ATOM 2728 C C . TYR B 1 83 ? -12.734 1.824 -7.145 1 87.44 83 TYR B C 1
ATOM 2730 O O . TYR B 1 83 ? -13.727 2.502 -6.863 1 87.44 83 TYR B O 1
ATOM 2738 N N . TRP B 1 84 ? -12.859 0.535 -7.57 1 88.69 84 TRP B N 1
ATOM 2739 C CA . TRP B 1 84 ? -14.164 -0.117 -7.668 1 88.69 84 TRP B CA 1
ATOM 2740 C C . TRP B 1 84 ? -14.695 -0.486 -6.289 1 88.69 84 TRP B C 1
ATOM 2742 O O . TRP B 1 84 ? -13.914 -0.735 -5.363 1 88.69 84 TRP B O 1
ATOM 2752 N N . SER B 1 85 ? -16.047 -0.494 -6.234 1 89.56 85 SER B N 1
ATOM 2753 C CA . SER B 1 85 ? -16.625 -1.134 -5.055 1 89.56 85 SER B CA 1
ATOM 2754 C C . SER B 1 85 ? -16.328 -2.631 -5.039 1 89.56 85 SER B C 1
ATOM 2756 O O . SER B 1 85 ? -16.062 -3.227 -6.086 1 89.56 85 SER B O 1
ATOM 2758 N N . LEU B 1 86 ? -16.328 -3.172 -3.84 1 94.38 86 LEU B N 1
ATOM 2759 C CA . LEU B 1 86 ? -16.078 -4.605 -3.717 1 94.38 86 LEU B CA 1
ATOM 2760 C C . LEU B 1 86 ? -17.109 -5.406 -4.504 1 94.38 86 LEU B C 1
ATOM 2762 O O . LEU B 1 86 ? -16.781 -6.398 -5.148 1 94.38 86 LEU B O 1
ATOM 2766 N N . ASP B 1 87 ? -18.328 -4.93 -4.504 1 93.56 87 ASP B N 1
ATOM 2767 C CA . ASP B 1 87 ? -19.391 -5.617 -5.23 1 93.56 87 ASP B CA 1
ATOM 2768 C C . ASP B 1 87 ? -19.172 -5.535 -6.738 1 93.56 87 ASP B C 1
ATOM 2770 O O . ASP B 1 87 ? -19.469 -6.484 -7.469 1 93.56 87 ASP B O 1
ATOM 2774 N N . GLU B 1 88 ? -18.688 -4.414 -7.195 1 89.75 88 GLU B N 1
ATOM 2775 C CA . GLU B 1 88 ? -18.344 -4.277 -8.602 1 89.75 88 GLU B CA 1
ATOM 2776 C C . GLU B 1 88 ? -17.234 -5.258 -9 1 89.75 88 GLU B C 1
ATOM 2778 O O . GLU B 1 88 ? -17.281 -5.848 -10.078 1 89.75 88 GLU B O 1
ATOM 2783 N N . SER B 1 89 ? -16.281 -5.395 -8.148 1 91.56 89 SER B N 1
ATOM 2784 C CA . SER B 1 89 ? -15.195 -6.348 -8.391 1 91.56 89 SER B CA 1
ATOM 2785 C C . SER B 1 89 ? -15.719 -7.777 -8.438 1 91.56 89 SER B C 1
ATOM 2787 O O . SER B 1 89 ? -15.336 -8.555 -9.312 1 91.56 89 SER B O 1
ATOM 2789 N N . VAL B 1 90 ? -16.625 -8.109 -7.523 1 95.12 90 VAL B N 1
ATOM 2790 C CA . VAL B 1 90 ? -17.219 -9.438 -7.508 1 95.12 90 VAL B CA 1
ATOM 2791 C C . VAL B 1 90 ? -17.953 -9.688 -8.828 1 95.12 90 VAL B C 1
ATOM 2793 O O . VAL B 1 90 ? -17.766 -10.734 -9.453 1 95.12 90 VAL B O 1
ATOM 2796 N N . TYR B 1 91 ? -18.719 -8.719 -9.195 1 89.44 91 TYR B N 1
ATOM 2797 C CA . TYR B 1 91 ? -19.469 -8.828 -10.43 1 89.44 91 TYR B CA 1
ATOM 2798 C C . TYR B 1 91 ? -18.547 -9.031 -11.625 1 89.44 91 TYR B C 1
ATOM 2800 O O . TYR B 1 91 ? -18.797 -9.891 -12.469 1 89.44 91 TYR B O 1
ATOM 2808 N N . PHE B 1 92 ? -17.516 -8.258 -11.688 1 85.62 92 PHE B N 1
ATOM 2809 C CA . PHE B 1 92 ? -16.516 -8.344 -12.758 1 85.62 92 PHE B CA 1
ATOM 2810 C C . PHE B 1 92 ? -15.93 -9.742 -12.836 1 85.62 92 PHE B C 1
ATOM 2812 O O . PHE B 1 92 ? -15.859 -10.336 -13.914 1 85.62 92 PHE B O 1
ATOM 2819 N N . TYR B 1 93 ? -15.508 -10.312 -11.719 1 90.38 93 TYR B N 1
ATOM 2820 C CA . TYR B 1 93 ? -14.859 -11.617 -11.703 1 90.38 93 TYR B CA 1
ATOM 2821 C C . TYR B 1 93 ? -15.844 -12.719 -12.086 1 90.38 93 TYR B C 1
ATOM 2823 O O . TYR B 1 93 ? -15.484 -13.672 -12.781 1 90.38 93 TYR B O 1
ATOM 2831 N N . GLN B 1 94 ? -17.109 -12.578 -11.672 1 89.06 94 GLN B N 1
ATOM 2832 C CA . GLN B 1 94 ? -18.125 -13.547 -12.062 1 89.06 94 GLN B CA 1
ATOM 2833 C C . GLN B 1 94 ? -18.359 -13.539 -13.57 1 89.06 94 GLN B C 1
ATOM 2835 O O . GLN B 1 94 ? -18.453 -14.594 -14.195 1 89.06 94 GLN B O 1
ATOM 2840 N N . LYS B 1 95 ? -18.359 -12.383 -14.094 1 80.94 95 LYS B N 1
ATOM 2841 C CA . LYS B 1 95 ? -18.547 -12.25 -15.531 1 80.94 95 LYS B CA 1
ATOM 2842 C C . LYS B 1 95 ? -17.359 -12.797 -16.312 1 80.94 95 LYS B C 1
ATOM 2844 O O . LYS B 1 95 ? -17.531 -13.43 -17.344 1 80.94 95 LYS B O 1
ATOM 2849 N N . THR B 1 96 ? -16.188 -12.484 -15.828 1 82.5 96 THR B N 1
ATOM 2850 C CA . THR B 1 96 ? -14.977 -12.938 -16.516 1 82.5 96 THR B CA 1
ATOM 2851 C C . THR B 1 96 ? -14.922 -14.461 -16.562 1 82.5 96 THR B C 1
ATOM 2853 O O . THR B 1 96 ? -14.422 -15.039 -17.531 1 82.5 96 THR B O 1
ATOM 2856 N N . LEU B 1 97 ? -15.398 -15.164 -15.547 1 86 97 LEU B N 1
ATOM 2857 C CA . LEU B 1 97 ? -15.445 -16.625 -15.531 1 86 97 LEU B CA 1
ATOM 2858 C C . LEU B 1 97 ? -16.328 -17.156 -16.656 1 86 97 LEU B C 1
ATOM 2860 O O . LEU B 1 97 ? -16.016 -18.172 -17.266 1 86 97 LEU B O 1
ATOM 2864 N N . GLY B 1 98 ? -17.422 -16.453 -16.844 1 79.19 98 GLY B N 1
ATOM 2865 C CA . GLY B 1 98 ? -18.281 -16.812 -17.953 1 79.19 98 GLY B CA 1
ATOM 2866 C C . GLY B 1 98 ? -17.594 -16.688 -19.312 1 79.19 98 GLY B C 1
ATOM 2867 O O . GLY B 1 98 ? -17.719 -17.562 -20.172 1 79.19 98 GLY B O 1
ATOM 2868 N N . ILE B 1 99 ? -16.828 -15.672 -19.453 1 74.5 99 ILE B N 1
ATOM 2869 C CA . ILE B 1 99 ? -16.094 -15.422 -20.688 1 74.5 99 ILE B CA 1
ATOM 2870 C C . ILE B 1 99 ? -15.023 -16.5 -20.875 1 74.5 99 ILE B C 1
ATOM 2872 O O . ILE B 1 99 ? -14.836 -17 -21.969 1 74.5 99 ILE B O 1
ATOM 2876 N N . ASP B 1 100 ? -14.328 -16.781 -19.766 1 77.88 100 ASP B N 1
ATOM 2877 C CA . ASP B 1 100 ? -13.328 -17.844 -19.828 1 77.88 100 ASP B CA 1
ATOM 2878 C C . ASP B 1 100 ? -13.945 -19.141 -20.328 1 77.88 100 ASP B C 1
ATOM 2880 O O . ASP B 1 100 ? -13.352 -19.828 -21.156 1 77.88 100 ASP B O 1
ATOM 2884 N N . LYS B 1 101 ? -15.102 -19.438 -19.859 1 82.81 101 LYS B N 1
ATOM 2885 C CA . LYS B 1 101 ? -15.805 -20.656 -20.266 1 82.81 101 LYS B CA 1
ATOM 2886 C C . LYS B 1 101 ? -16.141 -20.625 -21.75 1 82.81 101 LYS B C 1
ATOM 2888 O O . LYS B 1 101 ? -15.922 -21.609 -22.453 1 82.81 101 LYS B O 1
ATOM 2893 N N . GLU B 1 102 ? -16.578 -19.578 -22.141 1 74.5 102 GLU B N 1
ATOM 2894 C CA . GLU B 1 102 ? -16.984 -19.422 -23.531 1 74.5 102 GLU B CA 1
ATOM 2895 C C . GLU B 1 102 ? -15.781 -19.547 -24.469 1 74.5 102 GLU B C 1
ATOM 2897 O O . GLU B 1 102 ? -15.898 -20.094 -25.578 1 74.5 102 GLU B O 1
ATOM 2902 N N . LEU B 1 103 ? -14.617 -19.094 -24 1 72.44 103 LEU B N 1
ATOM 2903 C CA . LEU B 1 103 ? -13.422 -19.062 -24.828 1 72.44 103 LEU B CA 1
ATOM 2904 C C . LEU B 1 103 ? -12.602 -20.328 -24.641 1 72.44 103 LEU B C 1
ATOM 2906 O O . LEU B 1 103 ? -11.531 -20.484 -25.25 1 72.44 103 LEU B O 1
ATOM 2910 N N . GLY B 1 104 ? -13.086 -21.25 -23.766 1 77.19 104 GLY B N 1
ATOM 2911 C CA . GLY B 1 104 ? -12.344 -22.469 -23.516 1 77.19 104 GLY B CA 1
ATOM 2912 C C . GLY B 1 104 ? -11.094 -22.25 -22.688 1 77.19 104 GLY B C 1
ATOM 2913 O O . GLY B 1 104 ? -10.102 -22.969 -22.859 1 77.19 104 GLY B O 1
ATOM 2914 N N . LEU B 1 105 ? -11.125 -21.266 -21.859 1 76.38 105 LEU B N 1
ATOM 2915 C CA . LEU B 1 105 ? -9.961 -20.891 -21.047 1 76.38 105 LEU B CA 1
ATOM 2916 C C . LEU B 1 105 ? -10.211 -21.172 -19.578 1 76.38 105 LEU B C 1
ATOM 2918 O O . LEU B 1 105 ? -9.477 -20.672 -18.719 1 76.38 105 LEU B O 1
ATOM 2922 N N . THR B 1 106 ? -11.219 -21.969 -19.344 1 80.88 106 THR B N 1
ATOM 2923 C CA . THR B 1 106 ? -11.562 -22.25 -17.969 1 80.88 106 THR B CA 1
ATOM 2924 C C . THR B 1 106 ? -10.359 -22.828 -17.219 1 80.88 106 THR B C 1
ATOM 2926 O O . THR B 1 106 ? -9.711 -23.766 -17.688 1 80.88 106 THR B O 1
ATOM 2929 N N . GLY B 1 107 ? -10.008 -22.125 -16.094 1 78.31 107 GLY B N 1
ATOM 2930 C CA . GLY B 1 107 ? -8.953 -22.625 -15.227 1 78.31 107 GLY B CA 1
ATOM 2931 C C . GLY B 1 107 ? -7.57 -22.172 -15.664 1 78.31 107 GLY B C 1
ATOM 2932 O O . GLY B 1 107 ? -6.578 -22.453 -14.984 1 78.31 107 GLY B O 1
ATOM 2933 N N . LEU B 1 108 ? -7.496 -21.438 -16.766 1 77.31 108 LEU B N 1
ATOM 2934 C CA . LEU B 1 108 ? -6.199 -21.062 -17.312 1 77.31 108 LEU B CA 1
ATOM 2935 C C . LEU B 1 108 ? -5.844 -19.625 -16.922 1 77.31 108 LEU B C 1
ATOM 2937 O O . LEU B 1 108 ? -4.676 -19.234 -17 1 77.31 108 LEU B O 1
ATOM 2941 N N . VAL B 1 109 ? -6.871 -18.922 -16.516 1 81.44 109 VAL B N 1
ATOM 2942 C CA . VAL B 1 109 ? -6.66 -17.516 -16.188 1 81.44 109 VAL B CA 1
ATOM 2943 C C . VAL B 1 109 ? -6.496 -17.344 -14.672 1 81.44 109 VAL B C 1
ATOM 2945 O O . VAL B 1 109 ? -7.316 -17.844 -13.898 1 81.44 109 VAL B O 1
ATOM 2948 N N . SER B 1 110 ? -5.402 -16.812 -14.273 1 87.5 110 SER B N 1
ATOM 2949 C CA . SER B 1 110 ? -5.141 -16.5 -12.875 1 87.5 110 SER B CA 1
ATOM 2950 C C . SER B 1 110 ? -5.098 -14.984 -12.648 1 87.5 110 SER B C 1
ATOM 2952 O O . SER B 1 110 ? -4.375 -14.273 -13.344 1 87.5 110 SER B O 1
ATOM 2954 N N . HIS B 1 111 ? -5.887 -14.516 -11.75 1 90.94 111 HIS B N 1
ATOM 2955 C CA . HIS B 1 111 ? -5.961 -13.086 -11.461 1 90.94 111 HIS B CA 1
ATOM 2956 C C . HIS B 1 111 ? -5.012 -12.711 -10.328 1 90.94 111 HIS B C 1
ATOM 2958 O O . HIS B 1 111 ? -5.047 -13.32 -9.258 1 90.94 111 HIS B O 1
ATOM 2964 N N . GLU B 1 112 ? -4.258 -11.648 -10.516 1 92.62 112 GLU B N 1
ATOM 2965 C CA . GLU B 1 112 ? -3.111 -11.336 -9.672 1 92.62 112 GLU B CA 1
ATOM 2966 C C . GLU B 1 112 ? -3.514 -10.453 -8.5 1 92.62 112 GLU B C 1
ATOM 2968 O O . GLU B 1 112 ? -4.297 -9.508 -8.664 1 92.62 112 GLU B O 1
ATOM 2973 N N . THR B 1 113 ? -2.984 -10.82 -7.309 1 97.69 113 THR B N 1
ATOM 2974 C CA . THR B 1 113 ? -2.969 -9.836 -6.234 1 97.69 113 THR B CA 1
ATOM 2975 C C . THR B 1 113 ? -2.029 -8.68 -6.574 1 97.69 113 THR B C 1
ATOM 2977 O O . THR B 1 113 ? -0.813 -8.867 -6.648 1 97.69 113 THR B O 1
ATOM 2980 N N . HIS B 1 114 ? -2.611 -7.527 -6.844 1 95.06 114 HIS B N 1
ATOM 2981 C CA . HIS B 1 114 ? -1.812 -6.414 -7.352 1 95.06 114 HIS B CA 1
ATOM 2982 C C . HIS B 1 114 ? -2.404 -5.074 -6.926 1 95.06 114 HIS B C 1
ATOM 2984 O O . HIS B 1 114 ? -3.615 -4.863 -7.035 1 95.06 114 HIS B O 1
ATOM 2990 N N . ARG B 1 115 ? -1.508 -4.234 -6.398 1 96.44 115 ARG B N 1
ATOM 2991 C CA . ARG B 1 115 ? -1.94 -2.871 -6.109 1 96.44 115 ARG B CA 1
ATOM 2992 C C . ARG B 1 115 ? -2.518 -2.207 -7.355 1 96.44 115 ARG B C 1
ATOM 2994 O O . ARG B 1 115 ? -2.133 -2.541 -8.477 1 96.44 115 ARG B O 1
ATOM 3001 N N . ASN B 1 116 ? -3.461 -1.276 -7.18 1 90.69 116 ASN B N 1
ATOM 3002 C CA . ASN B 1 116 ? -4.133 -0.552 -8.258 1 90.69 116 ASN B CA 1
ATOM 3003 C C . ASN B 1 116 ? -5.191 -1.413 -8.938 1 90.69 116 ASN B C 1
ATOM 3005 O O . ASN B 1 116 ? -5.863 -0.959 -9.867 1 90.69 116 ASN B O 1
ATOM 3009 N N . ARG B 1 117 ? -5.379 -2.672 -8.453 1 91.44 117 ARG B N 1
ATOM 3010 C CA . ARG B 1 117 ? -6.367 -3.596 -9 1 91.44 117 ARG B CA 1
ATOM 3011 C C . ARG B 1 117 ? -7.371 -4.02 -7.934 1 91.44 117 ARG B C 1
ATOM 3013 O O . ARG B 1 117 ? -7.336 -3.52 -6.809 1 91.44 117 ARG B O 1
ATOM 3020 N N . SER B 1 118 ? -8.32 -4.938 -8.297 1 93.12 118 SER B N 1
ATOM 3021 C CA . SER B 1 118 ? -9.43 -5.305 -7.414 1 93.12 118 SER B CA 1
ATOM 3022 C C . SER B 1 118 ? -8.93 -6.059 -6.188 1 93.12 118 SER B C 1
ATOM 3024 O O . SER B 1 118 ? -9.508 -5.945 -5.105 1 93.12 118 SER B O 1
ATOM 3026 N N . LEU B 1 119 ? -7.832 -6.812 -6.406 1 97.19 119 LEU B N 1
ATOM 3027 C CA . LEU B 1 119 ? -7.301 -7.602 -5.301 1 97.19 119 LEU B CA 1
ATOM 3028 C C . LEU B 1 119 ? -6.098 -6.906 -4.668 1 97.19 119 LEU B C 1
ATOM 3030 O O . LEU B 1 119 ? -5.105 -7.555 -4.328 1 97.19 119 LEU B O 1
ATOM 3034 N N . PHE B 1 120 ? -6.148 -5.574 -4.441 1 97 120 PHE B N 1
ATOM 3035 C CA . PHE B 1 120 ? -5 -4.766 -4.051 1 97 120 PHE B CA 1
ATOM 3036 C C . PHE B 1 120 ? -4.75 -4.867 -2.549 1 97 120 PHE B C 1
ATOM 3038 O O . PHE B 1 120 ? -3.689 -4.477 -2.062 1 97 120 PHE B O 1
ATOM 3045 N N . THR B 1 121 ? -5.75 -5.418 -1.728 1 97.38 121 THR B N 1
ATOM 3046 C CA . THR B 1 121 ? -5.566 -5.648 -0.299 1 97.38 121 THR B CA 1
ATOM 3047 C C . THR B 1 121 ? -6.027 -7.051 0.087 1 97.38 121 THR B C 1
ATOM 3049 O O . THR B 1 121 ? -6.863 -7.648 -0.594 1 97.38 121 THR B O 1
ATOM 3052 N N . PRO B 1 122 ? -5.465 -7.582 1.24 1 96.88 122 PRO B N 1
ATOM 3053 C CA . PRO B 1 122 ? -5.973 -8.867 1.732 1 96.88 122 PRO B CA 1
ATOM 3054 C C . PRO B 1 122 ? -7.453 -8.812 2.104 1 96.88 122 PRO B C 1
ATOM 3056 O O . PRO B 1 122 ? -8.172 -9.797 1.941 1 96.88 122 PRO B O 1
ATOM 3059 N N . TYR B 1 123 ? -7.926 -7.652 2.449 1 95.69 123 TYR B N 1
ATOM 3060 C CA . TYR B 1 123 ? -9.305 -7.535 2.914 1 95.69 123 TYR B CA 1
ATOM 3061 C C . TYR B 1 123 ? -10.273 -7.52 1.74 1 95.69 123 TYR B C 1
ATOM 3063 O O . TYR B 1 123 ? -11.383 -8.047 1.839 1 95.69 123 TYR B O 1
ATOM 3071 N N . ALA B 1 124 ? -9.836 -6.867 0.666 1 96.5 124 ALA B N 1
ATOM 3072 C CA . ALA B 1 124 ? -10.609 -6.988 -0.564 1 96.5 124 ALA B CA 1
ATOM 3073 C C . ALA B 1 124 ? -10.727 -8.445 -1 1 96.5 124 ALA B C 1
ATOM 3075 O O . ALA B 1 124 ? -11.812 -8.914 -1.361 1 96.5 124 ALA B O 1
ATOM 3076 N N . ALA B 1 125 ? -9.609 -9.164 -0.957 1 97.56 125 ALA B N 1
ATOM 3077 C CA . ALA B 1 125 ? -9.602 -10.578 -1.316 1 97.56 125 ALA B CA 1
ATOM 3078 C C . ALA B 1 125 ? -10.516 -11.383 -0.396 1 97.56 125 ALA B C 1
ATOM 3080 O O . ALA B 1 125 ? -11.25 -12.266 -0.853 1 97.56 125 ALA B O 1
ATOM 3081 N N . GLN B 1 126 ? -10.445 -11.047 0.875 1 96.44 126 GLN B N 1
ATOM 3082 C CA . GLN B 1 126 ? -11.273 -11.742 1.856 1 96.44 126 GLN B CA 1
ATOM 3083 C C . GLN B 1 126 ? -12.758 -11.586 1.527 1 96.44 126 GLN B C 1
ATOM 3085 O O . GLN B 1 126 ? -13.547 -12.508 1.764 1 96.44 126 GLN B O 1
ATOM 3090 N N . TYR B 1 127 ? -13.086 -10.492 1.008 1 96.31 127 TYR B N 1
ATOM 3091 C CA . TYR B 1 127 ? -14.477 -10.234 0.636 1 96.31 127 TYR B CA 1
ATOM 3092 C C . TYR B 1 127 ? -14.812 -10.891 -0.698 1 96.31 127 TYR B C 1
ATOM 3094 O O . TYR B 1 127 ? -15.883 -11.477 -0.853 1 96.31 127 TYR B O 1
ATOM 3102 N N . ILE B 1 128 ? -13.977 -10.844 -1.698 1 97.56 128 ILE B N 1
ATOM 3103 C CA . ILE B 1 128 ? -14.25 -11.18 -3.092 1 97.56 128 ILE B CA 1
ATOM 3104 C C . ILE B 1 128 ? -14.156 -12.688 -3.287 1 97.56 128 ILE B C 1
ATOM 3106 O O . ILE B 1 128 ? -15.039 -13.297 -3.9 1 97.56 128 ILE B O 1
ATOM 3110 N N . LEU B 1 129 ? -13.148 -13.312 -2.732 1 97.94 129 LEU B N 1
ATOM 3111 C CA . LEU B 1 129 ? -12.789 -14.68 -3.09 1 97.94 129 LEU B CA 1
ATOM 3112 C C . LEU B 1 129 ? -13.891 -15.656 -2.699 1 97.94 129 LEU B C 1
ATOM 3114 O O . LEU B 1 129 ? -14.266 -16.531 -3.488 1 97.94 129 LEU B O 1
ATOM 3118 N N . PRO B 1 130 ? -14.562 -15.492 -1.46 1 97.81 130 PRO B N 1
ATOM 3119 C CA . PRO B 1 130 ? -15.648 -16.406 -1.117 1 97.81 130 PRO B CA 1
ATOM 3120 C C . PRO B 1 130 ? -16.859 -16.25 -2.031 1 97.81 130 PRO B C 1
ATOM 3122 O O . PRO B 1 130 ? -17.641 -17.203 -2.193 1 97.81 130 PRO B O 1
ATOM 3125 N N . LYS B 1 131 ? -17 -15.172 -2.688 1 97.88 131 LYS B N 1
ATOM 3126 C CA . LYS B 1 131 ? -18.156 -14.891 -3.541 1 97.88 131 LYS B CA 1
ATOM 3127 C C . LYS B 1 131 ? -17.891 -15.336 -4.977 1 97.88 131 LYS B C 1
ATOM 3129 O O . LYS B 1 131 ? -18.812 -15.391 -5.793 1 97.88 131 LYS B O 1
ATOM 3134 N N . VAL B 1 132 ? -16.672 -15.586 -5.309 1 97.06 132 VAL B N 1
ATOM 3135 C CA . VAL B 1 132 ? -16.281 -16.109 -6.609 1 97.06 132 VAL B CA 1
ATOM 3136 C C . VAL B 1 132 ? -15.391 -17.344 -6.418 1 97.06 132 VAL B C 1
ATOM 3138 O O . VAL B 1 132 ? -14.203 -17.312 -6.75 1 97.06 132 VAL B O 1
ATOM 3141 N N . PRO B 1 133 ? -15.922 -18.422 -5.98 1 95.75 133 PRO B N 1
ATOM 3142 C CA . PRO B 1 133 ? -15.133 -19.562 -5.512 1 95.75 133 PRO B CA 1
ATOM 3143 C C . PRO B 1 133 ? -14.273 -20.188 -6.617 1 95.75 133 PRO B C 1
ATOM 3145 O O . PRO B 1 133 ? -13.234 -20.797 -6.332 1 95.75 133 PRO B O 1
ATOM 3148 N N . GLU B 1 134 ? -14.586 -20.016 -7.887 1 94.81 134 GLU B N 1
ATOM 3149 C CA . GLU B 1 134 ? -13.859 -20.641 -8.992 1 94.81 134 GLU B CA 1
ATOM 3150 C C . GLU B 1 134 ? -12.68 -19.766 -9.422 1 94.81 134 GLU B C 1
ATOM 3152 O O . GLU B 1 134 ? -11.891 -20.172 -10.281 1 94.81 134 GLU B O 1
ATOM 3157 N N . LEU B 1 135 ? -12.562 -18.609 -8.836 1 95.06 135 LEU B N 1
ATOM 3158 C CA . LEU B 1 135 ? -11.516 -17.672 -9.234 1 95.06 135 LEU B CA 1
ATOM 3159 C C . LEU B 1 135 ? -10.133 -18.219 -8.883 1 95.06 135 LEU B C 1
ATOM 3161 O O . LEU B 1 135 ? -9.898 -18.641 -7.746 1 95.06 135 LEU B O 1
ATOM 3165 N N . ARG B 1 136 ? -9.25 -18.266 -9.867 1 93.25 136 ARG B N 1
ATOM 3166 C CA . ARG B 1 136 ? -7.855 -18.641 -9.656 1 93.25 136 ARG B CA 1
ATOM 3167 C C . ARG B 1 136 ? -6.973 -17.406 -9.531 1 93.25 136 ARG B C 1
ATOM 3169 O O . ARG B 1 136 ? -7.223 -16.391 -10.18 1 93.25 136 ARG B O 1
ATOM 3176 N N . VAL B 1 137 ? -5.922 -17.562 -8.711 1 95.69 137 VAL B N 1
ATOM 3177 C CA . VAL B 1 137 ? -5.188 -16.359 -8.32 1 95.69 137 VAL B CA 1
ATOM 3178 C C . VAL B 1 137 ? -3.703 -16.547 -8.617 1 95.69 137 VAL B C 1
ATOM 3180 O O . VAL B 1 137 ? -3.143 -17.625 -8.391 1 95.69 137 VAL B O 1
ATOM 3183 N N . THR B 1 138 ? -3.104 -15.547 -9.234 1 92.44 138 THR B N 1
ATOM 3184 C CA . THR B 1 138 ? -1.656 -15.367 -9.188 1 92.44 138 THR B CA 1
ATOM 3185 C C . THR B 1 138 ? -1.244 -14.617 -7.926 1 92.44 138 THR B C 1
ATOM 3187 O O . THR B 1 138 ? -1.617 -13.461 -7.738 1 92.44 138 THR B O 1
ATOM 3190 N N . ALA B 1 139 ? -0.469 -15.281 -7.078 1 96.81 139 ALA B N 1
ATOM 3191 C CA . ALA B 1 139 ? -0.146 -14.703 -5.777 1 96.81 139 ALA B CA 1
ATOM 3192 C C . ALA B 1 139 ? 1.151 -13.898 -5.836 1 96.81 139 ALA B C 1
ATOM 3194 O O . ALA B 1 139 ? 2.238 -14.477 -5.938 1 96.81 139 ALA B O 1
ATOM 3195 N N . ASP B 1 140 ? 1.064 -12.656 -5.867 1 97.25 140 ASP B N 1
ATOM 3196 C CA . ASP B 1 140 ? 2.152 -11.734 -5.555 1 97.25 140 ASP B CA 1
ATOM 3197 C C . ASP B 1 140 ? 1.888 -10.984 -4.25 1 97.25 140 ASP B C 1
ATOM 3199 O O . ASP B 1 140 ? 1.344 -9.883 -4.258 1 97.25 140 ASP B O 1
ATOM 3203 N N . ILE B 1 141 ? 2.33 -11.555 -3.176 1 98.19 141 ILE B N 1
ATOM 3204 C CA . ILE B 1 141 ? 1.965 -11.102 -1.838 1 98.19 141 ILE B CA 1
ATOM 3205 C C . ILE B 1 141 ? 2.82 -9.898 -1.451 1 98.19 141 ILE B C 1
ATOM 3207 O O . ILE B 1 141 ? 2.518 -9.203 -0.479 1 98.19 141 ILE B O 1
ATOM 3211 N N . SER B 1 142 ? 3.893 -9.586 -2.256 1 98.31 142 SER B N 1
ATOM 3212 C CA . SER B 1 142 ? 4.68 -8.383 -2.004 1 98.31 142 SER B CA 1
ATOM 3213 C C . SER B 1 142 ? 3.801 -7.137 -2.018 1 98.31 142 SER B C 1
ATOM 3215 O O . SER B 1 142 ? 4.031 -6.199 -1.251 1 98.31 142 SER B O 1
ATOM 3217 N N . HIS B 1 143 ? 2.746 -7.156 -2.852 1 98.06 143 HIS B N 1
ATOM 3218 C CA . HIS B 1 143 ? 1.812 -6.035 -2.924 1 98.06 143 HIS B CA 1
ATOM 3219 C C . HIS B 1 143 ? 1.052 -5.867 -1.612 1 98.06 143 HIS B C 1
ATOM 3221 O O . HIS B 1 143 ? 0.913 -4.75 -1.109 1 98.06 143 HIS B O 1
ATOM 3227 N N . TRP B 1 144 ? 0.613 -6.973 -1.062 1 98.31 144 TRP B N 1
ATOM 3228 C CA . TRP B 1 144 ? -0.168 -6.91 0.168 1 98.31 144 TRP B CA 1
ATOM 3229 C C . TRP B 1 144 ? 0.707 -6.508 1.349 1 98.31 144 TRP B C 1
ATOM 3231 O O . TRP B 1 144 ? 0.261 -5.781 2.24 1 98.31 144 TRP B O 1
ATOM 3241 N N . VAL B 1 145 ? 1.924 -6.949 1.354 1 98.12 145 VAL B N 1
ATOM 3242 C CA . VAL B 1 145 ? 2.844 -6.652 2.447 1 98.12 145 VAL B CA 1
ATOM 3243 C C . VAL B 1 145 ? 3.098 -5.148 2.516 1 98.12 145 VAL B C 1
ATOM 3245 O O . VAL B 1 145 ? 3.031 -4.551 3.592 1 98.12 145 VAL B O 1
ATOM 3248 N N . VAL B 1 146 ? 3.363 -4.551 1.395 1 98.19 146 VAL B N 1
ATOM 3249 C CA . VAL B 1 146 ? 3.645 -3.119 1.402 1 98.19 146 VAL B CA 1
ATOM 3250 C C . VAL B 1 146 ? 2.365 -2.344 1.713 1 98.19 146 VAL B C 1
ATOM 3252 O O . VAL B 1 146 ? 2.402 -1.325 2.408 1 98.19 146 VAL B O 1
ATOM 3255 N N . VAL B 1 147 ? 1.206 -2.801 1.272 1 98.19 147 VAL B N 1
ATOM 3256 C CA . VAL B 1 147 ? -0.073 -2.141 1.511 1 98.19 147 VAL B CA 1
ATOM 3257 C C . VAL B 1 147 ? -0.386 -2.143 3.006 1 98.19 147 VAL B C 1
ATOM 3259 O O . VAL B 1 147 ? -0.833 -1.133 3.553 1 98.19 147 VAL B O 1
ATOM 3262 N N . CYS B 1 148 ? -0.076 -3.236 3.654 1 96.19 148 CYS B N 1
ATOM 3263 C CA . CYS B 1 148 ? -0.484 -3.416 5.043 1 96.19 148 CYS B CA 1
ATOM 3264 C C . CYS B 1 148 ? 0.613 -2.957 5.996 1 96.19 148 CYS B C 1
ATOM 3266 O O . CYS B 1 148 ? 0.384 -2.84 7.203 1 96.19 148 CYS B O 1
ATOM 3268 N N . GLU B 1 149 ? 1.778 -2.688 5.504 1 96.31 149 GLU B N 1
ATOM 3269 C CA . GLU B 1 149 ? 2.945 -2.287 6.285 1 96.31 149 GLU B CA 1
ATOM 3270 C C . GLU B 1 149 ? 3.273 -3.32 7.359 1 96.31 149 GLU B C 1
ATOM 3272 O O . GLU B 1 149 ? 3.568 -2.965 8.5 1 96.31 149 GLU B O 1
ATOM 3277 N N . ARG B 1 150 ? 3.145 -4.555 7.066 1 94.19 150 ARG B N 1
ATOM 3278 C CA . ARG B 1 150 ? 3.508 -5.676 7.926 1 94.19 150 ARG B CA 1
ATOM 3279 C C . ARG B 1 150 ? 3.619 -6.969 7.121 1 94.19 150 ARG B C 1
ATOM 3281 O O . ARG B 1 150 ? 3.023 -7.09 6.047 1 94.19 150 ARG B O 1
ATOM 3288 N N . LEU B 1 151 ? 4.398 -7.848 7.77 1 95 151 LEU B N 1
ATOM 3289 C CA . LEU B 1 151 ? 4.363 -9.203 7.223 1 95 151 LEU B CA 1
ATOM 3290 C C . LEU B 1 151 ? 3.072 -9.914 7.613 1 95 151 LEU B C 1
ATOM 3292 O O . LEU B 1 151 ? 2.568 -9.727 8.719 1 95 151 LEU B O 1
ATOM 3296 N N . LEU B 1 152 ? 2.242 -10.375 6.855 1 93.75 152 LEU B N 1
ATOM 3297 C CA . LEU B 1 152 ? 0.933 -10.992 7.035 1 93.75 152 LEU B CA 1
ATOM 3298 C C . LEU B 1 152 ? 1.042 -12.273 7.855 1 93.75 152 LEU B C 1
ATOM 3300 O O . LEU B 1 152 ? 0.517 -13.312 7.461 1 93.75 152 LEU B O 1
ATOM 3304 N N . ASP B 1 153 ? 1.76 -12.203 8.938 1 85.75 153 ASP B N 1
ATOM 3305 C CA . ASP B 1 153 ? 1.933 -13.344 9.836 1 85.75 153 ASP B CA 1
ATOM 3306 C C . ASP B 1 153 ? 1.736 -12.938 11.297 1 85.75 153 ASP B C 1
ATOM 3308 O O . ASP B 1 153 ? 2.109 -13.672 12.211 1 85.75 153 ASP B O 1
ATOM 3312 N N . LEU B 1 154 ? 1.228 -11.766 11.531 1 74.31 154 LEU B N 1
ATOM 3313 C CA . LEU B 1 154 ? 1.159 -11.234 12.891 1 74.31 154 LEU B CA 1
ATOM 3314 C C . LEU B 1 154 ? -0.071 -11.758 13.617 1 74.31 154 LEU B C 1
ATOM 3316 O O . LEU B 1 154 ? -0.004 -12.078 14.805 1 74.31 154 LEU B O 1
ATOM 3320 N N . GLY B 1 155 ? -1.113 -11.789 12.961 1 77.75 155 GLY B N 1
ATOM 3321 C CA . GLY B 1 155 ? -2.328 -12.109 13.695 1 77.75 155 GLY B CA 1
ATOM 3322 C C . GLY B 1 155 ? -3.16 -13.188 13.023 1 77.75 155 GLY B C 1
ATOM 3323 O O . GLY B 1 155 ? -2.764 -13.727 11.992 1 77.75 155 GLY B O 1
ATOM 3324 N N . GLU B 1 156 ? -4.152 -13.562 13.758 1 84.38 156 GLU B N 1
ATOM 3325 C CA . GLU B 1 156 ? -5.086 -14.57 13.281 1 84.38 156 GLU B CA 1
ATOM 3326 C C . GLU B 1 156 ? -5.754 -14.141 11.984 1 84.38 156 GLU B C 1
ATOM 3328 O O . GLU B 1 156 ? -5.977 -14.961 11.086 1 84.38 156 GLU B O 1
ATOM 3333 N N . GLU B 1 157 ? -5.949 -12.867 11.891 1 83.5 157 GLU B N 1
ATOM 3334 C CA . GLU B 1 157 ? -6.602 -12.344 10.688 1 83.5 157 GLU B CA 1
ATOM 3335 C C . GLU B 1 157 ? -5.73 -12.555 9.453 1 83.5 157 GLU B C 1
ATOM 3337 O O . GLU B 1 157 ? -6.238 -12.898 8.383 1 83.5 157 GLU B O 1
ATOM 3342 N N . ASP B 1 158 ? -4.453 -12.352 9.625 1 89.81 158 ASP B N 1
ATOM 3343 C CA . ASP B 1 158 ? -3.516 -12.562 8.523 1 89.81 158 ASP B CA 1
ATOM 3344 C C . ASP B 1 158 ? -3.496 -14.031 8.094 1 89.81 158 ASP B C 1
ATOM 3346 O O . ASP B 1 158 ? -3.539 -14.336 6.902 1 89.81 158 ASP B O 1
ATOM 3350 N N . ARG B 1 159 ? -3.527 -14.867 9.07 1 90.88 159 ARG B N 1
ATOM 3351 C CA . ARG B 1 159 ? -3.494 -16.297 8.797 1 90.88 159 ARG B CA 1
ATOM 3352 C C . ARG B 1 159 ? -4.75 -16.75 8.055 1 90.88 159 ARG B C 1
ATOM 3354 O O . ARG B 1 159 ? -4.672 -17.531 7.102 1 90.88 159 ARG B O 1
ATOM 3361 N N . GLU B 1 160 ? -5.824 -16.25 8.469 1 92.56 160 GLU B N 1
ATOM 3362 C CA . GLU B 1 160 ? -7.102 -16.641 7.871 1 92.56 160 GLU B CA 1
ATOM 3363 C C . GLU B 1 160 ? -7.168 -16.219 6.402 1 92.56 160 GLU B C 1
ATOM 3365 O O . GLU B 1 160 ? -7.68 -16.969 5.566 1 92.56 160 GLU B O 1
ATOM 3370 N N . ILE B 1 161 ? -6.676 -15.125 6.109 1 94.69 161 ILE B N 1
ATOM 3371 C CA . ILE B 1 161 ? -6.75 -14.625 4.742 1 94.69 161 ILE B CA 1
ATOM 3372 C C . ILE B 1 161 ? -5.832 -15.438 3.842 1 94.69 161 ILE B C 1
ATOM 3374 O O . ILE B 1 161 ? -6.188 -15.758 2.703 1 94.69 161 ILE B O 1
ATOM 3378 N N . LEU B 1 162 ? -4.633 -15.766 4.379 1 96.62 162 LEU B N 1
ATOM 3379 C CA . LEU B 1 162 ? -3.715 -16.578 3.6 1 96.62 162 LEU B CA 1
ATOM 3380 C C . LEU B 1 162 ? -4.285 -17.984 3.391 1 96.62 162 LEU B C 1
ATOM 3382 O O . LEU B 1 162 ? -4.137 -18.562 2.311 1 96.62 162 LEU B O 1
ATOM 3386 N N . ASP B 1 163 ? -4.969 -18.484 4.414 1 95.56 163 ASP B N 1
ATOM 3387 C CA . ASP B 1 163 ? -5.613 -19.797 4.289 1 95.56 163 ASP B CA 1
ATOM 3388 C C . ASP B 1 163 ? -6.691 -19.781 3.209 1 95.56 163 ASP B C 1
ATOM 3390 O O . ASP B 1 163 ? -6.918 -20.781 2.531 1 95.56 163 ASP B O 1
ATOM 3394 N N . LEU B 1 164 ? -7.367 -18.703 3.123 1 96.38 164 LEU B N 1
ATOM 3395 C CA . LEU B 1 164 ? -8.398 -18.516 2.104 1 96.38 164 LEU B CA 1
ATOM 3396 C C . LEU B 1 164 ? -7.773 -18.438 0.714 1 96.38 164 LEU B C 1
ATOM 3398 O O . LEU B 1 164 ? -8.344 -18.953 -0.256 1 96.38 164 LEU B O 1
ATOM 3402 N N . LEU B 1 165 ? -6.602 -17.844 0.594 1 97.44 165 LEU B N 1
ATOM 3403 C CA . LEU B 1 165 ? -5.945 -17.562 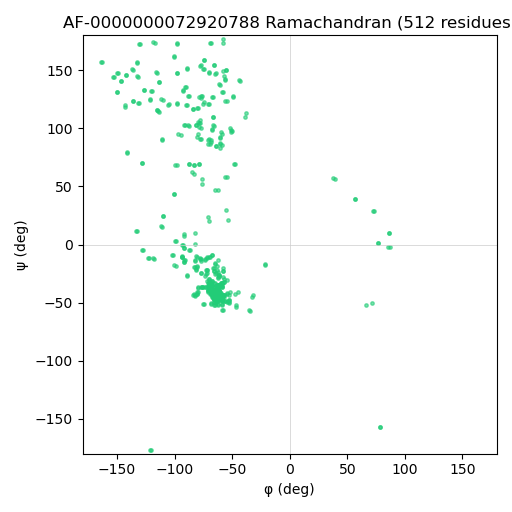-0.676 1 97.44 165 LEU B CA 1
ATOM 3404 C C . LEU B 1 165 ? -5.262 -18.797 -1.234 1 97.44 165 LEU B C 1
ATOM 3406 O O . LEU B 1 165 ? -5.363 -19.078 -2.43 1 97.44 165 LEU B O 1
ATOM 3410 N N . ILE B 1 166 ? -4.617 -19.578 -0.424 1 96.75 166 ILE B N 1
ATOM 3411 C CA . ILE B 1 166 ? -3.625 -20.578 -0.792 1 96.75 166 ILE B CA 1
ATOM 3412 C C . ILE B 1 166 ? -4.266 -21.625 -1.695 1 96.75 166 ILE B C 1
ATOM 3414 O O . ILE B 1 166 ? -3.727 -21.953 -2.754 1 96.75 166 ILE B O 1
ATOM 3418 N N . PRO B 1 167 ? -5.465 -22.141 -1.392 1 95.5 167 PRO B N 1
ATOM 3419 C CA . PRO B 1 167 ? -6.043 -23.188 -2.244 1 95.5 167 PRO B CA 1
ATOM 3420 C C . PRO B 1 167 ? -6.41 -22.672 -3.635 1 95.5 167 PRO B C 1
ATOM 3422 O O . PRO B 1 167 ? -6.688 -23.469 -4.535 1 95.5 167 PRO B O 1
ATOM 3425 N N . ARG B 1 168 ? -6.355 -21.375 -3.84 1 95.38 168 ARG B N 1
ATOM 3426 C CA . ARG B 1 168 ? -6.797 -20.766 -5.098 1 95.38 168 ARG B CA 1
ATOM 3427 C C . ARG B 1 168 ? -5.609 -20.422 -5.984 1 95.38 168 ARG B C 1
ATOM 3429 O O . ARG B 1 168 ? -5.781 -20.078 -7.152 1 95.38 168 ARG B O 1
ATOM 3436 N N . VAL B 1 169 ? -4.434 -20.531 -5.484 1 95 169 VAL B N 1
ATOM 3437 C CA . VAL B 1 169 ? -3.236 -20.062 -6.188 1 95 169 VAL B CA 1
ATOM 3438 C C . VAL B 1 169 ? -2.844 -21.094 -7.254 1 95 169 VAL B C 1
ATOM 3440 O O . VAL B 1 169 ? -2.705 -22.281 -6.965 1 95 169 VAL B O 1
ATOM 3443 N N . THR B 1 170 ? -2.689 -20.578 -8.492 1 89.56 170 THR B N 1
ATOM 3444 C CA . THR B 1 170 ? -2.234 -21.453 -9.578 1 89.56 170 THR B CA 1
ATOM 3445 C C . THR B 1 170 ? -0.91 -20.953 -10.148 1 89.56 170 THR B C 1
ATOM 3447 O O . THR B 1 170 ? -0.257 -21.656 -10.922 1 89.56 170 THR B O 1
ATOM 3450 N N . HIS B 1 171 ? -0.531 -19.75 -9.773 1 87.88 171 HIS B N 1
ATOM 3451 C CA . HIS B 1 171 ? 0.725 -19.141 -10.195 1 87.88 171 HIS B CA 1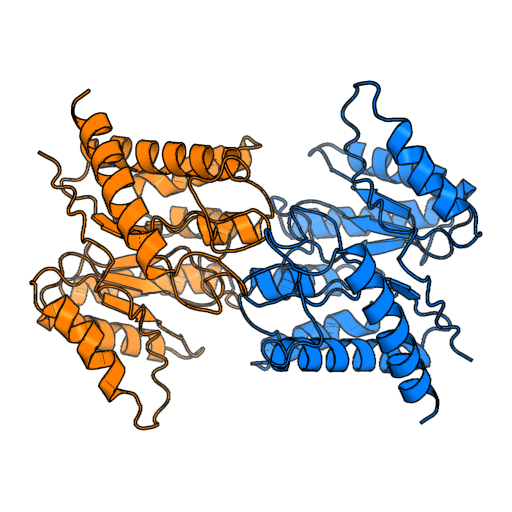
ATOM 3452 C C . HIS B 1 171 ? 1.302 -18.25 -9.102 1 87.88 171 HIS B C 1
ATOM 3454 O O . HIS B 1 171 ? 0.559 -17.562 -8.406 1 87.88 171 HIS B O 1
ATOM 3460 N N . ILE B 1 172 ? 2.67 -18.312 -8.953 1 91.31 172 ILE B N 1
ATOM 3461 C CA . ILE B 1 172 ? 3.33 -17.531 -7.914 1 91.31 172 ILE B CA 1
ATOM 3462 C C . ILE B 1 172 ? 4.246 -16.484 -8.555 1 91.31 172 ILE B C 1
ATOM 3464 O O . ILE B 1 172 ? 5.121 -16.844 -9.359 1 91.31 172 ILE B O 1
ATOM 3468 N N . HIS B 1 173 ? 3.955 -15.242 -8.367 1 92.88 173 HIS B N 1
ATOM 3469 C CA . HIS B 1 173 ? 4.984 -14.219 -8.539 1 92.88 173 HIS B CA 1
ATOM 3470 C C . HIS B 1 173 ? 5.863 -14.117 -7.297 1 92.88 173 HIS B C 1
ATOM 3472 O O . HIS B 1 173 ? 5.469 -13.5 -6.301 1 92.88 173 HIS B O 1
ATOM 3478 N N . ALA B 1 174 ? 7.043 -14.719 -7.465 1 94.5 174 ALA B N 1
ATOM 3479 C CA . ALA B 1 174 ? 7.945 -14.852 -6.324 1 94.5 174 ALA B CA 1
ATOM 3480 C C . ALA B 1 174 ? 8.836 -13.617 -6.184 1 94.5 174 ALA B C 1
ATOM 3482 O O . ALA B 1 174 ? 10.055 -13.703 -6.383 1 94.5 174 ALA B O 1
ATOM 3483 N N . ARG B 1 175 ? 8.258 -12.57 -5.828 1 96.69 175 ARG B N 1
ATOM 3484 C CA . ARG B 1 175 ? 8.93 -11.32 -5.496 1 96.69 175 ARG B CA 1
ATOM 3485 C C . ARG B 1 175 ? 8.938 -11.078 -3.99 1 96.69 175 ARG B C 1
ATOM 3487 O O . ARG B 1 175 ? 7.883 -11.078 -3.352 1 96.69 175 ARG B O 1
ATOM 3494 N N . ILE B 1 176 ? 10.117 -10.977 -3.439 1 98.19 176 ILE B N 1
ATOM 3495 C CA . ILE B 1 176 ? 10.188 -10.594 -2.033 1 98.19 176 ILE B CA 1
ATOM 3496 C C . ILE B 1 176 ? 10.023 -9.086 -1.895 1 98.19 176 ILE B C 1
ATOM 3498 O O . ILE B 1 176 ? 10.734 -8.312 -2.543 1 98.19 176 ILE B O 1
ATOM 3502 N N . GLY B 1 177 ? 8.969 -8.672 -1.217 1 97.94 177 GLY B N 1
ATOM 3503 C CA . GLY B 1 177 ? 8.781 -7.281 -0.839 1 97.94 177 GLY B CA 1
ATOM 3504 C C . GLY B 1 177 ? 9.211 -6.984 0.585 1 97.94 177 GLY B C 1
ATOM 3505 O O . GLY B 1 177 ? 9.688 -7.875 1.291 1 97.94 177 GLY B O 1
ATOM 3506 N N . THR B 1 178 ? 9.203 -5.691 0.975 1 97.81 178 THR B N 1
ATOM 3507 C CA . THR B 1 178 ? 9.375 -5.258 2.357 1 97.81 178 THR B CA 1
ATOM 3508 C C . THR B 1 178 ? 8.133 -4.508 2.842 1 97.81 178 THR B C 1
ATOM 3510 O O . THR B 1 178 ? 7.207 -4.262 2.066 1 97.81 178 THR B O 1
ATOM 3513 N N . THR B 1 179 ? 8.148 -4.191 4.117 1 97.19 179 THR B N 1
ATOM 3514 C CA . THR B 1 179 ? 7.012 -3.457 4.664 1 97.19 179 THR B CA 1
ATOM 3515 C C . THR B 1 179 ? 6.984 -2.027 4.129 1 97.19 179 THR B C 1
ATOM 3517 O O . THR B 1 179 ? 5.969 -1.337 4.238 1 97.19 179 THR B O 1
ATOM 3520 N N . GLN B 1 180 ? 8.086 -1.617 3.455 1 97.69 180 GLN B N 1
ATOM 3521 C CA . GLN B 1 180 ? 8.164 -0.219 3.043 1 97.69 180 GLN B CA 1
ATOM 3522 C C . GLN B 1 180 ? 8.352 -0.099 1.534 1 97.69 180 GLN B C 1
ATOM 3524 O O . GLN B 1 180 ? 8.242 0.994 0.974 1 97.69 180 GLN B O 1
ATOM 3529 N N . SER B 1 181 ? 8.648 -1.229 0.876 1 97.31 181 SER B N 1
ATOM 3530 C CA . SER B 1 181 ? 8.867 -1.247 -0.565 1 97.31 181 SER B CA 1
ATOM 3531 C C . SER B 1 181 ? 8.297 -2.512 -1.197 1 97.31 181 SER B C 1
ATOM 3533 O O . SER B 1 181 ? 8.383 -3.596 -0.617 1 97.31 181 SER B O 1
ATOM 3535 N N . SER B 1 182 ? 7.789 -2.379 -2.445 1 96.75 182 SER B N 1
ATOM 3536 C CA . SER B 1 182 ? 7.16 -3.512 -3.117 1 96.75 182 SER B CA 1
ATOM 3537 C C . SER B 1 182 ? 8.195 -4.543 -3.551 1 96.75 182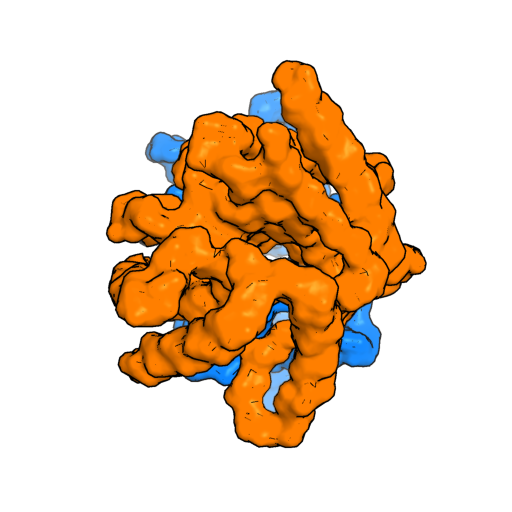 SER B C 1
ATOM 3539 O O . SER B 1 182 ? 7.867 -5.707 -3.777 1 96.75 182 SER B O 1
ATOM 3541 N N . GLN B 1 183 ? 9.453 -4.121 -3.691 1 97.38 183 GLN B N 1
ATOM 3542 C CA . GLN B 1 183 ? 10.5 -5.027 -4.156 1 97.38 183 GLN B CA 1
ATOM 3543 C C . GLN B 1 183 ? 11.773 -4.875 -3.33 1 97.38 183 GLN B C 1
ATOM 3545 O O . GLN B 1 183 ? 12.273 -3.766 -3.156 1 97.38 183 GLN B O 1
ATOM 3550 N N . CYS B 1 184 ? 12.219 -5.973 -2.758 1 97.5 184 CYS B N 1
ATOM 3551 C CA . CYS B 1 184 ? 13.477 -6.039 -2.016 1 97.5 184 CYS B CA 1
ATOM 3552 C C . CYS B 1 184 ? 14.672 -6.078 -2.961 1 97.5 184 CYS B C 1
ATOM 3554 O O . CYS B 1 184 ? 14.727 -6.922 -3.855 1 97.5 184 CYS B O 1
ATOM 3556 N N . PRO B 1 185 ? 15.625 -5.203 -2.752 1 95.62 185 PRO B N 1
ATOM 3557 C CA . PRO B 1 185 ? 16.766 -5.168 -3.674 1 95.62 185 PRO B CA 1
ATOM 3558 C C . PRO B 1 185 ? 17.766 -6.301 -3.428 1 95.62 185 PRO B C 1
ATOM 3560 O O . PRO B 1 185 ? 18.516 -6.672 -4.328 1 95.62 185 PRO B O 1
ATOM 3563 N N . GLU B 1 186 ? 17.812 -6.844 -2.219 1 96.44 186 GLU B N 1
ATOM 3564 C CA . GLU B 1 186 ? 18.797 -7.848 -1.826 1 96.44 186 GLU B CA 1
ATOM 3565 C C . GLU B 1 186 ? 18.172 -8.914 -0.931 1 96.44 186 GLU B C 1
ATOM 3567 O O . GLU B 1 186 ? 18.453 -8.969 0.267 1 96.44 186 GLU B O 1
ATOM 3572 N N . PRO B 1 187 ? 17.469 -9.836 -1.536 1 96.62 187 PRO B N 1
ATOM 3573 C CA . PRO B 1 187 ? 16.688 -10.805 -0.75 1 96.62 187 PRO B CA 1
ATOM 3574 C C . PRO B 1 187 ? 17.562 -11.664 0.16 1 96.62 187 PRO B C 1
ATOM 3576 O O . PRO B 1 187 ? 17.109 -12.125 1.209 1 96.62 187 PRO B O 1
ATOM 3579 N N . GLU B 1 188 ? 18.797 -11.891 -0.174 1 95.62 188 GLU B N 1
ATOM 3580 C CA . GLU B 1 188 ? 19.641 -12.797 0.604 1 95.62 188 GLU B CA 1
ATOM 3581 C C . GLU B 1 188 ? 20.453 -12.031 1.657 1 95.62 188 GLU B C 1
ATOM 3583 O O . GLU B 1 188 ? 21.125 -12.641 2.484 1 95.62 188 GLU B O 1
ATOM 3588 N N . ASP B 1 189 ? 20.453 -10.68 1.579 1 96 189 ASP B N 1
ATOM 3589 C CA . ASP B 1 189 ? 21.109 -9.891 2.611 1 96 189 ASP B CA 1
ATOM 3590 C C . ASP B 1 189 ? 20.484 -10.133 3.98 1 96 189 ASP B C 1
ATOM 3592 O O . ASP B 1 189 ? 19.25 -10.156 4.105 1 96 189 ASP B O 1
ATOM 3596 N N . PRO B 1 190 ? 21.312 -10.273 5.031 1 96.94 190 PRO B N 1
ATOM 3597 C CA . PRO B 1 190 ? 20.797 -10.555 6.375 1 96.94 190 PRO B CA 1
ATOM 3598 C C . PRO B 1 190 ? 19.812 -9.492 6.867 1 96.94 190 PRO B C 1
ATOM 3600 O O . PRO B 1 190 ? 18.953 -9.781 7.699 1 96.94 190 PRO B O 1
ATOM 3603 N N . VAL B 1 191 ? 19.859 -8.32 6.359 1 95.5 191 VAL B N 1
ATOM 3604 C CA . VAL B 1 191 ? 18.969 -7.242 6.781 1 95.5 191 VAL B CA 1
ATOM 3605 C C . VAL B 1 191 ? 17.531 -7.582 6.406 1 95.5 191 VAL B C 1
ATOM 3607 O O . VAL B 1 191 ? 16.594 -7.133 7.062 1 95.5 191 VAL B O 1
ATOM 3610 N N . PHE B 1 192 ? 17.344 -8.469 5.398 1 97.44 192 PHE B N 1
ATOM 3611 C CA . PHE B 1 192 ? 16.016 -8.805 4.906 1 97.44 192 PHE B CA 1
ATOM 3612 C C . PHE B 1 192 ? 15.641 -10.234 5.281 1 97.44 192 PHE B C 1
ATOM 3614 O O . PHE B 1 192 ? 14.836 -10.875 4.602 1 97.44 192 PHE B O 1
ATOM 3621 N N . LYS B 1 193 ? 16.266 -10.734 6.352 1 97.75 193 LYS B N 1
ATOM 3622 C CA . LYS B 1 193 ? 16.062 -12.117 6.758 1 97.75 193 LYS B CA 1
ATOM 3623 C C . LYS B 1 193 ? 14.586 -12.383 7.09 1 97.75 193 LYS B C 1
ATOM 3625 O O . LYS B 1 193 ? 14.023 -13.398 6.68 1 97.75 193 LYS B O 1
ATOM 3630 N N . GLU B 1 194 ? 13.953 -11.469 7.809 1 96.5 194 GLU B N 1
ATOM 3631 C CA . GLU B 1 194 ? 12.562 -11.664 8.211 1 96.5 194 GLU B CA 1
ATOM 3632 C C . GLU B 1 194 ? 11.633 -11.719 7 1 96.5 194 GLU B C 1
ATOM 3634 O O . GLU B 1 194 ? 10.75 -12.57 6.926 1 96.5 194 GLU B O 1
ATOM 3639 N N . GLU B 1 195 ? 11.828 -10.797 6.055 1 97.88 195 GLU B N 1
ATOM 3640 C CA . GLU B 1 195 ? 11.047 -10.797 4.824 1 97.88 195 GLU B CA 1
ATOM 3641 C C . GLU B 1 195 ? 11.273 -12.086 4.031 1 97.88 195 GLU B C 1
ATOM 3643 O O . GLU B 1 195 ? 10.312 -12.734 3.607 1 97.88 195 GLU B O 1
ATOM 3648 N N . ARG B 1 196 ? 12.539 -12.422 3.9 1 98.19 196 ARG B N 1
ATOM 3649 C CA . ARG B 1 196 ? 12.883 -13.617 3.137 1 98.19 196 ARG B CA 1
ATOM 3650 C C . ARG B 1 196 ? 12.211 -14.859 3.73 1 98.19 196 ARG B C 1
ATOM 3652 O O . ARG B 1 196 ? 11.586 -15.633 3.01 1 98.19 196 ARG B O 1
ATOM 3659 N N . GLU B 1 197 ? 12.336 -15.008 5 1 97.75 197 GLU B N 1
ATOM 3660 C CA . GLU B 1 197 ? 11.789 -16.188 5.668 1 97.75 197 GLU B CA 1
ATOM 3661 C C . GLU B 1 197 ? 10.266 -16.219 5.566 1 97.75 197 GLU B C 1
ATOM 3663 O O . GLU B 1 197 ? 9.672 -17.281 5.371 1 97.75 197 GLU B O 1
ATOM 3668 N N . PHE B 1 198 ? 9.641 -15.117 5.723 1 98 198 PHE B N 1
ATOM 3669 C CA . PHE B 1 198 ? 8.188 -15.047 5.602 1 98 198 PHE B CA 1
ATOM 3670 C C . PHE B 1 198 ? 7.738 -15.508 4.219 1 98 198 PHE B C 1
ATOM 3672 O O . PHE B 1 198 ? 6.848 -16.344 4.098 1 98 198 PHE B O 1
ATOM 3679 N N . PHE B 1 199 ? 8.32 -14.953 3.17 1 98.44 199 PHE B N 1
ATOM 3680 C CA . PHE B 1 199 ? 7.898 -15.266 1.811 1 98.44 199 PHE B CA 1
ATOM 3681 C C . PHE B 1 199 ? 8.195 -16.719 1.472 1 98.44 199 PHE B C 1
ATOM 3683 O O . PHE B 1 199 ? 7.371 -17.406 0.865 1 98.44 199 PHE B O 1
ATOM 3690 N N . GLU B 1 200 ? 9.383 -17.156 1.883 1 97.81 200 GLU B N 1
ATOM 3691 C CA . GLU B 1 200 ? 9.719 -18.562 1.645 1 97.81 200 GLU B CA 1
ATOM 3692 C C . GLU B 1 200 ? 8.711 -19.484 2.312 1 97.81 200 GLU B C 1
ATOM 3694 O O . GLU B 1 200 ? 8.242 -20.453 1.694 1 97.81 200 GLU B O 1
ATOM 3699 N N . ARG B 1 201 ? 8.406 -19.219 3.529 1 97.19 201 ARG B N 1
ATOM 3700 C CA . ARG B 1 201 ? 7.434 -20.031 4.246 1 97.19 201 ARG B CA 1
ATOM 3701 C C . ARG B 1 201 ? 6.086 -20.031 3.529 1 97.19 201 ARG B C 1
ATOM 3703 O O . ARG B 1 201 ? 5.449 -21.078 3.396 1 97.19 201 ARG B O 1
ATOM 3710 N N . LEU B 1 202 ? 5.668 -18.906 3.094 1 97.62 202 LEU B N 1
ATOM 3711 C CA . LEU B 1 202 ? 4.395 -18.781 2.398 1 97.62 202 LEU B CA 1
ATOM 3712 C C . LEU B 1 202 ? 4.41 -19.562 1.086 1 97.62 202 LEU B C 1
ATOM 3714 O O . LEU B 1 202 ? 3.475 -20.312 0.791 1 97.62 202 LEU B O 1
ATOM 3718 N N . TRP B 1 203 ? 5.469 -19.375 0.282 1 96.69 203 TRP B N 1
ATOM 3719 C CA . TRP B 1 203 ? 5.555 -20.062 -1.009 1 96.69 203 TRP B CA 1
ATOM 3720 C C . TRP B 1 203 ? 5.602 -21.562 -0.829 1 96.69 203 TRP B C 1
ATOM 3722 O O . TRP B 1 203 ? 4.977 -22.312 -1.591 1 96.69 203 TRP B O 1
ATOM 3732 N N . LEU B 1 204 ? 6.301 -21.984 0.191 1 95.88 204 LEU B N 1
ATOM 3733 C CA . LEU B 1 204 ? 6.352 -23.422 0.462 1 95.88 204 LEU B CA 1
ATOM 3734 C C . LEU B 1 204 ? 4.977 -23.953 0.861 1 95.88 204 LEU B C 1
ATOM 3736 O O . LEU B 1 204 ? 4.594 -25.047 0.465 1 95.88 204 LEU B O 1
ATOM 3740 N N . ARG B 1 205 ? 4.277 -23.203 1.669 1 95.81 205 ARG B N 1
ATOM 3741 C CA . ARG B 1 205 ? 2.914 -23.578 2.023 1 95.81 205 ARG B CA 1
ATOM 3742 C C . ARG B 1 205 ? 2.041 -23.703 0.778 1 95.81 205 ARG B C 1
ATOM 3744 O O . ARG B 1 205 ? 1.246 -24.641 0.665 1 95.81 205 ARG B O 1
ATOM 3751 N N . ILE B 1 206 ? 2.17 -22.75 -0.138 1 94.94 206 ILE B N 1
ATOM 3752 C CA . ILE B 1 206 ? 1.403 -22.766 -1.379 1 94.94 206 ILE B CA 1
ATOM 3753 C C . ILE B 1 206 ? 1.77 -24.016 -2.195 1 94.94 206 ILE B C 1
ATOM 3755 O O . ILE B 1 206 ? 0.89 -24.75 -2.627 1 94.94 206 ILE B O 1
ATOM 3759 N N . VAL B 1 207 ? 3.062 -24.219 -2.404 1 92.31 207 VAL B N 1
ATOM 3760 C CA . VAL B 1 207 ? 3.553 -25.328 -3.215 1 92.31 207 VAL B CA 1
ATOM 3761 C C . VAL B 1 207 ? 3.072 -26.656 -2.621 1 92.31 207 VAL B C 1
ATOM 3763 O O . VAL B 1 207 ? 2.582 -27.516 -3.344 1 92.31 207 VAL B O 1
ATOM 3766 N N . LYS B 1 208 ? 3.145 -26.812 -1.342 1 91.62 208 LYS B N 1
ATOM 3767 C CA . LYS B 1 208 ? 2.723 -28.047 -0.679 1 91.62 208 LYS B CA 1
ATOM 3768 C C . LYS B 1 208 ? 1.216 -28.25 -0.8 1 91.62 208 LYS B C 1
ATOM 3770 O O . LYS B 1 208 ? 0.752 -29.344 -1.086 1 91.62 208 LYS B O 1
ATOM 3775 N N . ALA B 1 209 ? 0.499 -27.219 -0.553 1 91.69 209 ALA B N 1
ATOM 3776 C CA . ALA B 1 209 ? -0.957 -27.297 -0.636 1 91.69 209 ALA B CA 1
ATOM 3777 C C . ALA B 1 209 ? -1.405 -27.656 -2.053 1 91.69 209 ALA B C 1
ATOM 3779 O O . ALA B 1 209 ? -2.279 -28.5 -2.242 1 91.69 209 ALA B O 1
ATOM 3780 N N . ARG B 1 210 ? -0.754 -27.031 -3.002 1 89.31 210 ARG B N 1
ATOM 3781 C CA . ARG B 1 210 ? -1.194 -27.188 -4.383 1 89.31 210 ARG B CA 1
ATOM 3782 C C . ARG B 1 210 ? -0.671 -28.484 -4.98 1 89.31 210 ARG B C 1
ATOM 3784 O O . ARG B 1 210 ? -1.208 -28.984 -5.973 1 89.31 210 ARG B O 1
ATOM 3791 N N . SER B 1 211 ? 0.352 -29.047 -4.457 1 83.94 211 SER B N 1
ATOM 3792 C CA . SER B 1 211 ? 0.866 -30.344 -4.902 1 83.94 211 SER B CA 1
ATOM 3793 C C . SER B 1 211 ? -0.14 -31.453 -4.641 1 83.94 211 SER B C 1
ATOM 3795 O O . SER B 1 211 ? -0.078 -32.531 -5.27 1 83.94 211 SER B O 1
ATOM 3797 N N . LYS B 1 212 ? -1.061 -31.172 -3.818 1 81.75 212 LYS B N 1
ATOM 3798 C CA . LYS B 1 212 ? -2.047 -32.188 -3.453 1 81.75 212 LYS B CA 1
ATOM 3799 C C . LYS B 1 212 ? -3.242 -32.156 -4.402 1 81.75 212 LYS B C 1
ATOM 3801 O O . LYS B 1 212 ? -3.92 -33.188 -4.582 1 81.75 212 LYS B O 1
ATOM 3806 N N . ASP B 1 213 ? -3.498 -31 -4.98 1 77.19 213 ASP B N 1
ATOM 3807 C CA . ASP B 1 213 ? -4.766 -30.922 -5.695 1 77.19 213 ASP B CA 1
ATOM 3808 C C . ASP B 1 213 ? -4.562 -30.422 -7.121 1 77.19 213 ASP B C 1
ATOM 3810 O O . ASP B 1 213 ? -5.523 -30.281 -7.883 1 77.19 213 ASP B O 1
ATOM 3814 N N . SER B 1 214 ? -3.295 -30.062 -7.379 1 70.69 214 SER B N 1
ATOM 3815 C CA . SER B 1 214 ? -3.023 -29.562 -8.727 1 70.69 214 SER B CA 1
ATOM 3816 C C . SER B 1 214 ? -1.789 -30.234 -9.32 1 70.69 214 SER B C 1
ATOM 3818 O O . SER B 1 214 ? -0.834 -30.531 -8.602 1 70.69 214 SER B O 1
ATOM 3820 N N . ASP B 1 215 ? -1.897 -30.438 -10.562 1 63.12 215 ASP B N 1
ATOM 3821 C CA . ASP B 1 215 ? -0.782 -31.094 -11.234 1 63.12 215 ASP B CA 1
ATOM 3822 C C . ASP B 1 215 ? 0.319 -30.094 -11.578 1 63.12 215 ASP B C 1
ATOM 3824 O O . ASP B 1 215 ? 1.468 -30.484 -11.805 1 63.12 215 ASP B O 1
ATOM 3828 N N . LEU B 1 216 ? -0.144 -28.859 -11.578 1 75.81 216 LEU B N 1
ATOM 3829 C CA . LEU B 1 216 ? 0.84 -27.891 -12.062 1 75.81 216 LEU B CA 1
ATOM 3830 C C . LEU B 1 216 ? 0.752 -26.578 -11.281 1 75.81 216 LEU B C 1
ATOM 3832 O O . LEU B 1 216 ? -0.33 -26.016 -11.141 1 75.81 216 LEU B O 1
ATOM 3836 N N . ILE B 1 217 ? 1.876 -26.25 -10.609 1 80.69 217 ILE B N 1
ATOM 3837 C CA . ILE B 1 217 ? 2.047 -24.906 -10.055 1 80.69 217 ILE B CA 1
ATOM 3838 C C . ILE B 1 217 ? 3.271 -24.25 -10.672 1 80.69 217 ILE B C 1
ATOM 3840 O O . ILE B 1 217 ? 4.297 -24.891 -10.891 1 80.69 217 ILE B O 1
ATOM 3844 N N . THR B 1 218 ? 3.082 -23 -11.109 1 80 218 THR B N 1
ATOM 3845 C CA . THR B 1 218 ? 4.172 -22.281 -11.758 1 80 218 THR B CA 1
ATOM 3846 C C . THR B 1 218 ? 4.574 -21.062 -10.93 1 80 218 THR B C 1
ATOM 3848 O O . THR B 1 218 ? 3.781 -20.547 -10.141 1 80 218 THR B O 1
ATOM 3851 N N . PHE B 1 219 ? 5.879 -20.734 -11.008 1 84 219 PHE B N 1
ATOM 3852 C CA . PHE B 1 219 ? 6.316 -19.5 -10.359 1 84 219 PHE B CA 1
ATOM 3853 C C . PHE B 1 219 ? 7.277 -18.719 -11.25 1 84 219 PHE B C 1
ATOM 3855 O O . PHE B 1 219 ? 7.895 -19.297 -12.148 1 84 219 PHE B O 1
ATOM 3862 N N . VAL B 1 220 ? 7.273 -17.422 -11.102 1 84.31 220 VAL B N 1
ATOM 3863 C CA . VAL B 1 220 ? 8.227 -16.531 -11.758 1 84.31 220 VAL B CA 1
ATOM 3864 C C . VAL B 1 220 ? 8.805 -15.562 -10.727 1 84.31 220 VAL B C 1
ATOM 3866 O O . VAL B 1 220 ? 8.07 -14.977 -9.93 1 84.31 220 VAL B O 1
ATOM 3869 N N . PRO B 1 221 ? 10.195 -15.609 -10.602 1 88.69 221 PRO B N 1
ATOM 3870 C CA . PRO B 1 221 ? 10.781 -14.539 -9.789 1 88.69 221 PRO B CA 1
ATOM 3871 C C . PRO B 1 221 ? 10.57 -13.156 -10.398 1 88.69 221 PRO B C 1
ATOM 3873 O O . PRO B 1 221 ? 11.492 -12.602 -11 1 88.69 221 PRO B O 1
ATOM 3876 N N . GLU B 1 222 ? 9.469 -12.547 -10.156 1 85.94 222 GLU B N 1
ATOM 3877 C CA . GLU B 1 222 ? 9.008 -11.352 -10.852 1 85.94 222 GLU B CA 1
ATOM 3878 C C . GLU B 1 222 ? 9.625 -10.086 -10.25 1 85.94 222 GLU B C 1
ATOM 3880 O O . GLU B 1 222 ? 8.914 -9.266 -9.664 1 85.94 222 GLU B O 1
ATOM 3885 N N . TYR B 1 223 ? 10.953 -9.961 -10.461 1 90.38 223 TYR B N 1
ATOM 3886 C CA . TYR B 1 223 ? 11.609 -8.703 -10.133 1 90.38 223 TYR B CA 1
ATOM 3887 C C . TYR B 1 223 ? 11.602 -7.75 -11.32 1 90.38 223 TYR B C 1
ATOM 3889 O O . TYR B 1 223 ? 12.086 -8.094 -12.406 1 90.38 223 TYR B O 1
ATOM 3897 N N . GLY B 1 224 ? 10.961 -6.578 -11.078 1 88.25 224 GLY B N 1
ATOM 3898 C CA . GLY B 1 224 ? 10.812 -5.625 -12.164 1 88.25 224 GLY B CA 1
ATOM 3899 C C . GLY B 1 224 ? 11.82 -4.496 -12.117 1 88.25 224 GLY B C 1
ATOM 3900 O O . GLY B 1 224 ? 12.492 -4.297 -11.102 1 88.25 224 GLY B O 1
ATOM 3901 N N . PRO B 1 225 ? 11.977 -3.834 -13.266 1 91.06 225 PRO B N 1
ATOM 3902 C CA . PRO B 1 225 ? 12.906 -2.705 -13.328 1 91.06 225 PRO B CA 1
ATOM 3903 C C . PRO B 1 225 ? 12.422 -1.501 -12.516 1 91.06 225 PRO B C 1
ATOM 3905 O O . PRO B 1 225 ? 11.336 -1.539 -11.938 1 91.06 225 PRO B O 1
ATOM 3908 N N . TYR B 1 226 ? 13.352 -0.463 -12.438 1 89.94 226 TYR B N 1
ATOM 3909 C CA . TYR B 1 226 ? 12.891 0.798 -11.867 1 89.94 226 TYR B CA 1
ATOM 3910 C C . TYR B 1 226 ? 11.586 1.242 -12.5 1 89.94 226 TYR B C 1
ATOM 3912 O O . TYR B 1 226 ? 11.414 1.151 -13.719 1 89.94 226 TYR B O 1
ATOM 3920 N N . PRO B 1 227 ? 10.453 1.588 -11.688 1 93.94 227 PRO B N 1
ATOM 3921 C CA . PRO B 1 227 ? 10.594 2.055 -10.305 1 93.94 227 PRO B CA 1
ATOM 3922 C C . PRO B 1 227 ? 10.352 0.947 -9.281 1 93.94 227 PRO B C 1
ATOM 3924 O O . PRO B 1 227 ? 10.484 1.177 -8.078 1 93.94 227 PRO B O 1
ATOM 3927 N N . TYR B 1 228 ? 10.117 -0.304 -9.711 1 92.81 228 TYR B N 1
ATOM 3928 C CA . TYR B 1 228 ? 10 -1.396 -8.75 1 92.81 228 TYR B CA 1
ATOM 3929 C C . TYR B 1 228 ? 11.328 -1.635 -8.039 1 92.81 228 TYR B C 1
ATOM 3931 O O . TYR B 1 228 ? 11.375 -1.741 -6.812 1 92.81 228 TYR B O 1
ATOM 3939 N N . HIS B 1 229 ? 12.359 -1.789 -8.914 1 94 229 HIS B N 1
ATOM 3940 C CA . HIS B 1 229 ? 13.688 -2.004 -8.352 1 94 229 HIS B CA 1
ATOM 3941 C C . HIS B 1 229 ? 14.219 -0.735 -7.691 1 94 229 HIS B C 1
ATOM 3943 O O . HIS B 1 229 ? 14.297 0.317 -8.328 1 94 229 HIS B O 1
ATOM 3949 N N . PRO B 1 230 ? 14.516 -0.828 -6.414 1 93.88 230 PRO B N 1
ATOM 3950 C CA . PRO B 1 230 ? 14.844 0.386 -5.664 1 93.88 230 PRO B CA 1
ATOM 3951 C C . PRO B 1 230 ? 16 1.161 -6.281 1 93.88 230 PRO B C 1
ATOM 3953 O O . PRO B 1 230 ? 16.969 0.559 -6.762 1 93.88 230 PRO B O 1
ATOM 3956 N N . TYR B 1 231 ? 15.867 2.48 -6.223 1 91.12 231 TYR B N 1
ATOM 3957 C CA . TYR B 1 231 ? 16.891 3.414 -6.672 1 91.12 231 TYR B CA 1
ATOM 3958 C C . TYR B 1 231 ? 18.203 3.189 -5.918 1 91.12 231 TYR B C 1
ATOM 3960 O O . TYR B 1 231 ? 18.203 3.023 -4.695 1 91.12 231 TYR B O 1
ATOM 3968 N N . GLY B 1 232 ? 19.281 3.105 -6.668 1 89.44 232 GLY B N 1
ATOM 3969 C CA . GLY B 1 232 ? 20.594 3.014 -6.043 1 89.44 232 GLY B CA 1
ATOM 3970 C C . GLY B 1 232 ? 20.984 1.593 -5.688 1 89.44 232 GLY B C 1
ATOM 3971 O O . GLY B 1 232 ? 21.969 1.374 -4.977 1 89.44 232 GLY B O 1
ATOM 3972 N N . SER B 1 233 ? 20.25 0.585 -6.129 1 92.25 233 SER B N 1
ATOM 3973 C CA . SER B 1 233 ? 20.562 -0.809 -5.832 1 92.25 233 SER B CA 1
ATOM 3974 C C . SER B 1 233 ? 21.906 -1.22 -6.453 1 92.25 233 SER B C 1
ATOM 3976 O O . SER B 1 233 ? 22.25 -0.753 -7.535 1 92.25 233 SER B O 1
ATOM 3978 N N . VAL B 1 234 ? 22.594 -2.127 -5.754 1 92.31 234 VAL B N 1
ATOM 3979 C CA . VAL B 1 234 ? 23.891 -2.607 -6.227 1 92.31 234 VAL B CA 1
ATOM 3980 C C . VAL B 1 234 ? 23.688 -3.584 -7.383 1 92.31 234 VAL B C 1
ATOM 3982 O O . VAL B 1 234 ? 24.281 -3.416 -8.453 1 92.31 234 VAL B O 1
ATOM 3985 N N . ARG B 1 235 ? 22.859 -4.562 -7.219 1 94.81 235 ARG B N 1
ATOM 3986 C CA . ARG B 1 235 ? 22.562 -5.527 -8.273 1 94.81 235 ARG B CA 1
ATOM 3987 C C . ARG B 1 235 ? 21.406 -5.051 -9.133 1 94.81 235 ARG B C 1
ATOM 3989 O O . ARG B 1 235 ? 20.531 -4.316 -8.664 1 94.81 235 ARG B O 1
ATOM 3996 N N . THR B 1 236 ? 21.406 -5.473 -10.398 1 93.5 236 THR B N 1
ATOM 3997 C CA . THR B 1 236 ? 20.266 -5.211 -11.266 1 93.5 236 THR B CA 1
ATOM 3998 C C . THR B 1 236 ? 19.094 -6.121 -10.906 1 93.5 236 THR B C 1
ATOM 4000 O O . THR B 1 236 ? 19.281 -7.148 -10.25 1 93.5 236 THR B O 1
ATOM 4003 N N . HIS B 1 237 ? 17.938 -5.641 -11.328 1 91.69 237 HIS B N 1
ATOM 4004 C CA . HIS B 1 237 ? 16.75 -6.469 -11.086 1 91.69 237 HIS B CA 1
ATOM 4005 C C . HIS B 1 237 ? 16.891 -7.836 -11.75 1 91.69 237 HIS B C 1
ATOM 4007 O O . HIS B 1 237 ? 16.422 -8.836 -11.219 1 91.69 237 HIS B O 1
ATOM 4013 N N . GLY B 1 238 ? 17.516 -7.879 -12.898 1 88.69 238 GLY B N 1
ATOM 4014 C CA . GLY B 1 238 ? 17.75 -9.133 -13.594 1 88.69 238 GLY B CA 1
ATOM 4015 C C . GLY B 1 238 ? 18.656 -10.078 -12.82 1 88.69 238 GLY B C 1
ATOM 4016 O O . GLY B 1 238 ? 18.391 -11.281 -12.742 1 88.69 238 GLY B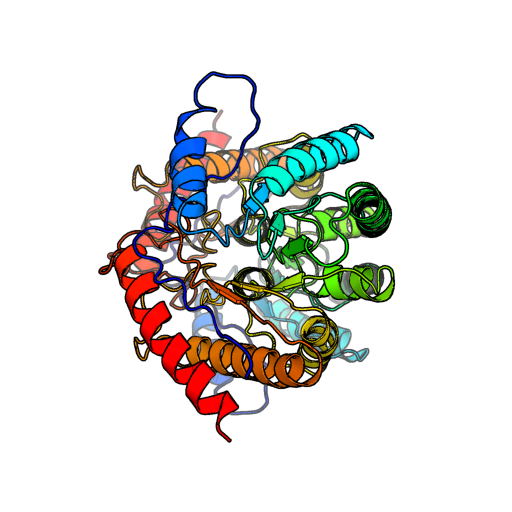 O 1
ATOM 4017 N N . GLN B 1 239 ? 19.734 -9.547 -12.281 1 92.38 239 GLN B N 1
ATOM 4018 C CA . GLN B 1 239 ? 20.656 -10.344 -11.477 1 92.38 239 GLN B CA 1
ATOM 4019 C C . GLN B 1 239 ? 19.953 -10.938 -10.258 1 92.38 239 GLN B C 1
ATOM 4021 O O . GLN B 1 239 ? 20.156 -12.102 -9.914 1 92.38 239 GLN B O 1
ATOM 4026 N N . VAL B 1 240 ? 19.109 -10.148 -9.625 1 94.12 240 VAL B N 1
ATOM 4027 C CA . VAL B 1 240 ? 18.359 -10.602 -8.461 1 94.1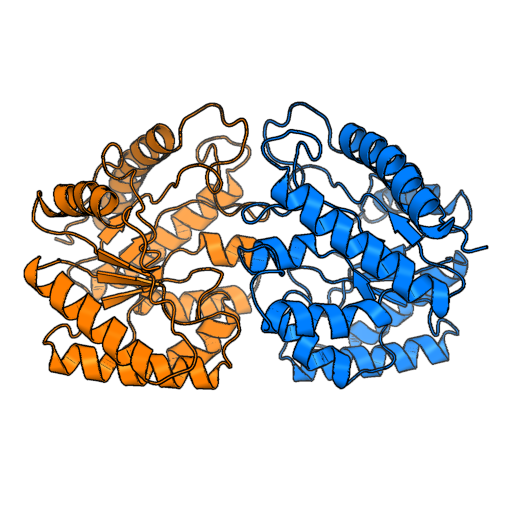2 240 VAL B CA 1
ATOM 4028 C C . VAL B 1 240 ? 17.375 -11.695 -8.875 1 94.12 240 VAL B C 1
ATOM 4030 O O . VAL B 1 240 ? 17.281 -12.734 -8.219 1 94.12 240 VAL B O 1
ATOM 4033 N N . ALA B 1 241 ? 16.625 -11.445 -10 1 90.31 241 ALA B N 1
ATOM 4034 C CA . ALA B 1 241 ? 15.656 -12.406 -10.5 1 90.31 241 ALA B CA 1
ATOM 4035 C C . ALA B 1 241 ? 16.312 -13.75 -10.797 1 90.31 241 ALA B C 1
ATOM 4037 O O . ALA B 1 241 ? 15.797 -14.805 -10.43 1 90.31 241 ALA B O 1
ATOM 4038 N N . ASP B 1 242 ? 17.484 -13.703 -11.422 1 86.69 242 ASP B N 1
ATOM 4039 C CA . ASP B 1 242 ? 18.203 -14.922 -11.789 1 86.69 242 ASP B CA 1
ATOM 4040 C C . ASP B 1 242 ? 18.641 -15.695 -10.555 1 86.69 242 ASP B C 1
ATOM 4042 O O . ASP B 1 242 ? 18.453 -16.906 -10.477 1 86.69 242 ASP B O 1
ATOM 4046 N N . SER B 1 243 ? 19.266 -15.016 -9.648 1 92.81 243 SER B N 1
ATOM 4047 C CA . SER B 1 243 ? 19.75 -15.664 -8.43 1 92.81 243 SER B CA 1
ATOM 4048 C C . SER B 1 243 ? 18.609 -16.234 -7.609 1 92.81 243 SER B C 1
ATOM 4050 O O . SER B 1 243 ? 18.688 -17.359 -7.102 1 92.81 243 SER B O 1
ATOM 4052 N N . GLU B 1 244 ? 17.531 -15.484 -7.492 1 93.31 244 GLU B N 1
ATOM 4053 C CA . GLU B 1 244 ? 16.359 -15.938 -6.742 1 93.31 244 GLU B CA 1
ATOM 4054 C C . GLU B 1 244 ? 15.672 -17.094 -7.449 1 93.31 244 GLU B C 1
ATOM 4056 O O . GLU B 1 244 ? 15.195 -18.031 -6.801 1 93.31 244 GLU B O 1
ATOM 4061 N N . GLY B 1 245 ? 15.57 -16.953 -8.781 1 89.62 245 GLY B N 1
ATOM 4062 C CA . GLY B 1 245 ? 15.008 -18.062 -9.539 1 89.62 245 GLY B CA 1
ATOM 4063 C C . GLY B 1 245 ? 15.695 -19.391 -9.258 1 89.62 245 GLY B C 1
ATOM 4064 O O . GLY B 1 245 ? 15.039 -20.391 -8.992 1 89.62 245 GLY B O 1
ATOM 4065 N N . ALA B 1 246 ? 17.016 -19.391 -9.289 1 87.38 246 ALA B N 1
ATOM 4066 C CA . ALA B 1 246 ? 17.797 -20.594 -9.039 1 87.38 246 ALA B CA 1
ATOM 4067 C C . ALA B 1 246 ? 17.625 -21.062 -7.598 1 87.38 246 ALA B C 1
ATOM 4069 O O . ALA B 1 246 ? 17.422 -22.25 -7.348 1 87.38 246 ALA B O 1
ATOM 4070 N N . ARG B 1 247 ? 17.703 -20.156 -6.688 1 94.19 247 ARG B N 1
ATOM 4071 C CA . ARG B 1 247 ? 17.609 -20.469 -5.266 1 94.19 247 ARG B CA 1
ATOM 4072 C C . ARG B 1 247 ? 16.25 -21.047 -4.918 1 94.19 247 ARG B C 1
ATOM 4074 O O . ARG B 1 247 ? 16.141 -22.047 -4.211 1 94.19 247 ARG B O 1
ATOM 4081 N N . LEU B 1 248 ? 15.203 -20.469 -5.445 1 91.69 248 LEU B N 1
ATOM 4082 C CA . LEU B 1 248 ? 13.844 -20.859 -5.109 1 91.69 248 LEU B CA 1
ATOM 4083 C C . LEU B 1 248 ? 13.469 -22.172 -5.801 1 91.69 248 LEU B C 1
ATOM 4085 O O . LEU B 1 248 ? 12.719 -22.969 -5.25 1 91.69 248 LEU B O 1
ATOM 4089 N N . GLN B 1 249 ? 13.969 -22.328 -7.035 1 87.44 249 GLN B N 1
ATOM 4090 C CA . GLN B 1 249 ? 13.75 -23.609 -7.699 1 87.44 249 GLN B CA 1
ATOM 4091 C C . GLN B 1 249 ? 14.234 -24.766 -6.832 1 87.44 249 GLN B C 1
ATOM 4093 O O . GLN B 1 249 ? 13.516 -25.75 -6.645 1 87.44 249 GLN B O 1
ATOM 4098 N N . LYS B 1 250 ? 15.438 -24.641 -6.34 1 88.88 250 LYS B N 1
ATOM 4099 C CA . LYS B 1 250 ? 16 -25.656 -5.469 1 88.88 250 LYS B CA 1
ATOM 4100 C C . LYS B 1 250 ? 15.164 -25.828 -4.203 1 88.88 250 LYS B C 1
ATOM 4102 O O . LYS B 1 250 ? 14.898 -26.953 -3.771 1 88.88 250 LYS B O 1
ATOM 4107 N N . LEU B 1 251 ? 14.773 -24.719 -3.643 1 92.31 251 LEU B N 1
ATOM 4108 C CA . LEU B 1 251 ? 13.984 -24.734 -2.416 1 92.31 251 LEU B CA 1
ATOM 4109 C C . LEU B 1 251 ? 12.672 -25.484 -2.627 1 92.31 251 LEU B C 1
ATOM 4111 O O . LEU B 1 251 ? 12.289 -26.312 -1.808 1 92.31 251 LEU B O 1
ATOM 4115 N N . PHE B 1 252 ? 11.938 -25.188 -3.723 1 88.94 252 PHE B N 1
ATOM 4116 C CA . PHE B 1 252 ? 10.648 -25.781 -4.012 1 88.94 252 PHE B CA 1
ATOM 4117 C C . PHE B 1 252 ? 10.805 -27.266 -4.324 1 88.94 252 PHE B C 1
ATOM 4119 O O . PHE B 1 252 ? 10.016 -28.094 -3.852 1 88.94 252 PHE B O 1
ATOM 4126 N N . GLU B 1 253 ? 11.82 -27.625 -5.074 1 86.12 253 GLU B N 1
ATOM 4127 C CA . GLU B 1 253 ? 12.07 -29.016 -5.41 1 86.12 253 GLU B CA 1
ATOM 4128 C C . GLU B 1 253 ? 12.375 -29.844 -4.16 1 86.12 253 GLU B C 1
ATOM 4130 O O . GLU B 1 253 ? 11.875 -30.969 -4.012 1 86.12 253 GLU B O 1
ATOM 4135 N N . ASP B 1 254 ? 13.172 -29.312 -3.293 1 89.81 254 ASP B N 1
ATOM 4136 C CA . ASP B 1 254 ? 13.523 -30 -2.055 1 89.81 254 ASP B CA 1
ATOM 4137 C C . ASP B 1 254 ? 12.297 -30.219 -1.178 1 89.81 254 ASP B C 1
ATOM 4139 O O . ASP B 1 254 ? 12.211 -31.219 -0.458 1 89.81 254 ASP B O 1
ATOM 4143 N N . SER B 1 255 ? 11.406 -29.266 -1.229 1 86.94 255 SER B N 1
ATOM 4144 C CA . SER B 1 255 ? 10.219 -29.359 -0.393 1 86.94 255 SER B CA 1
ATOM 4145 C C . SER B 1 255 ? 9.258 -30.422 -0.905 1 86.94 255 SER B C 1
ATOM 4147 O O . SER B 1 255 ? 8.43 -30.938 -0.15 1 86.94 255 SER B O 1
ATOM 4149 N N . LEU B 1 256 ? 9.289 -30.812 -2.139 1 84.19 256 LEU B N 1
ATOM 4150 C CA . LEU B 1 256 ? 8.383 -31.781 -2.744 1 84.19 256 LEU B CA 1
ATOM 4151 C C . LEU B 1 256 ? 8.953 -33.188 -2.65 1 84.19 256 LEU B C 1
ATOM 4153 O O . LEU B 1 256 ? 8.25 -34.156 -2.9 1 84.19 256 LEU B O 1
ATOM 4157 N N . LYS B 1 257 ? 10.203 -33.406 -2.332 1 81.44 257 LYS B N 1
ATOM 4158 C CA . LYS B 1 257 ? 10.812 -34.719 -2.119 1 81.44 257 LYS B CA 1
ATOM 4159 C C . LYS B 1 257 ? 10.5 -35.25 -0.726 1 81.44 257 LYS B C 1
ATOM 4161 O O . LYS B 1 257 ? 10.562 -36.469 -0.489 1 81.44 257 LYS B O 1
ATOM 4166 N N . GLU B 1 258 ? 10.102 -34.438 0.177 1 67.31 258 GLU B N 1
ATOM 4167 C CA . GLU B 1 258 ? 9.773 -34.906 1.522 1 67.31 258 GLU B CA 1
ATOM 4168 C C . GLU B 1 258 ? 8.32 -35.344 1.614 1 67.31 258 GLU B C 1
ATOM 4170 O O . GLU B 1 258 ? 7.457 -34.812 0.914 1 67.31 258 GLU B O 1
#

Nearest PDB structures (foldseek):
  6fnu-assembly1_A  TM=3.704E-01  e=2.327E-02  Saccharomyces cerevisiae
  2on3-assembly1_B  TM=5.162E-01  e=2.003E-01  Homo sapiens
  1szr-assembly1_D  TM=4.928E-01  e=2.354E-01  Trypanosoma brucei brucei
  8uy2-assembly1_D  TM=2.295E-01  e=1.170E-01  Thermochaetoides thermophila DSM 1495
  1wza-assembly1_A  TM=4.385E-01  e=1.921E+00  Halothermothrix orenii

Secondary structure (DSSP, 8-state):
--EEEE--GGGG---------SSSTTTHHHHHHHHHHHSS--EEEEE----SSTHHHHHHHHHHHHHHHT--SEEEEE-S-TTS-HHHHHHHHHHHHHHHHHHT-TTTEEEE--TTSTTSSHHHHHHHGGGSTT--EEE-THHHHHHHTS-TTSSHHHHHHHHHHGGGEEEEE-----SSBSS-S-TTSGGGHHHHHHHHHHHHHHHHHHHTT-SEEEEE--PPPTTTSPTT-SS-HHHHHHHHHHHHHHHHHHHHH-/--EEEE--GGGTT--------SSSTTTHHHHHHHHHHHSS--EEEEE----SSTHHHHHHHHHHHHHHHT--SEEEEE-S-TTS-HHHHHHHHHHHHHHHHHTT-TTTEEEE--TTSTTSSHHHHHHHGGGSTT--EEE-THHHHHHHTS-TTSSHHHHHHHHHHGGGEEEEE-----SSBSS-S-TTSGGGHHHHHHHHHHHHHHHHHHHTT-SEEEEE--PPPTTTSPTT-SS-HHHHHHHHHHHHHHHHHHHHH-